Protein 5L6G (pdb70)

Foldseek 3Di:
DQLVVQLVVLVFAWDDPPDPLLCLQQAAQANLAGEAELTETEHPALSSQLSSLQSCVVVVAFEFEDALRHQNQSCLSQSYYYHYRHYQLNQADWDADQPQRKIKGFQNHFQLQNQCCSCVPQQKAAAADAAQSHTLNVQLQAWGHYQLQQQHNTSVVFWAKFWFQFSNSDIFIEGCPGPPLLNQLRRRAVRQFGGTGMTIGHIDRFQFKKKKWKWWQPLQALVSQLQLLLLVQVCQQAPLQASQKWWKWKDALPTIMIIIIGRDAQVVVCVSCVVVCVSRVIDMPPIGMDGRSVSSVVRNPDPDRSDSDSSDDNHFHKAKWKKFFARADSQLSNLLSCLVNVPRSPDPFTKMKMKTQAAHDSGPHLVPDCSNHQQHQRHRGLGGIMMMIMTTHPDHDDPVNVCSVVVSVCSGPVRDDLSGMATGSSNPGPVDFQVNLLCRSRPPSLVSSLCVSCVGPVVSSSDHRNHRHHDDD

InterPro domains:
  IPR006094 FAD linked oxidase, N-terminal [PF01565] (61-198)
  IPR012951 Berberine/berberine-like [PF08031] (448-492)
  IPR016166 FAD-binding domain, PCMH-type [PS51387] (57-230)
  IPR016169 FAD-binding, type PCMH, subdomain 2 [G3DSA:3.30.465.10] (56-492)
  IPR036318 FAD-binding, type PCMH-like superfamily [SSF56176] (45-228)
  IPR050416 FAD-linked Oxidoreductases in Biosynthetic Pathways [PTHR42973] (16-493)

Nearest PDB structures (foldseek):
  5l6f-assembly1_A  TM=1.002E+00  e=0.000E+00  Thermothelomyces thermophilus ATCC 42464
  3rja-assembly1_A  TM=9.733E-01  e=8.556E-63  Microdochium nivale
  1zr6-assembly1_A  TM=9.625E-01  e=5.849E-59  Sarocladium strictum
  6eo4-assembly2_B  TM=9.001E-01  e=3.974E-42  Physcomitrium patens
  6eo5-assembly2_B  TM=8.881E-01  e=4.747E-42  Physcomitrium patens

Seconda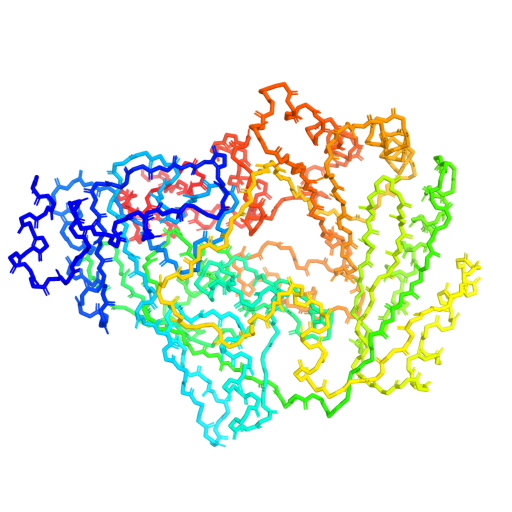ry structure (DSSP, 8-state):
-HHHHHHHHTT--EE-TTSTHHHHHH--SBTT-----SEEE--SSHHHHHHHHHHHHHHT--EEEESS---TT-GGGTSSSSPEEEE-TT---EEE-TTT-PEEE-TT-BHHHHHHHHHHHHSEE----S-TT-BHHHHHHS----TTHHHH--GGGGEEEEEEE-TTS-EEEEETTBSHHHHHHHHHHGGGT-EEEEEEE--EEPPS-EEEEEEE----SHHHHHHHHHHHHHHHHTT-S-TTEEEEEEE-SS-EEEEEEESS-HHHHHHHHHHHHHHHT--EEEEEEE-HHHHHHHTT-SS-SS---TT----BEEEEEEEEE-SPPHHHHHHHHHHHHHTGGG-SSEEEEEEEE--STT-SGGGS-TTS-S-----TTTS-EEEEEEEEESSSPPTTTHHHHHHHHHHHHTTS-GGGEE--GGG--TTS-HHHHHHHHHGGGHHHHHHHHHHH-TT-TT--TTPPPPPP-

CATH classification: 3.30.465.10 (+1 more: 3.40.462.20)

Structure (mmCIF, N/CA/C/O backbone):
data_5L6G
#
_entry.id   5L6G
#
_cell.length_a   123.300
_cell.length_b   59.353
_cell.length_c   68.456
_cell.angle_alpha   90.00
_cell.angle_beta   90.99
_cell.angle_gamma   90.00
#
_symmetry.space_group_name_H-M   'C 1 2 1'
#
loop_
_entity.id
_entity.type
_entity.pdbx_description
1 polymer 'FAD linked oxidase-like protein'
2 branched 2-acetamido-2-deoxy-beta-D-glucopyranose-(1-4)-2-acetamido-2-deoxy-beta-D-glucopyranose
3 non-polymer 'FLAVIN-ADENINE DINUCLEOTIDE'
4 non-polymer 2-acetamido-2-deoxy-beta-D-glucopyranose
5 non-polymer beta-D-xylopyranose
6 non-polymer alpha-D-xylopyranose
7 water water
#
loop_
_atom_site.group_PDB
_atom_site.id
_atom_site.type_symbol
_atom_site.label_atom_id
_atom_site.label_alt_id
_atom_site.label_comp_id
_atom_site.label_asym_id
_atom_site.label_entity_id
_atom_site.label_seq_id
_atom_site.pdbx_PDB_ins_code
_atom_site.Cartn_x
_atom_site.Cartn_y
_atom_site.Cartn_z
_atom_site.occupancy
_atom_site.B_iso_or_equiv
_atom_site.auth_seq_id
_atom_site.auth_comp_id
_atom_site.auth_asym_id
_atom_site.auth_atom_id
_atom_site.pdbx_PDB_model_num
ATOM 1 N N . ALA A 1 25 ? 74.998 -0.272 47.753 1.00 19.28 25 ALA A N 1
ATOM 2 C CA . ALA A 1 25 ? 75.396 1.142 47.526 1.00 19.13 25 ALA A CA 1
ATOM 3 C C . ALA A 1 25 ? 75.546 1.875 48.860 1.00 19.09 25 ALA A C 1
ATOM 4 O O . ALA A 1 25 ? 75.302 1.288 49.921 1.00 19.05 25 ALA A O 1
ATOM 6 N N . ALA A 1 26 ? 75.969 3.142 48.805 1.00 18.88 26 ALA A N 1
ATOM 7 C CA . ALA A 1 26 ? 76.207 3.917 50.027 1.00 18.84 26 ALA A CA 1
ATOM 8 C C . ALA A 1 26 ? 74.945 4.028 50.909 1.00 17.82 26 ALA A C 1
ATOM 9 O O . ALA A 1 26 ? 75.022 3.945 52.128 1.00 17.73 26 ALA A O 1
ATOM 11 N N . ILE A 1 27 ? 73.781 4.173 50.303 1.00 17.20 27 ILE A N 1
ATOM 12 C CA . ILE A 1 27 ? 72.541 4.305 51.097 1.00 16.60 27 ILE A CA 1
ATOM 13 C C . ILE A 1 27 ? 72.287 3.010 51.881 1.00 16.90 27 ILE A C 1
ATOM 14 O O . ILE A 1 27 ? 71.826 3.040 53.012 1.00 16.68 27 ILE A O 1
ATOM 19 N N . ASP A 1 28 ? 72.633 1.876 51.283 1.00 17.53 28 ASP A N 1
ATOM 20 C CA . ASP A 1 28 ? 72.383 0.575 51.914 1.00 17.84 28 ASP A CA 1
ATOM 21 C C . ASP A 1 28 ? 73.294 0.380 53.103 1.00 18.74 28 ASP A C 1
ATOM 22 O O . ASP A 1 28 ? 72.868 -0.039 54.171 1.00 18.05 28 ASP A O 1
ATOM 27 N N . GLU A 1 29 ? 74.559 0.710 52.902 1.00 19.91 29 GLU A N 1
ATOM 28 C CA . GLU A 1 29 ? 75.539 0.643 53.960 1.00 21.11 29 GLU A CA 1
ATOM 29 C C . GLU A 1 29 ? 75.207 1.608 55.090 1.00 19.98 29 GLU A C 1
ATOM 30 O O . GLU A 1 29 ? 75.394 1.274 56.250 1.00 19.48 29 GLU A O 1
ATOM 36 N N . CYS A 1 30 ? 74.733 2.803 54.754 1.00 18.80 30 CYS A N 1
ATOM 37 C CA . CYS A 1 30 ? 74.370 3.778 55.794 1.00 18.60 30 CYS A CA 1
ATOM 38 C C . CYS A 1 30 ? 73.249 3.214 56.677 1.00 17.89 30 CYS A C 1
ATOM 39 O O . CYS A 1 30 ? 73.310 3.249 57.906 1.00 17.66 30 CYS A O 1
ATOM 42 N N . LEU A 1 31 ? 72.227 2.686 56.031 1.00 17.09 31 LEU A N 1
ATOM 43 C CA . LEU A 1 31 ? 71.075 2.153 56.758 1.00 16.94 31 LEU A CA 1
ATOM 44 C C . LEU A 1 31 ? 71.463 0.962 57.634 1.00 17.67 31 LEU A C 1
ATOM 45 O O . LEU A 1 31 ? 70.983 0.827 58.768 1.00 17.76 31 LEU A O 1
ATOM 50 N N . LYS A 1 32 ? 72.362 0.126 57.121 1.00 18.34 32 LYS A N 1
ATOM 51 C CA . LYS A 1 32 ? 72.812 -1.040 57.855 1.00 19.58 32 LYS A CA 1
ATOM 52 C C . LYS A 1 32 ? 73.559 -0.590 59.107 1.00 19.49 32 LYS A C 1
ATOM 53 O O . LYS A 1 32 ? 73.235 -1.040 60.206 1.00 19.31 32 LYS A O 1
ATOM 59 N N . ASN A 1 33 ? 74.531 0.312 58.947 1.00 19.46 33 ASN A N 1
ATOM 60 C CA A ASN A 1 33 ? 75.301 0.791 60.108 0.50 19.81 33 ASN A CA 1
ATOM 61 C CA B ASN A 1 33 ? 75.317 0.800 60.081 0.50 19.93 33 ASN A CA 1
ATOM 62 C C . ASN A 1 33 ? 74.388 1.497 61.091 1.00 19.55 33 ASN A C 1
ATOM 63 O O . ASN A 1 33 ? 74.590 1.411 62.295 1.00 19.79 33 ASN A O 1
ATOM 72 N N . ALA A 1 34 ? 73.365 2.178 60.574 1.00 18.79 34 ALA A N 1
ATOM 73 C CA . ALA A 1 34 ? 72.402 2.889 61.431 1.00 18.68 34 ALA A CA 1
ATOM 74 C C . ALA A 1 34 ? 71.340 1.982 62.065 1.00 18.75 34 ALA A C 1
ATOM 75 O O . ALA A 1 34 ? 70.497 2.465 62.812 1.00 18.47 34 ALA A O 1
ATOM 77 N N . LYS A 1 35 ? 71.406 0.677 61.790 1.00 19.51 35 LYS A N 1
ATOM 78 C CA . LYS A 1 35 ? 70.483 -0.309 62.372 1.00 19.97 35 LYS A CA 1
ATOM 79 C C . LYS A 1 35 ? 69.034 -0.050 61.950 1.00 18.91 35 LYS A C 1
ATOM 80 O O . LYS A 1 35 ? 68.101 -0.301 62.703 1.00 19.07 35 LYS A O 1
ATOM 86 N N . VAL A 1 36 ? 68.850 0.459 60.738 1.00 17.61 36 VAL A N 1
ATOM 87 C CA . VAL A 1 36 ? 67.523 0.667 60.190 1.00 16.86 36 VAL A CA 1
ATOM 88 C C . VAL A 1 36 ? 67.107 -0.607 59.438 1.00 16.55 36 VAL A C 1
ATOM 89 O O . VAL A 1 36 ? 67.820 -1.053 58.542 1.00 16.39 36 VAL A O 1
ATOM 93 N N . PRO A 1 37 ? 65.954 -1.191 59.795 1.00 16.46 37 PRO A N 1
ATOM 94 C CA . PRO A 1 37 ? 65.492 -2.348 59.031 1.00 16.51 37 PRO A CA 1
ATOM 95 C C . PRO A 1 37 ? 65.230 -1.949 57.581 1.00 16.27 37 PRO A C 1
ATOM 96 O O . PRO A 1 37 ? 64.804 -0.817 57.325 1.00 15.59 37 PRO A O 1
ATOM 100 N N . VAL A 1 38 ? 65.489 -2.861 56.650 1.00 16.66 38 VAL A N 1
ATOM 101 C CA . VAL A 1 38 ? 65.274 -2.583 55.241 1.00 16.90 38 VAL A CA 1
ATOM 102 C C . VAL A 1 38 ? 64.648 -3.780 54.543 1.00 17.98 38 VAL A C 1
ATOM 103 O O . VAL A 1 38 ? 64.681 -4.906 55.052 1.00 18.10 38 VAL A O 1
ATOM 107 N N . THR A 1 39 ? 64.100 -3.524 53.359 1.00 18.78 39 THR A N 1
ATOM 108 C CA . THR A 1 39 ? 63.740 -4.593 52.443 1.00 20.62 39 THR A CA 1
ATOM 109 C C . THR A 1 39 ? 64.867 -4.706 51.415 1.00 22.32 39 THR A C 1
ATOM 110 O O . THR A 1 39 ? 65.110 -3.779 50.644 1.00 22.29 39 THR A O 1
ATOM 114 N N . ALA A 1 40 ? 65.558 -5.837 51.428 1.00 24.62 40 ALA A N 1
ATOM 115 C CA . ALA A 1 40 ? 66.684 -6.068 50.535 1.00 26.82 40 ALA A CA 1
ATOM 116 C C . ALA A 1 40 ? 66.215 -6.158 49.084 1.00 28.57 40 ALA A C 1
ATOM 117 O O . ALA A 1 40 ? 65.112 -6.632 48.814 1.00 27.27 40 ALA A O 1
ATOM 119 N N . ARG A 1 41 ? 67.061 -5.707 48.158 1.00 31.53 41 ARG A N 1
ATOM 120 C CA . ARG A 1 41 ? 66.757 -5.761 46.719 1.00 34.62 41 ARG A CA 1
ATOM 121 C C . ARG A 1 41 ? 66.459 -7.187 46.239 1.00 35.71 41 ARG A C 1
ATOM 122 O O . ARG A 1 41 ? 65.558 -7.398 45.435 1.00 35.68 41 ARG A O 1
ATOM 130 N N . ASN A 1 42 ? 67.208 -8.153 46.760 1.00 36.96 42 ASN A N 1
ATOM 131 C CA . ASN A 1 42 ? 67.096 -9.548 46.342 1.00 39.69 42 ASN A CA 1
ATOM 132 C C . ASN A 1 42 ? 66.034 -10.345 47.117 1.00 40.17 42 ASN A C 1
ATOM 133 O O . ASN A 1 42 ? 65.866 -11.539 46.874 1.00 41.94 42 ASN A O 1
ATOM 138 N N . SER A 1 43 ? 65.316 -9.698 48.034 1.00 40.16 43 SER A N 1
ATOM 139 C CA . SER A 1 43 ? 64.265 -10.369 48.811 1.00 40.30 43 SER A CA 1
ATOM 140 C C . SER A 1 43 ? 62.948 -10.438 48.048 1.00 41.05 43 SER A C 1
ATOM 141 O O . SER A 1 43 ? 62.739 -9.704 47.081 1.00 40.33 43 SER A O 1
ATOM 144 N N . THR A 1 44 ? 62.061 -11.322 48.507 1.00 42.06 44 THR A N 1
ATOM 145 C CA . THR A 1 44 ? 60.695 -11.433 47.980 1.00 41.27 44 THR A CA 1
ATOM 146 C C . THR A 1 44 ? 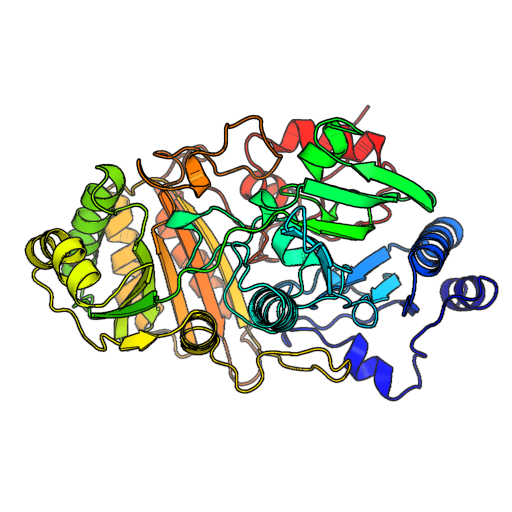59.892 -10.162 48.222 1.00 38.77 44 THR A C 1
ATOM 147 O O . THR A 1 44 ? 59.043 -9.796 47.403 1.00 38.44 44 THR A O 1
ATOM 151 N N . GLU A 1 45 ? 60.165 -9.487 49.338 1.00 35.14 45 GLU A N 1
ATOM 152 C CA . GLU A 1 45 ? 59.322 -8.377 49.792 1.00 32.97 45 GLU A CA 1
ATOM 153 C C . GLU A 1 45 ? 59.616 -7.087 49.051 1.00 29.12 45 GLU A C 1
ATOM 154 O O . GLU A 1 45 ? 58.876 -6.128 49.212 1.00 27.81 45 GLU A O 1
ATOM 160 N N . TRP A 1 46 ? 60.703 -7.053 48.277 1.00 27.43 46 TRP A N 1
ATOM 161 C CA . TRP A 1 46 ? 61.038 -5.882 47.480 1.00 25.83 46 TRP A CA 1
ATOM 162 C C . TRP A 1 46 ? 59.902 -5.567 46.531 1.00 25.93 46 TRP A C 1
ATOM 163 O O . TRP A 1 46 ? 59.409 -4.441 46.494 1.00 23.64 46 TRP A O 1
ATOM 174 N N . LYS A 1 47 ? 59.498 -6.580 45.771 1.00 27.27 47 LYS A N 1
ATOM 175 C CA . LYS A 1 47 ? 58.435 -6.443 44.785 1.00 29.54 47 LYS A CA 1
ATOM 176 C C . LYS A 1 47 ? 57.202 -5.839 45.446 1.00 27.79 47 LYS A C 1
ATOM 177 O O . LYS A 1 47 ? 56.643 -4.865 44.957 1.00 28.65 47 LYS A O 1
ATOM 183 N N . THR A 1 48 ? 56.809 -6.390 46.585 1.00 26.70 48 THR A N 1
ATOM 184 C CA . THR A 1 48 ? 55.645 -5.913 47.308 1.00 26.06 48 THR A CA 1
ATOM 185 C C . THR A 1 48 ? 55.840 -4.484 47.774 1.00 24.23 48 THR A C 1
ATOM 186 O O . THR A 1 48 ? 55.015 -3.614 47.495 1.00 23.24 48 THR A O 1
ATOM 190 N N . ASP A 1 49 ? 56.946 -4.231 48.475 1.00 22.32 49 ASP A N 1
ATOM 191 C CA . ASP A 1 49 ? 57.182 -2.898 49.038 1.00 21.46 49 ASP A CA 1
ATOM 192 C C . ASP A 1 49 ? 57.371 -1.815 47.976 1.00 20.27 49 ASP A C 1
ATOM 193 O O . ASP A 1 49 ? 56.955 -0.674 48.169 1.00 19.91 49 ASP A O 1
ATOM 198 N N . ALA A 1 50 ? 57.988 -2.175 46.856 1.00 20.40 50 ALA A N 1
ATOM 199 C CA . ALA A 1 50 ? 58.218 -1.230 45.768 1.00 19.55 50 ALA A CA 1
ATOM 200 C C . ALA A 1 50 ? 57.018 -1.016 44.817 1.00 19.40 50 ALA A C 1
ATOM 201 O O . ALA A 1 50 ? 57.044 -0.104 43.992 1.00 19.51 50 ALA A O 1
ATOM 203 N N A SER A 1 51 ? 55.985 -1.849 44.906 0.50 19.59 51 SER A N 1
ATOM 204 N N B SER A 1 51 ? 55.989 -1.844 44.941 0.50 19.26 51 SER A N 1
ATOM 205 C CA A SER A 1 51 ? 54.946 -1.872 43.866 0.50 19.39 51 SER A CA 1
ATOM 206 C CA B SER A 1 51 ? 54.892 -1.807 43.992 0.50 18.80 51 SER A CA 1
ATOM 207 C C A SER A 1 51 ? 53.934 -0.739 44.031 0.50 18.13 51 SER A C 1
ATOM 208 C C B SER A 1 51 ? 54.183 -0.465 44.079 0.50 17.68 51 SER A C 1
ATOM 209 O O A SER A 1 51 ? 53.384 -0.564 45.116 0.50 18.23 51 SER A O 1
ATOM 210 O O B SER A 1 51 ? 54.157 0.164 45.139 0.50 17.31 51 SER A O 1
ATOM 215 N N . PRO A 1 52 ? 53.663 0.011 42.940 1.00 16.85 52 PRO A N 1
ATOM 216 C CA . PRO A 1 52 ? 52.800 1.177 42.962 1.00 15.47 52 PRO A CA 1
ATOM 217 C C . PRO A 1 52 ? 51.352 0.749 43.124 1.00 14.72 52 PRO A C 1
ATOM 218 O O . PRO A 1 52 ? 51.035 -0.414 42.930 1.00 15.20 52 PRO A O 1
ATOM 222 N N . PHE A 1 53 ? 50.477 1.675 43.484 1.00 13.83 53 PHE A N 1
ATOM 223 C CA . PHE A 1 53 ? 49.061 1.432 43.319 1.00 13.39 53 PHE A CA 1
ATOM 224 C C . PHE A 1 53 ? 48.738 1.542 41.826 1.00 12.81 53 PHE A C 1
ATOM 225 O O . PHE A 1 53 ? 47.976 0.743 41.273 1.00 12.96 53 PHE A O 1
ATOM 233 N N . ASN A 1 54 ? 49.316 2.544 41.187 1.00 12.07 54 ASN A N 1
ATOM 234 C CA . ASN A 1 54 ? 49.122 2.737 39.766 1.00 12.22 54 ASN A CA 1
ATOM 235 C C . ASN A 1 54 ? 50.188 1.977 39.002 1.00 12.83 54 ASN A C 1
ATOM 236 O O . AS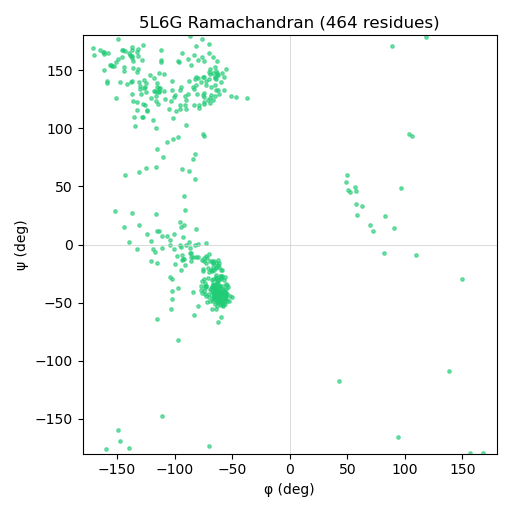N A 1 54 ? 51.325 2.428 38.917 1.00 12.60 54 ASN A O 1
ATOM 241 N N . ASP A 1 55 ? 49.808 0.836 38.439 1.00 13.33 55 ASP A N 1
ATOM 242 C CA . ASP A 1 55 ? 50.734 0.007 37.666 1.00 14.36 55 ASP A CA 1
ATOM 243 C C . ASP A 1 55 ? 51.289 0.673 36.424 1.00 14.10 55 ASP A C 1
ATOM 244 O O . ASP A 1 55 ? 52.222 0.160 35.820 1.00 14.21 55 ASP A O 1
ATOM 249 N N . ARG A 1 56 ? 50.699 1.793 36.026 1.00 13.86 56 ARG A N 1
ATOM 250 C CA . ARG A 1 56 ? 51.252 2.575 34.922 1.00 14.10 56 ARG A CA 1
ATOM 251 C C . ARG A 1 56 ? 52.582 3.221 35.312 1.00 13.91 56 ARG A C 1
ATOM 252 O O . ARG A 1 56 ? 53.365 3.563 34.435 1.00 14.03 56 ARG A O 1
ATOM 260 N N . LEU A 1 57 ? 52.817 3.385 36.618 1.00 13.59 57 LEU A N 1
ATOM 261 C CA . LEU A 1 57 ? 53.902 4.190 37.136 1.00 13.58 57 LEU A CA 1
ATOM 262 C C . LEU A 1 57 ? 54.753 3.492 38.210 1.00 13.84 57 LEU A C 1
ATOM 263 O O . LEU A 1 57 ? 54.848 3.960 39.360 1.00 13.26 57 LEU A O 1
ATOM 268 N N . PRO A 1 58 ? 55.405 2.379 37.833 1.00 14.42 58 PRO A N 1
ATOM 269 C CA . PRO A 1 58 ? 56.344 1.778 38.722 1.00 14.77 58 PRO A CA 1
ATOM 270 C C . PRO A 1 58 ? 57.605 2.623 38.750 1.00 15.08 58 PRO A C 1
ATOM 271 O O . PRO A 1 58 ? 57.975 3.222 37.724 1.00 15.57 58 PRO A O 1
ATOM 275 N N . TYR A 1 59 ? 58.225 2.697 39.922 1.00 14.58 59 TYR A N 1
ATOM 276 C CA . TYR A 1 59 ? 59.551 3.262 40.058 1.00 14.78 59 TYR A CA 1
ATOM 277 C C . TYR A 1 59 ? 60.395 2.327 40.877 1.00 15.02 59 TYR A C 1
ATOM 278 O O . TYR A 1 59 ? 59.886 1.578 41.702 1.00 15.41 59 TYR A O 1
ATOM 287 N N . THR A 1 60 ? 61.685 2.351 40.609 1.00 15.42 60 THR A N 1
ATOM 288 C CA . THR A 1 60 ? 62.638 1.551 41.347 1.00 15.79 60 THR A CA 1
ATOM 289 C C . THR A 1 60 ? 63.371 2.399 42.388 1.00 15.13 60 THR A C 1
ATOM 290 O O . THR A 1 60 ? 64.196 3.234 42.017 1.00 15.14 60 THR A O 1
ATOM 294 N N . PRO A 1 61 ? 63.074 2.188 43.682 1.00 14.31 61 PRO A N 1
ATOM 295 C CA . PRO A 1 61 ? 63.749 2.928 44.735 1.00 14.11 61 PRO A CA 1
ATOM 296 C C . PRO A 1 61 ? 65.226 2.627 44.804 1.00 14.32 61 PRO A C 1
ATOM 297 O O . PRO A 1 61 ? 65.667 1.537 44.431 1.00 14.71 61 PRO A O 1
ATOM 301 N N . ALA A 1 62 ? 65.987 3.590 45.298 1.00 14.24 62 ALA A N 1
ATOM 302 C CA . ALA A 1 62 ? 67.372 3.328 45.687 1.00 14.27 62 ALA A CA 1
ATOM 303 C C . ALA A 1 62 ? 67.428 2.240 46.762 1.00 14.28 62 ALA A C 1
ATOM 304 O O . ALA A 1 62 ? 68.300 1.370 46.758 1.00 14.57 62 ALA A O 1
ATOM 306 N N . ALA A 1 63 ? 66.484 2.314 47.692 1.00 13.73 63 ALA A N 1
ATOM 307 C CA . ALA A 1 63 ? 66.423 1.389 48.808 1.00 13.89 63 ALA A CA 1
ATOM 308 C C . ALA A 1 63 ? 65.106 1.613 49.515 1.00 13.35 63 ALA A C 1
ATOM 309 O O . ALA A 1 63 ? 64.437 2.622 49.305 1.00 12.80 63 ALA A O 1
ATOM 311 N N . ILE A 1 64 ? 64.717 0.647 50.327 1.00 13.82 64 ILE A N 1
ATOM 312 C CA . ILE A 1 64 ? 63.450 0.734 51.057 1.00 13.65 64 ILE A CA 1
ATOM 313 C C . ILE A 1 64 ? 63.716 0.488 52.526 1.00 14.25 64 ILE A C 1
ATOM 314 O O . ILE A 1 64 ? 64.073 -0.627 52.918 1.00 14.54 64 ILE A O 1
ATOM 319 N N . ALA A 1 65 ? 63.596 1.545 53.319 1.00 14.65 65 ALA A N 1
ATOM 320 C CA . ALA A 1 65 ? 63.700 1.434 54.762 1.00 15.41 65 ALA A CA 1
ATOM 321 C C . ALA A 1 65 ? 62.345 0.956 55.263 1.00 16.10 65 ALA A C 1
ATOM 322 O O . ALA A 1 65 ? 61.311 1.341 54.740 1.00 15.76 65 ALA A O 1
ATOM 324 N N . LYS A 1 66 ? 62.376 0.124 56.289 1.00 17.41 66 LYS A N 1
ATOM 325 C CA . LYS A 1 66 ? 61.193 -0.520 56.806 1.00 18.71 66 LYS A CA 1
ATOM 326 C C . LYS A 1 66 ? 61.081 -0.201 58.315 1.00 18.04 66 LYS A C 1
ATOM 327 O O . LYS A 1 66 ? 61.218 -1.079 59.155 1.00 18.16 66 LYS A O 1
ATOM 333 N N . PRO A 1 67 ? 60.855 1.073 58.657 1.00 16.96 67 PRO A N 1
ATOM 334 C CA . PRO A 1 67 ? 60.917 1.451 60.067 1.00 17.36 67 PRO A CA 1
ATOM 335 C C . PRO A 1 67 ? 59.826 0.801 60.920 1.00 17.23 67 PRO A C 1
ATOM 336 O O . PRO A 1 67 ? 58.710 0.614 60.449 1.00 16.68 67 PRO A O 1
ATOM 340 N N . ALA A 1 68 ? 60.190 0.443 62.147 1.00 17.71 68 ALA A N 1
ATOM 341 C CA . ALA A 1 68 ? 59.236 0.076 63.210 1.00 18.20 68 ALA A CA 1
ATOM 342 C C . ALA A 1 68 ? 59.073 1.162 64.272 1.00 18.26 68 ALA A C 1
ATOM 343 O O . ALA A 1 68 ? 58.223 1.040 65.148 1.00 18.70 68 ALA A O 1
ATOM 345 N N A THR A 1 69 ? 59.890 2.206 64.213 0.50 17.95 69 THR A N 1
ATOM 346 N N B THR A 1 69 ? 59.899 2.205 64.189 0.50 18.00 69 THR A N 1
ATOM 347 C CA A THR A 1 69 ? 59.773 3.292 65.163 0.50 18.01 69 THR A CA 1
ATOM 348 C CA B THR A 1 69 ? 59.999 3.223 65.223 0.50 18.16 69 THR A CA 1
ATOM 349 C C A THR A 1 69 ? 60.290 4.586 64.583 0.50 17.79 69 THR A C 1
ATOM 350 C C B THR A 1 69 ? 60.345 4.583 64.602 0.50 17.85 69 THR A C 1
ATOM 351 O O A THR A 1 69 ? 61.026 4.603 63.599 0.50 17.51 69 THR A O 1
ATOM 352 O O B THR A 1 69 ? 61.016 4.641 63.575 0.50 17.53 69 THR A O 1
ATOM 359 N N . VAL A 1 70 ? 59.906 5.674 65.229 1.00 17.98 70 VAL A N 1
ATOM 360 C CA . VAL A 1 70 ? 60.341 7.006 64.828 1.00 18.27 70 VAL A CA 1
ATOM 361 C C . VAL A 1 70 ? 61.871 7.080 64.738 1.00 18.35 70 VAL A C 1
ATOM 362 O O . VAL A 1 70 ? 62.373 7.729 63.841 1.00 17.57 70 VAL A O 1
ATOM 366 N N . GLU A 1 71 ? 62.583 6.382 65.635 1.00 18.44 71 GLU A N 1
ATOM 367 C CA . GLU A 1 71 ? 64.041 6.332 65.581 1.00 18.98 71 GLU A CA 1
ATOM 368 C C . GLU A 1 71 ? 64.552 5.824 64.233 1.00 17.88 71 GLU A C 1
ATOM 369 O O . GLU A 1 71 ? 65.534 6.342 63.706 1.00 17.28 71 GLU A O 1
ATOM 375 N N . HIS A 1 72 ? 63.924 4.767 63.725 1.00 16.97 72 HIS A N 1
ATOM 376 C CA . HIS A 1 72 ? 64.275 4.237 62.424 1.00 16.62 72 HIS A CA 1
ATOM 377 C C . HIS A 1 72 ? 64.001 5.268 61.340 1.00 15.74 72 HIS A C 1
ATOM 378 O O . HIS A 1 72 ? 64.796 5.414 60.412 1.00 14.95 72 HIS A O 1
ATOM 385 N N . ILE A 1 73 ? 62.887 5.996 61.475 1.00 15.31 73 ILE A N 1
ATOM 386 C CA . ILE A 1 73 ? 62.562 7.052 60.507 1.00 15.05 73 ILE A CA 1
ATOM 387 C C . ILE A 1 73 ? 63.638 8.133 60.525 1.00 15.28 73 ILE A C 1
ATOM 388 O O . ILE A 1 73 ? 64.116 8.569 59.468 1.00 15.12 73 ILE A O 1
ATOM 393 N N . GLN A 1 74 ? 64.044 8.550 61.719 1.00 15.70 74 GLN A N 1
ATOM 394 C CA . GLN A 1 74 ? 65.067 9.591 61.831 1.00 16.21 74 GLN A CA 1
ATOM 395 C C . GLN A 1 74 ? 66.348 9.145 61.194 1.00 15.92 74 GLN A C 1
ATOM 396 O O . GLN A 1 74 ? 66.980 9.915 60.467 1.00 15.74 74 GLN A O 1
ATOM 402 N N . ALA A 1 75 ? 66.732 7.908 61.505 1.00 15.82 75 ALA A N 1
ATOM 403 C CA . ALA A 1 75 ? 67.981 7.361 61.026 1.00 16.09 75 ALA A CA 1
ATOM 404 C C . ALA A 1 75 ? 67.982 7.234 59.504 1.00 15.70 75 ALA A C 1
ATOM 405 O O . ALA A 1 75 ? 69.008 7.504 58.862 1.00 15.98 75 ALA A O 1
ATOM 407 N N . ALA A 1 76 ? 66.857 6.789 58.945 1.00 15.25 76 ALA A N 1
ATOM 408 C CA . ALA A 1 76 ? 66.707 6.671 57.494 1.00 15.07 76 ALA A CA 1
ATOM 409 C C . ALA A 1 76 ? 66.838 8.033 56.837 1.00 14.89 76 ALA A C 1
ATOM 410 O O . ALA A 1 76 ? 67.579 8.195 55.861 1.00 14.66 76 ALA A O 1
ATOM 412 N N . VAL A 1 77 ? 66.140 9.018 57.382 1.00 14.83 77 VAL A N 1
ATOM 413 C CA . VAL A 1 77 ? 66.211 10.371 56.842 1.00 14.95 77 VAL A CA 1
ATOM 414 C C . VAL A 1 77 ? 67.651 10.894 56.846 1.00 15.74 77 VAL A C 1
ATOM 415 O O . VAL A 1 77 ? 68.139 11.430 55.836 1.00 15.49 77 VAL A O 1
ATOM 419 N N . LEU A 1 78 ? 68.341 10.715 57.971 1.00 16.27 78 LEU A N 1
ATOM 420 C CA . LEU A 1 78 ? 69.703 11.188 58.083 1.00 17.21 78 LEU A CA 1
ATOM 421 C C . LEU A 1 78 ? 70.618 10.520 57.069 1.00 17.18 78 LEU A C 1
ATOM 422 O O . LEU A 1 78 ? 71.532 11.167 56.526 1.00 17.45 78 LEU A O 1
ATOM 427 N N . CYS A 1 79 ? 70.360 9.238 56.815 1.00 16.64 79 CYS A N 1
ATOM 428 C CA . CYS A 1 79 ? 71.163 8.476 55.866 1.00 16.87 79 CYS A CA 1
ATOM 429 C C . CYS A 1 79 ? 71.035 9.049 54.457 1.00 16.33 79 CYS A C 1
ATOM 430 O O . CYS A 1 79 ? 72.036 9.248 53.769 1.00 16.46 79 CYS A O 1
ATOM 433 N N . ALA A 1 80 ? 69.800 9.322 54.055 1.00 15.55 80 ALA A N 1
ATOM 434 C CA . ALA A 1 80 ? 69.529 9.973 52.783 1.00 15.22 80 ALA A CA 1
ATOM 435 C C . ALA A 1 80 ? 70.256 11.291 52.690 1.00 15.36 80 ALA A C 1
ATOM 436 O O . ALA A 1 80 ? 70.856 11.588 51.669 1.00 15.43 80 ALA A O 1
ATOM 438 N N . ALA A 1 81 ? 70.173 12.089 53.742 1.00 15.51 81 ALA A N 1
ATOM 439 C CA . ALA A 1 81 ? 70.853 13.380 53.765 1.00 16.28 81 ALA A CA 1
ATOM 440 C C . ALA A 1 81 ? 72.372 13.221 53.647 1.00 17.27 81 ALA A C 1
ATOM 441 O O . ALA A 1 81 ? 73.007 13.931 52.875 1.00 17.55 81 ALA A O 1
ATOM 443 N N . GLU A 1 82 ? 72.937 12.325 54.452 1.00 17.99 82 GLU A N 1
ATOM 444 C CA . GLU A 1 82 ? 74.372 12.084 54.475 1.00 19.73 82 GLU A CA 1
ATOM 445 C C . GLU A 1 82 ? 74.890 11.527 53.139 1.00 19.37 82 GLU A C 1
ATOM 446 O O . GLU A 1 82 ? 75.925 11.957 52.636 1.00 19.53 82 GLU A O 1
ATOM 452 N N . VAL A 1 83 ? 74.166 10.561 52.588 1.00 18.84 83 VAL A N 1
ATOM 453 C CA . VAL A 1 83 ? 74.564 9.867 51.366 1.00 18.86 83 VAL A CA 1
ATOM 454 C C . VAL A 1 83 ? 74.294 10.728 50.130 1.00 18.71 83 VAL A C 1
ATOM 455 O O . VAL A 1 83 ? 75.068 10.694 49.164 1.00 19.14 83 VAL A O 1
ATOM 459 N N . GLY A 1 84 ? 73.202 11.494 50.160 1.00 17.88 84 GLY A N 1
ATOM 460 C CA . GLY A 1 84 ? 72.904 12.432 49.091 1.00 17.69 84 GLY A CA 1
ATOM 461 C C . GLY A 1 84 ? 71.943 11.826 48.104 1.00 17.11 84 GLY A C 1
ATOM 462 O O . GLY A 1 84 ? 72.169 11.861 46.897 1.00 17.84 84 GLY A O 1
ATOM 463 N N . VAL A 1 85 ? 70.864 11.249 48.627 1.00 15.78 85 VAL A N 1
ATOM 464 C CA . VAL A 1 85 ? 69.767 10.780 47.818 1.00 14.86 85 VAL A CA 1
ATOM 465 C C . VAL A 1 85 ? 68.506 11.400 48.416 1.00 14.16 85 VAL A C 1
ATOM 466 O O . VAL A 1 85 ? 68.498 11.858 49.558 1.00 14.09 85 VAL A O 1
ATOM 470 N N . LYS A 1 86 ? 67.461 11.462 47.615 1.00 13.60 86 LYS A N 1
ATOM 471 C CA . LYS A 1 86 ? 66.191 11.987 48.062 1.00 12.88 86 LYS A CA 1
ATOM 472 C C . LYS A 1 86 ? 65.488 10.894 48.847 1.00 12.55 86 LYS A C 1
ATOM 473 O O . LYS A 1 86 ? 65.829 9.715 48.699 1.00 12.70 86 LYS A O 1
ATOM 479 N N . ALA A 1 87 ? 64.538 11.282 49.703 1.00 12.02 87 ALA A N 1
ATOM 480 C CA . ALA A 1 87 ? 63.805 10.325 50.513 1.00 11.76 87 ALA A CA 1
ATOM 481 C C . ALA A 1 87 ? 62.352 10.695 50.531 1.00 11.58 87 ALA A C 1
ATOM 482 O O . ALA A 1 87 ? 62.026 11.881 50.612 1.00 11.73 87 ALA A O 1
ATOM 484 N N . ASN A 1 88 ? 61.466 9.702 50.444 1.00 11.38 88 ASN A N 1
ATOM 485 C CA . ASN A 1 88 ? 60.036 9.959 50.584 1.00 11.23 88 ASN A CA 1
ATOM 486 C C . ASN A 1 88 ? 59.386 8.906 51.439 1.00 11.19 88 ASN A C 1
ATOM 487 O O . ASN A 1 88 ? 59.699 7.744 51.289 1.00 11.34 88 ASN A O 1
ATOM 492 N N . PRO A 1 89 ? 58.442 9.303 52.299 1.00 11.30 89 PRO A N 1
ATOM 493 C CA . PRO A 1 89 ? 57.642 8.335 53.011 1.00 11.63 89 PRO A CA 1
ATOM 494 C C . PRO A 1 89 ? 56.587 7.718 52.115 1.00 11.75 89 PRO A C 1
ATOM 495 O O . PRO A 1 89 ? 56.046 8.390 51.239 1.00 11.82 89 PRO A O 1
ATOM 499 N N . LYS A 1 90 ? 56.324 6.435 52.333 1.00 12.61 90 LYS A N 1
ATOM 500 C CA . LYS A 1 90 ? 55.236 5.713 51.676 1.00 13.14 90 LYS A CA 1
ATOM 501 C C . LYS A 1 90 ? 54.376 5.126 52.774 1.00 12.85 90 LYS A C 1
ATOM 502 O O . LYS A 1 90 ? 54.847 4.294 53.587 1.00 13.48 90 LYS A O 1
ATOM 508 N N . SER A 1 91 ? 53.142 5.592 52.846 1.00 12.24 91 SER A N 1
ATOM 509 C CA . SER A 1 91 ? 52.212 5.130 53.871 1.00 12.12 91 SER A CA 1
ATOM 510 C C . SER A 1 91 ? 51.327 4.026 53.276 1.00 12.05 91 SER A C 1
ATOM 511 O O . SER A 1 91 ? 51.634 2.854 53.425 1.00 12.30 91 SER A O 1
ATOM 514 N N . GLY A 1 92 ? 50.268 4.387 52.559 1.00 11.60 92 GLY A N 1
ATOM 515 C CA . GLY A 1 92 ? 49.404 3.400 51.916 1.00 11.59 92 GLY A CA 1
ATOM 516 C C . GLY A 1 92 ? 49.795 3.080 50.478 1.00 11.59 92 GLY A C 1
ATOM 517 O O . GLY A 1 92 ? 49.313 2.108 49.890 1.00 11.53 92 GLY A O 1
ATOM 518 N N . GLY A 1 93 ? 50.680 3.903 49.918 1.00 11.27 93 GLY A N 1
ATOM 519 C CA . GLY A 1 93 ? 51.139 3.750 48.544 1.00 11.45 93 GLY A CA 1
ATOM 520 C C . GLY A 1 93 ? 50.123 4.053 47.478 1.00 11.58 93 GLY A C 1
ATOM 521 O O . GLY A 1 93 ? 50.327 3.656 46.332 1.00 11.58 93 GLY A O 1
ATOM 522 N N . HIS A 1 94 ? 49.031 4.755 47.834 1.00 11.38 94 HIS A N 1
ATOM 523 C CA . HIS A 1 94 ? 47.974 5.086 46.864 1.00 11.55 94 HIS A CA 1
ATOM 524 C C . HIS A 1 94 ? 48.186 6.292 45.965 1.00 10.99 94 HIS A C 1
ATOM 525 O O . HIS A 1 94 ? 47.338 6.575 45.143 1.00 10.36 94 HIS A O 1
ATOM 532 N N . SER A 1 95 ? 49.308 6.999 46.085 1.00 10.93 95 SER A N 1
ATOM 533 C CA . SER A 1 95 ? 49.532 8.131 45.187 1.00 10.75 95 SER A CA 1
ATOM 534 C C . SER A 1 95 ? 49.230 7.730 43.738 1.00 10.83 95 SER A C 1
ATOM 535 O O . SER A 1 95 ? 49.819 6.800 43.212 1.00 11.01 95 SER A O 1
ATOM 538 N N . TYR A 1 96 ? 48.382 8.497 43.071 1.00 10.79 96 TYR A N 1
ATOM 539 C CA . TYR A 1 96 ? 48.071 8.215 41.666 1.00 10.96 96 TYR A CA 1
ATOM 540 C C . TYR A 1 96 ? 49.294 8.438 40.744 1.00 11.00 96 TYR A C 1
ATOM 541 O O . TYR A 1 96 ? 49.305 8.012 39.578 1.00 10.92 96 TYR A O 1
ATOM 550 N N . ALA A 1 97 ? 50.298 9.140 41.260 1.00 10.95 97 ALA A N 1
ATOM 551 C CA . ALA A 1 97 ? 51.518 9.443 40.513 1.00 11.26 97 ALA A CA 1
ATOM 552 C C . ALA A 1 97 ? 52.710 8.673 41.086 1.00 11.59 97 ALA A C 1
ATOM 553 O O . ALA A 1 97 ? 53.862 8.889 40.698 1.00 11.53 97 ALA A O 1
ATOM 555 N N . SER A 1 98 ? 52.421 7.777 42.029 1.00 11.41 98 SER A N 1
ATOM 556 C CA . SER A 1 98 ? 53.453 6.995 42.718 1.00 11.36 98 SER A CA 1
ATOM 557 C C . SER A 1 98 ? 54.477 7.875 43.413 1.00 11.64 98 SER A C 1
ATOM 558 O O . SER A 1 98 ? 55.661 7.506 43.504 1.00 11.87 98 SER A O 1
ATOM 561 N N . PHE A 1 99 ? 54.025 9.009 43.939 1.00 11.36 99 PHE A N 1
ATOM 562 C CA . PHE A 1 99 ? 54.920 9.910 44.662 1.00 12.01 99 PHE A CA 1
ATOM 563 C C . PHE A 1 99 ? 55.496 9.357 45.969 1.00 12.40 99 PHE A C 1
ATOM 564 O O . PHE A 1 99 ? 56.538 9.835 46.416 1.00 12.44 99 PHE A O 1
ATOM 572 N N . GLY A 1 100 ? 54.845 8.352 46.570 1.00 12.54 100 GLY A N 1
ATOM 573 C CA . GLY A 1 100 ? 55.386 7.659 47.743 1.00 12.71 100 GLY A CA 1
ATOM 574 C C . GLY A 1 100 ? 56.617 6.849 47.402 1.00 13.08 100 GLY A C 1
ATOM 575 O O . GLY A 1 100 ? 57.424 6.569 48.268 1.00 12.97 100 GLY A O 1
ATOM 576 N N . LEU A 1 101 ? 56.769 6.485 46.129 1.00 13.11 101 LEU A N 1
ATOM 577 C CA . LEU A 1 101 ? 58.013 5.888 45.642 1.00 13.66 101 LEU A CA 1
ATOM 578 C C . LEU A 1 101 ? 59.048 6.924 45.216 1.00 13.76 101 LEU A C 1
ATOM 579 O O . LEU A 1 101 ? 60.177 6.563 44.924 1.00 14.49 101 LEU A O 1
ATOM 584 N N . GLY A 1 102 ? 58.643 8.187 45.190 1.00 13.38 102 GLY A N 1
ATOM 585 C CA . GLY A 1 102 ? 59.493 9.312 44.845 1.00 13.42 102 GLY A CA 1
ATOM 586 C C . GLY A 1 102 ? 59.136 9.921 43.508 1.00 13.12 102 GLY A C 1
ATOM 587 O O . GLY A 1 102 ? 59.695 10.951 43.138 1.00 12.92 102 GLY A O 1
ATOM 588 N N . GLY A 1 103 ? 58.254 9.264 42.753 1.00 12.79 103 GLY A N 1
ATOM 589 C CA . GLY A 1 103 ? 57.792 9.796 41.467 1.00 12.91 103 GLY A CA 1
ATOM 590 C C . GLY A 1 103 ? 58.846 9.732 40.361 1.00 13.53 103 GLY A C 1
ATOM 591 O O . GLY A 1 103 ? 58.674 10.320 39.300 1.00 13.65 103 GLY A O 1
ATOM 592 N N . GLU A 1 104 ? 59.923 9.005 40.623 1.00 14.00 104 GLU A N 1
ATOM 593 C CA . GLU A 1 104 ? 61.022 8.781 39.682 1.00 14.77 104 GLU A CA 1
ATOM 594 C C . GLU A 1 104 ? 61.853 7.724 40.381 1.00 14.81 104 GLU A C 1
ATOM 595 O O . GLU A 1 104 ? 61.624 7.457 41.580 1.00 14.16 104 GLU A O 1
ATOM 601 N N . ASP A 1 105 ? 62.821 7.152 39.665 1.00 14.80 105 ASP A N 1
ATOM 602 C CA . ASP A 1 105 ? 63.681 6.111 40.222 1.00 15.23 105 ASP A CA 1
ATOM 603 C C . ASP A 1 105 ? 64.678 6.740 41.174 1.00 14.74 105 ASP A C 1
ATOM 604 O O . ASP A 1 105 ? 64.964 7.926 41.076 1.00 14.93 105 ASP A O 1
ATOM 609 N N . GLY A 1 106 ? 65.210 5.942 42.085 1.00 14.30 106 GLY A N 1
ATOM 610 C CA . GLY A 1 106 ? 66.425 6.305 42.797 1.00 14.50 106 GLY A CA 1
ATOM 611 C C . GLY A 1 106 ? 66.293 7.064 44.105 1.00 13.83 106 GLY A C 1
ATOM 612 O O . GLY A 1 106 ? 67.287 7.591 44.582 1.00 14.14 106 GLY A O 1
ATOM 613 N N . HIS A 1 107 ? 65.093 7.119 44.689 1.00 13.08 107 HIS A N 1
ATOM 614 C CA . HIS A 1 107 ? 64.932 7.716 46.029 1.00 12.70 107 HIS A CA 1
ATOM 615 C C . HIS A 1 107 ? 64.952 6.624 47.068 1.00 12.52 107 HIS A C 1
ATOM 616 O O . HIS A 1 107 ? 64.649 5.464 46.780 1.00 12.52 107 HIS A O 1
ATOM 623 N N . LEU A 1 108 ? 65.296 7.011 48.290 1.00 12.17 108 LEU A N 1
ATOM 624 C CA . LEU A 1 108 ? 65.063 6.167 49.446 1.00 12.14 108 LEU A CA 1
ATOM 625 C C . LEU A 1 108 ? 63.584 6.224 49.745 1.00 11.63 108 LEU A C 1
ATOM 626 O O . LEU A 1 108 ? 63.039 7.308 49.901 1.00 11.50 108 LEU A O 1
ATOM 631 N N . VAL A 1 109 ? 62.952 5.074 49.835 1.00 11.59 109 VAL A N 1
ATOM 632 C CA . VAL A 1 109 ? 61.566 5.003 50.215 1.00 11.48 109 VAL A CA 1
ATOM 633 C C . VAL A 1 109 ? 61.508 4.557 51.658 1.00 11.72 109 VAL A C 1
ATOM 634 O O . VAL A 1 109 ? 62.056 3.510 52.016 1.00 11.80 109 VAL A O 1
ATOM 638 N N . VAL A 1 110 ? 60.862 5.370 52.477 1.00 11.75 110 VAL A N 1
ATOM 639 C CA . VAL A 1 110 ? 60.677 5.054 53.886 1.00 12.43 110 VAL A CA 1
ATOM 640 C C . VAL A 1 110 ? 59.295 4.450 53.977 1.00 12.86 110 VAL A C 1
ATOM 641 O O . VAL A 1 110 ? 58.290 5.155 54.045 1.00 12.36 110 VAL A O 1
ATOM 645 N N . GLU A 1 111 ? 59.267 3.129 53.885 1.00 13.94 111 GLU A N 1
ATOM 646 C CA . GLU A 1 111 ? 58.031 2.379 53.865 1.00 14.70 111 GLU A CA 1
ATOM 647 C C . GLU A 1 111 ? 57.491 2.246 55.290 1.00 14.83 111 GLU A C 1
ATOM 648 O O . GLU A 1 111 ? 58.135 1.632 56.134 1.00 15.00 111 GLU A O 1
ATOM 654 N N . LEU A 1 112 ? 56.288 2.763 55.515 1.00 14.64 112 LEU A N 1
ATOM 655 C CA . LEU A 1 112 ? 55.723 2.966 56.840 1.00 15.39 112 LEU A CA 1
ATOM 656 C C . LEU A 1 112 ? 54.669 1.938 57.220 1.00 16.32 112 LEU A C 1
ATOM 657 O O . LEU A 1 112 ? 54.101 2.021 58.302 1.00 16.33 112 LEU A O 1
ATOM 662 N N . ASP A 1 113 ? 54.450 0.947 56.356 1.00 17.82 113 ASP A N 1
ATOM 663 C CA . ASP A 1 113 ? 53.339 0.011 56.516 1.00 19.70 113 ASP A CA 1
ATOM 664 C C . ASP A 1 113 ? 53.484 -0.987 57.649 1.00 19.95 113 ASP A C 1
ATOM 665 O O . ASP A 1 113 ? 52.512 -1.634 58.006 1.00 19.35 113 ASP A O 1
ATOM 670 N N . ARG A 1 114 ? 54.669 -1.097 58.239 1.00 19.89 114 ARG A N 1
ATOM 671 C CA . ARG A 1 114 ? 54.820 -1.887 59.455 1.00 20.49 114 ARG A CA 1
ATOM 672 C C . ARG A 1 114 ? 54.391 -1.076 60.708 1.00 19.20 114 ARG A C 1
ATOM 673 O O . ARG A 1 114 ? 54.216 -1.637 61.766 1.00 19.83 114 ARG A O 1
ATOM 681 N N . MET A 1 115 ? 54.180 0.228 60.559 1.00 17.55 115 MET A N 1
ATOM 682 C CA . MET A 1 115 ? 53.740 1.097 61.643 1.00 17.39 115 MET A CA 1
ATOM 683 C C . MET A 1 115 ? 52.268 1.488 61.444 1.00 16.68 115 MET A C 1
ATOM 684 O O . MET A 1 115 ? 51.968 2.480 60.820 1.00 16.09 115 MET A O 1
ATOM 689 N N . TYR A 1 116 ? 51.361 0.673 61.966 1.00 16.91 116 TYR A N 1
ATOM 690 C CA . TYR A 1 116 ? 49.938 0.875 61.715 1.00 17.04 116 TYR A CA 1
ATOM 691 C C . TYR A 1 116 ? 49.094 0.844 62.979 1.00 17.90 116 TYR A C 1
ATOM 692 O O . TYR A 1 116 ? 47.879 0.693 62.901 1.00 17.80 116 TYR A O 1
ATOM 701 N N . ASN A 1 117 ? 49.716 0.985 64.142 1.00 18.52 117 ASN A N 1
ATOM 702 C CA . ASN A 1 117 ? 48.954 0.921 65.375 1.00 19.75 117 ASN A CA 1
ATOM 703 C C . ASN A 1 117 ? 48.057 2.119 65.587 1.00 18.68 117 ASN A C 1
ATOM 704 O O . ASN A 1 117 ? 48.414 3.248 65.266 1.00 17.59 117 ASN A O 1
ATOM 709 N N . VAL A 1 118 ? 46.888 1.834 66.145 1.00 18.50 118 VAL A N 1
ATOM 710 C CA . VAL A 1 118 ? 45.881 2.833 66.442 1.00 18.08 118 VAL A CA 1
ATOM 711 C C . VAL A 1 118 ? 45.520 2.645 67.916 1.00 18.65 118 VAL A C 1
ATOM 712 O O . VAL A 1 118 ? 45.124 1.554 68.324 1.00 18.76 118 VAL A O 1
ATOM 716 N N . THR A 1 119 ? 45.707 3.698 68.702 1.00 18.91 119 THR A N 1
ATOM 717 C CA . THR A 1 119 ? 45.380 3.712 70.130 1.00 20.39 119 THR A CA 1
ATOM 718 C C . THR A 1 119 ? 44.309 4.759 70.309 1.00 20.28 119 THR A C 1
ATOM 719 O O . THR A 1 119 ? 44.446 5.864 69.809 1.00 19.51 119 THR A O 1
ATOM 723 N N . LEU A 1 120 ? 43.246 4.412 71.024 1.00 21.17 120 LEU A N 1
ATOM 724 C CA . LEU A 1 120 ? 42.193 5.361 71.311 1.00 21.44 120 LEU A CA 1
ATOM 725 C C . LEU A 1 120 ? 42.134 5.583 72.805 1.00 23.11 120 LEU A C 1
ATOM 726 O O . LEU A 1 120 ? 42.004 4.639 73.570 1.00 23.48 120 LEU A O 1
ATOM 731 N N . ASP A 1 121 ? 42.268 6.839 73.216 1.00 24.18 121 ASP A N 1
ATOM 732 C CA . ASP A 1 121 ? 42.122 7.210 74.614 1.00 26.15 121 ASP A CA 1
ATOM 733 C C . ASP A 1 121 ? 40.634 7.175 74.985 1.00 27.74 121 ASP A C 1
ATOM 734 O O . ASP A 1 121 ? 39.822 7.866 74.356 1.00 26.65 121 ASP A O 1
ATOM 739 N N . PRO A 1 122 ? 40.260 6.371 76.001 1.00 30.18 122 PRO A N 1
ATOM 740 C CA . PRO A 1 122 ? 38.834 6.338 76.366 1.00 32.35 122 PRO A CA 1
ATOM 741 C C . PRO A 1 122 ? 38.303 7.639 76.966 1.00 34.28 122 PRO A C 1
ATOM 742 O O . PRO A 1 122 ? 37.104 7.866 76.931 1.00 35.65 122 PRO A O 1
ATOM 746 N N . GLU A 1 123 ? 39.179 8.478 77.512 1.00 37.05 123 GLU A N 1
ATOM 747 C CA . GLU A 1 123 ? 38.746 9.720 78.151 1.00 39.50 123 GLU A CA 1
ATOM 748 C C . GLU A 1 123 ? 38.552 10.816 77.114 1.00 36.87 123 GLU A C 1
ATOM 749 O O . GLU A 1 123 ? 37.449 11.347 76.936 1.00 37.23 123 GLU A O 1
ATOM 755 N N . THR A 1 124 ? 39.633 11.130 76.417 1.00 34.06 124 THR A N 1
ATOM 756 C CA . THR A 1 124 ? 39.667 12.265 75.522 1.00 31.78 124 THR A CA 1
ATOM 757 C C . THR A 1 124 ? 39.148 11.915 74.138 1.00 28.68 124 THR A C 1
ATOM 758 O O . THR A 1 124 ? 38.886 12.801 73.341 1.00 28.48 124 THR A O 1
ATOM 762 N N . HIS A 1 125 ? 39.019 10.621 73.861 1.00 26.90 125 HIS A N 1
ATOM 763 C CA . HIS A 1 125 ? 38.659 10.118 72.531 1.00 25.22 125 HIS A CA 1
ATOM 764 C C . HIS A 1 125 ? 39.646 10.570 71.453 1.00 23.10 125 HIS A C 1
ATOM 765 O O . HIS A 1 125 ? 39.284 10.653 70.288 1.00 21.80 125 HIS A O 1
ATOM 772 N N . ILE A 1 126 ? 40.885 10.853 71.849 1.00 22.07 126 ILE A N 1
ATOM 773 C CA . ILE A 1 126 ? 41.938 11.186 70.897 1.00 21.22 126 ILE A CA 1
ATOM 774 C C . ILE A 1 126 ? 42.593 9.885 70.455 1.00 19.89 126 ILE A C 1
ATOM 775 O O . ILE A 1 126 ? 42.978 9.065 71.297 1.00 20.19 126 ILE A O 1
ATOM 780 N N . ALA A 1 127 ? 42.723 9.695 69.148 1.00 18.30 127 ALA A N 1
ATOM 781 C CA . ALA A 1 127 ? 43.353 8.503 68.618 1.00 17.59 127 ALA A CA 1
ATOM 782 C C . ALA A 1 127 ? 44.785 8.801 68.247 1.00 16.83 127 ALA A C 1
ATOM 783 O O . ALA A 1 127 ? 45.048 9.752 67.508 1.00 16.14 127 ALA A O 1
ATOM 785 N N . THR A 1 128 ? 45.700 7.976 68.734 1.00 16.59 128 THR A N 1
ATOM 786 C CA . THR A 1 128 ? 47.084 8.048 68.298 1.00 16.44 128 THR A CA 1
ATOM 787 C C . THR A 1 128 ? 47.294 7.038 67.170 1.00 15.87 128 THR A C 1
ATOM 788 O O . THR A 1 128 ? 47.121 5.827 67.349 1.00 15.93 128 THR A O 1
ATOM 792 N N . VAL A 1 129 ? 47.687 7.546 66.013 1.00 15.12 129 VAL A N 1
ATOM 793 C CA . VAL A 1 129 ? 47.662 6.752 64.806 1.00 14.97 129 VAL A CA 1
ATOM 794 C C . VAL A 1 129 ? 49.036 6.758 64.168 1.00 14.82 129 VAL A C 1
ATOM 795 O O . VAL A 1 129 ? 49.551 7.804 63.804 1.00 14.51 129 VAL A O 1
ATOM 799 N N . GLN A 1 130 ? 49.608 5.582 64.032 1.00 15.43 130 GLN A N 1
ATOM 800 C CA . GLN A 1 130 ? 50.869 5.440 63.346 1.00 15.64 130 GLN A CA 1
ATOM 801 C C . GLN A 1 130 ? 50.689 5.704 61.860 1.00 15.32 130 GLN A C 1
ATOM 802 O O . GLN A 1 130 ? 49.622 5.473 61.285 1.00 15.25 130 GLN A O 1
ATOM 808 N N . PRO A 1 131 ? 51.752 6.185 61.219 1.00 15.06 131 PRO A N 1
ATOM 809 C CA . PRO A 1 131 ? 51.585 6.815 59.931 1.00 14.62 131 PRO A CA 1
ATOM 810 C C . PRO A 1 131 ? 51.369 5.864 58.767 1.00 14.13 131 PRO A C 1
ATOM 811 O O . PRO A 1 131 ? 51.043 6.320 57.689 1.00 14.58 131 PRO A O 1
ATOM 815 N N . GLY A 1 132 ? 51.611 4.575 58.965 1.00 14.12 132 GLY A N 1
ATOM 816 C CA . GLY A 1 132 ? 51.275 3.562 57.964 1.00 13.91 132 GLY A CA 1
ATOM 817 C C . GLY A 1 132 ? 49.920 2.929 58.141 1.00 13.68 132 GLY A C 1
ATOM 818 O O . GLY A 1 132 ? 49.614 1.965 57.432 1.00 13.88 132 GLY A O 1
ATOM 819 N N . ALA A 1 133 ? 49.113 3.418 59.086 1.00 13.46 133 ALA A N 1
ATOM 820 C CA . ALA A 1 133 ? 47.761 2.887 59.275 1.00 13.58 133 ALA A CA 1
ATOM 821 C C . ALA A 1 133 ? 46.890 3.264 58.066 1.00 13.22 133 ALA A C 1
ATOM 822 O O . ALA A 1 133 ? 46.900 4.408 57.599 1.00 12.88 133 ALA A O 1
ATOM 824 N N . ARG A 1 134 ? 46.131 2.289 57.583 1.00 13.42 134 ARG A N 1
ATOM 825 C CA . ARG A 1 134 ? 45.235 2.496 56.478 1.00 12.99 134 ARG A CA 1
ATOM 826 C C . ARG A 1 134 ? 43.850 2.760 57.018 1.00 13.10 134 ARG A C 1
ATOM 827 O O . ARG A 1 134 ? 43.543 2.408 58.177 1.00 13.01 134 ARG A O 1
ATOM 835 N N . LEU A 1 135 ? 43.029 3.404 56.183 1.00 12.57 135 LEU A N 1
ATOM 836 C CA . LEU A 1 135 ? 41.770 3.963 56.637 1.00 12.71 135 LEU A CA 1
ATOM 837 C C . LEU A 1 135 ? 40.838 2.903 57.194 1.00 13.32 135 LEU A C 1
ATOM 838 O O . LEU A 1 135 ? 40.158 3.165 58.164 1.00 13.44 135 LEU A O 1
ATOM 843 N N . GLY A 1 136 ? 40.789 1.723 56.562 1.00 13.50 136 GLY A N 1
ATOM 844 C CA . GLY A 1 136 ? 39.912 0.655 57.011 1.00 14.23 136 GLY A CA 1
ATOM 845 C C . GLY A 1 136 ? 40.259 0.152 58.400 1.00 14.57 136 GLY A C 1
ATOM 846 O O . GLY A 1 136 ? 39.387 -0.126 59.219 1.00 15.47 136 GLY A O 1
ATOM 847 N N . HIS A 1 137 ? 41.546 0.053 58.669 1.00 14.29 137 HIS A N 1
ATOM 848 C CA . HIS A 1 137 ? 42.036 -0.335 59.986 1.00 14.68 137 HIS A CA 1
ATOM 849 C C . HIS A 1 137 ? 41.704 0.719 61.033 1.00 14.63 137 HIS A C 1
ATOM 850 O O . HIS A 1 137 ? 41.258 0.378 62.132 1.00 15.18 137 HIS A O 1
ATOM 857 N N . ILE A 1 138 ? 41.933 1.985 60.684 1.00 14.00 138 ILE A N 1
ATOM 858 C CA . ILE A 1 138 ? 41.669 3.082 61.608 1.00 14.16 138 ILE A CA 1
ATOM 859 C C . ILE A 1 138 ? 40.179 3.083 61.962 1.00 14.53 138 ILE A C 1
ATOM 860 O O . ILE A 1 138 ? 39.810 3.080 63.143 1.00 14.89 138 ILE A O 1
ATOM 865 N N . ALA A 1 139 ? 39.345 3.057 60.927 1.00 14.35 139 ALA A N 1
ATOM 866 C CA . ALA A 1 139 ? 37.909 3.086 61.113 1.00 15.02 139 ALA A CA 1
ATOM 867 C C . ALA A 1 139 ? 37.445 1.913 61.985 1.00 15.87 139 ALA A C 1
ATOM 868 O O . ALA A 1 139 ? 36.601 2.072 62.868 1.00 16.35 139 ALA A O 1
ATOM 870 N N . THR A 1 140 ? 38.009 0.737 61.745 1.00 16.07 140 THR A N 1
ATOM 871 C CA . THR A 1 140 ? 37.631 -0.456 62.509 1.00 17.06 140 THR A CA 1
ATOM 872 C C . THR A 1 140 ? 37.976 -0.318 63.985 1.00 17.67 140 THR A C 1
ATOM 873 O O . THR A 1 140 ? 37.136 -0.555 64.881 1.00 18.34 140 THR A O 1
ATOM 877 N N . VAL A 1 141 ? 39.211 0.075 64.240 1.00 17.50 141 VAL A N 1
ATOM 878 C CA . VAL A 1 141 ? 39.671 0.209 65.614 1.00 18.20 141 VAL A CA 1
ATOM 879 C C . VAL A 1 141 ? 38.847 1.253 66.357 1.00 18.60 141 VAL A C 1
ATOM 880 O O . VAL A 1 141 ? 38.391 0.991 67.474 1.00 19.24 141 VAL A O 1
ATOM 884 N N . LEU A 1 142 ? 38.644 2.422 65.746 1.00 18.31 142 LEU A N 1
ATOM 885 C CA . LEU A 1 142 ? 37.982 3.506 66.446 1.00 18.96 142 LEU A CA 1
ATOM 886 C C . LEU A 1 142 ? 36.561 3.115 66.788 1.00 20.08 142 LEU A C 1
ATOM 887 O O . LEU A 1 142 ? 36.086 3.399 67.881 1.00 20.46 142 LEU A O 1
ATOM 892 N N . TYR A 1 143 ? 35.896 2.466 65.837 1.00 20.95 143 TYR A N 1
ATOM 893 C CA . TYR A 1 143 ? 34.527 2.055 66.039 1.00 22.74 143 TYR A CA 1
ATOM 894 C C . TYR A 1 143 ? 34.434 0.887 67.038 1.00 24.18 143 TYR A C 1
ATOM 895 O O . TYR A 1 143 ? 33.639 0.936 67.966 1.00 24.86 143 TYR A O 1
ATOM 904 N N . GLU A 1 144 ? 35.233 -0.154 66.837 1.00 24.84 144 GLU A N 1
ATOM 905 C CA . GLU A 1 144 ? 35.184 -1.312 67.712 1.00 26.79 144 GLU A CA 1
ATOM 906 C C . GLU A 1 144 ? 35.518 -0.957 69.158 1.00 27.25 144 GLU A C 1
ATOM 907 O O . GLU A 1 144 ? 34.918 -1.502 70.082 1.00 28.07 144 GLU A O 1
ATOM 913 N N . GLU A 1 145 ? 36.442 -0.027 69.365 1.00 26.35 145 GLU A N 1
ATOM 914 C CA . GLU A 1 145 ? 36.884 0.270 70.721 1.00 26.96 145 GLU A CA 1
ATOM 915 C C . GLU A 1 145 ? 35.988 1.247 71.461 1.00 26.58 145 GLU A C 1
ATOM 916 O O . GLU A 1 145 ? 35.760 1.087 72.656 1.00 26.77 145 GLU A O 1
ATOM 922 N N . GLY A 1 146 ? 35.521 2.279 70.773 1.00 24.83 146 GLY A N 1
ATOM 923 C CA . GLY A 1 146 ? 34.725 3.299 71.440 1.00 24.93 146 GLY A CA 1
ATOM 924 C C . GLY A 1 146 ? 33.607 3.888 70.619 1.00 24.21 146 GLY A C 1
ATOM 925 O O . GLY A 1 146 ? 33.077 4.930 70.980 1.00 24.18 146 GLY A O 1
ATOM 926 N N . LYS A 1 147 ? 33.246 3.231 69.520 1.00 23.78 147 LYS A N 1
ATOM 927 C CA . LYS A 1 147 ? 32.223 3.752 68.615 1.00 23.54 147 LYS A CA 1
ATOM 928 C C . LYS A 1 147 ? 32.543 5.194 68.212 1.00 22.36 147 LYS A C 1
ATOM 929 O O . LYS A 1 147 ? 31.682 6.082 68.203 1.00 21.80 147 LYS A O 1
ATOM 935 N N . ARG A 1 148 ? 33.811 5.410 67.869 1.00 21.18 148 ARG A N 1
ATOM 936 C CA . ARG A 1 148 ? 34.276 6.707 67.421 1.00 20.31 148 ARG A CA 1
ATOM 937 C C . ARG A 1 148 ? 34.632 6.626 65.963 1.00 19.25 148 ARG A C 1
ATOM 938 O O . ARG A 1 148 ? 34.745 5.532 65.399 1.00 19.12 148 ARG A O 1
ATOM 946 N N . ALA A 1 149 ? 34.814 7.796 65.360 1.00 18.40 149 ALA A N 1
ATOM 947 C CA . ALA A 1 149 ? 35.261 7.900 63.990 1.00 17.23 149 ALA A CA 1
ATOM 948 C C . ALA A 1 149 ? 35.889 9.252 63.770 1.00 16.69 149 ALA A C 1
ATOM 949 O O . ALA A 1 149 ? 35.733 10.162 64.583 1.00 16.59 149 ALA A O 1
ATOM 951 N N . PHE A 1 150 ? 36.614 9.375 62.662 1.00 15.98 150 PHE A N 1
ATOM 952 C CA . PHE A 1 150 ? 36.854 10.686 62.095 1.00 15.75 150 PHE A CA 1
ATOM 953 C C . PHE A 1 150 ? 36.470 10.701 60.614 1.00 15.12 150 PHE A C 1
ATOM 954 O O . PHE A 1 150 ? 36.082 9.656 60.049 1.00 15.58 150 PHE A O 1
ATOM 962 N N . SER A 1 151 ? 36.478 11.883 60.011 1.00 14.39 151 SER A N 1
ATOM 963 C CA . SER A 1 151 ? 36.060 12.005 58.624 1.00 13.92 151 SER A CA 1
ATOM 964 C C . SER A 1 151 ? 37.206 11.659 57.671 1.00 13.57 151 SER A C 1
ATOM 965 O O . SER A 1 151 ? 38.240 12.292 57.697 1.00 12.98 151 SER A O 1
ATOM 968 N N . HIS A 1 152 ? 37.016 10.645 56.827 1.00 13.84 152 HIS A N 1
ATOM 969 C CA . HIS A 1 152 ? 38.035 10.278 55.862 1.00 13.68 152 HIS A CA 1
ATOM 970 C C . HIS A 1 152 ? 37.429 9.688 54.596 1.00 13.82 152 HIS A C 1
ATOM 971 O O . HIS A 1 152 ? 36.222 9.498 54.496 1.00 14.10 152 HIS A O 1
ATOM 978 N N . GLY A 1 153 ? 38.298 9.386 53.637 1.00 13.61 153 GLY A N 1
ATOM 979 C CA . GLY A 1 153 ? 37.904 8.895 52.358 1.00 14.07 153 GLY A CA 1
ATOM 980 C C . GLY A 1 153 ? 37.356 7.488 52.415 1.00 15.03 153 GLY A C 1
ATOM 981 O O . GLY A 1 153 ? 37.379 6.829 53.442 1.00 15.53 153 GLY A O 1
ATOM 982 N N . THR A 1 154 ? 36.841 7.052 51.277 1.00 15.91 154 THR A N 1
ATOM 983 C CA . THR A 1 154 ? 36.378 5.706 51.092 1.00 17.15 154 THR A CA 1
ATOM 984 C C . THR A 1 154 ? 37.638 4.991 50.642 1.00 17.97 154 THR A C 1
ATOM 985 O O . THR A 1 154 ? 38.560 5.619 50.127 1.00 19.36 154 THR A O 1
ATOM 989 N N . CYS A 1 155 ? 37.698 3.688 50.768 1.00 19.01 155 CYS A N 1
ATOM 990 C CA . CYS A 1 155 ? 38.885 2.992 50.280 1.00 19.01 155 CYS A CA 1
ATOM 991 C C . CYS A 1 155 ? 39.688 2.568 51.500 1.00 17.65 155 CYS A C 1
ATOM 992 O O . CYS A 1 155 ? 40.522 3.328 51.989 1.00 17.26 155 CYS A O 1
ATOM 995 N N . PRO A 1 156 ? 39.461 1.337 51.966 1.00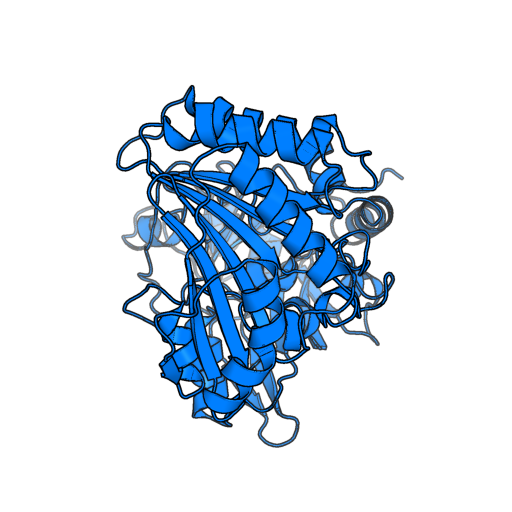 17.08 156 PRO A N 1
ATOM 996 C CA . PRO A 1 156 ? 40.098 0.814 53.183 1.00 16.70 156 PRO A CA 1
ATOM 997 C C . PRO A 1 156 ? 41.615 0.764 53.112 1.00 15.46 156 PRO A C 1
ATOM 998 O O . PRO A 1 156 ? 42.275 0.843 54.149 1.00 14.84 156 PRO A O 1
ATOM 1002 N N . GLY A 1 157 ? 42.167 0.646 51.906 1.00 14.80 157 GLY A N 1
ATOM 1003 C CA . GLY A 1 157 ? 43.615 0.446 51.749 1.00 14.23 157 GLY A CA 1
ATOM 1004 C C . GLY A 1 157 ? 44.443 1.713 51.730 1.00 13.49 157 GLY A C 1
ATOM 1005 O O . GLY A 1 157 ? 45.672 1.652 51.787 1.00 13.53 157 GLY A O 1
ATOM 1006 N N . VAL A 1 158 ? 43.779 2.862 51.641 1.00 12.48 158 VAL A N 1
ATOM 1007 C CA . VAL A 1 158 ? 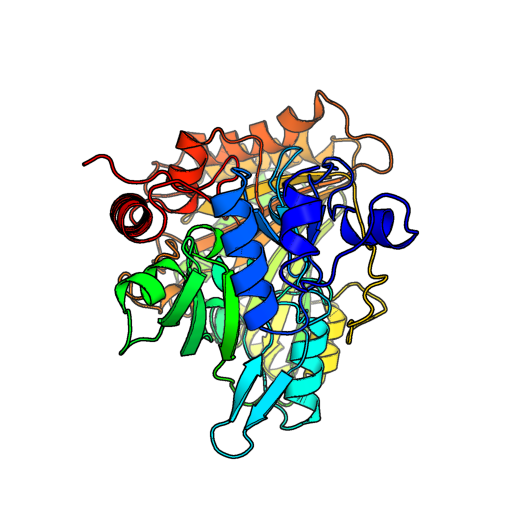44.449 4.134 51.600 1.00 11.81 158 VAL A CA 1
ATOM 1008 C C . VAL A 1 158 ? 45.183 4.419 52.911 1.00 11.71 158 VAL A C 1
ATOM 1009 O O . VAL A 1 158 ? 44.670 4.161 53.996 1.00 11.65 158 VAL A O 1
ATOM 1013 N N . GLY A 1 159 ? 46.404 4.932 52.791 1.00 11.23 159 GLY A N 1
ATOM 1014 C CA . GLY A 1 159 ? 47.212 5.200 53.972 1.00 11.55 159 GLY A CA 1
ATOM 1015 C C . GLY A 1 159 ? 46.821 6.527 54.576 1.00 11.40 159 GLY A C 1
ATOM 1016 O O . GLY A 1 159 ? 46.555 7.470 53.863 1.00 11.24 159 GLY A O 1
ATOM 1017 N N . VAL A 1 160 ? 46.813 6.603 55.902 1.00 11.99 160 VAL A N 1
ATOM 1018 C CA . VAL A 1 160 ? 46.482 7.861 56.586 1.00 11.92 160 VAL A CA 1
ATOM 1019 C C . VAL A 1 160 ? 47.514 8.953 56.282 1.00 11.42 160 VAL A C 1
ATOM 1020 O O . VAL A 1 160 ? 47.200 10.143 56.285 1.00 11.00 160 VAL A O 1
ATOM 1024 N N . GLY A 1 161 ? 48.729 8.534 55.962 1.00 11.41 161 GLY A N 1
ATOM 1025 C CA . GLY A 1 161 ? 49.809 9.473 55.714 1.00 11.57 161 GLY A CA 1
ATOM 1026 C C . GLY A 1 161 ? 49.535 10.428 54.579 1.00 11.28 161 GLY A C 1
ATOM 1027 O O . GLY A 1 161 ? 49.446 11.657 54.775 1.00 11.52 161 GLY A O 1
ATOM 1028 N N . GLY A 1 162 ? 49.376 9.894 53.382 1.00 11.10 162 GLY A N 1
ATOM 1029 C CA . GLY A 1 162 ? 49.165 10.761 52.222 1.00 11.03 162 GLY A CA 1
ATOM 1030 C C . GLY A 1 162 ? 47.778 11.360 52.257 1.00 11.04 162 GLY A C 1
ATOM 1031 O O . GLY A 1 162 ? 47.543 12.504 51.869 1.00 11.18 162 GLY A O 1
ATOM 1032 N N . HIS A 1 163 ? 46.839 10.576 52.735 1.00 11.14 163 HIS A N 1
ATOM 1033 C CA . HIS A 1 163 ? 45.464 10.996 52.708 1.00 10.99 163 HIS A CA 1
ATOM 1034 C C . HIS A 1 163 ? 45.224 12.222 53.576 1.00 10.83 163 HIS A C 1
ATOM 1035 O O . HIS A 1 163 ? 44.704 13.229 53.078 1.00 10.85 163 HIS A O 1
ATOM 1042 N N . SER A 1 164 ? 45.583 12.148 54.857 1.00 11.03 164 SER A N 1
ATOM 1043 C CA . SER A 1 164 ? 45.218 13.201 55.825 1.00 11.01 164 SER A CA 1
ATOM 1044 C C . SER A 1 164 ? 46.060 14.454 55.650 1.00 10.94 164 SER A C 1
ATOM 1045 O O . SER A 1 164 ? 45.649 15.532 56.039 1.00 11.40 164 SER A O 1
ATOM 1048 N N . LEU A 1 165 ? 47.229 14.314 55.053 1.00 10.63 165 LEU A N 1
ATOM 1049 C CA . LEU A 1 165 ? 48.129 15.450 54.924 1.00 10.74 165 LEU A CA 1
ATOM 1050 C C . LEU A 1 165 ? 47.819 16.327 53.722 1.00 10.59 165 LEU A C 1
ATOM 1051 O O . LEU A 1 165 ? 48.349 17.428 53.619 1.00 10.93 165 LEU A O 1
ATOM 1056 N N . HIS A 1 166 ? 46.958 15.864 52.837 1.00 9.97 166 HIS A N 1
ATOM 1057 C CA . HIS A 1 166 ? 46.579 16.676 51.697 1.00 10.08 166 HIS A CA 1
ATOM 1058 C C . HIS A 1 166 ? 45.103 16.912 51.553 1.00 9.99 166 HIS A C 1
ATOM 1059 O O . HIS A 1 166 ? 44.676 17.433 50.519 1.00 9.69 166 HIS A O 1
ATOM 1066 N N . GLY A 1 167 ? 44.322 16.528 52.561 1.00 10.20 167 GLY A N 1
ATOM 1067 C CA . GLY A 1 167 ? 42.880 16.790 52.533 1.00 10.26 167 GLY A CA 1
ATOM 1068 C C . GLY A 1 167 ? 42.156 15.556 53.053 1.00 10.55 167 GLY A C 1
ATOM 1069 O O . GLY A 1 167 ? 42.242 15.251 54.251 1.00 10.74 167 GLY A O 1
ATOM 1070 N N . GLY A 1 168 ? 41.486 14.843 52.144 1.00 10.31 168 GLY A N 1
ATOM 1071 C CA . GLY A 1 168 ? 40.843 13.585 52.454 1.00 10.55 168 GLY A CA 1
ATOM 1072 C C . GLY A 1 168 ? 39.344 13.743 52.595 1.00 10.82 168 GLY A C 1
ATOM 1073 O O . GLY A 1 168 ? 38.849 14.087 53.657 1.00 11.18 168 GLY A O 1
ATOM 1074 N N . PHE A 1 169 ? 38.637 13.480 51.501 1.00 10.98 169 PHE A N 1
ATOM 1075 C CA . PHE A 1 169 ? 37.220 13.725 51.361 1.00 11.36 169 PHE A CA 1
ATOM 1076 C C . PHE A 1 169 ? 36.487 12.384 51.234 1.00 11.54 169 PHE A C 1
ATOM 1077 O O . PHE A 1 169 ? 36.870 11.524 50.417 1.00 11.05 169 PHE A O 1
ATOM 1085 N N . GLY A 1 170 ? 35.411 12.230 52.006 1.00 11.62 170 GLY A N 1
ATOM 1086 C CA . GLY A 1 170 ? 34.592 11.060 51.918 1.00 11.68 170 GLY A CA 1
ATOM 1087 C C . GLY A 1 170 ? 33.136 11.318 52.249 1.00 12.19 170 GLY A C 1
ATOM 1088 O O . GLY A 1 170 ? 32.638 12.455 52.171 1.00 11.83 170 GLY A O 1
ATOM 1089 N N . PHE A 1 171 ? 32.457 10.239 52.594 1.00 12.51 171 PHE A N 1
ATOM 1090 C CA . PHE A 1 171 ? 31.018 10.263 52.815 1.00 13.15 171 PHE A CA 1
ATOM 1091 C C . PHE A 1 171 ? 30.585 10.773 54.187 1.00 13.43 171 PHE A C 1
ATOM 1092 O O . PHE A 1 171 ? 29.412 10.630 54.585 1.00 13.95 171 PHE A O 1
ATOM 1100 N N . SER A 1 172 ? 31.528 11.378 54.905 1.00 13.24 172 SER A N 1
ATOM 1101 C CA . SER A 1 172 ? 31.241 12.150 56.104 1.00 13.49 172 SER A CA 1
ATOM 1102 C C . SER A 1 172 ? 31.689 13.597 55.984 1.00 12.95 172 SER A C 1
ATOM 1103 O O . SER A 1 172 ? 31.541 14.360 56.930 1.00 13.09 172 SER A O 1
ATOM 1106 N N . SER A 1 173 ? 32.203 13.988 54.822 1.00 12.25 173 SER A N 1
ATOM 1107 C CA . SER A 1 173 ? 32.916 15.246 54.719 1.00 11.77 173 SER A CA 1
ATOM 1108 C C . SER A 1 173 ? 31.981 16.446 54.739 1.00 12.07 173 SER A C 1
ATOM 1109 O O . SER A 1 173 ? 32.296 17.466 55.344 1.00 12.30 173 SER A O 1
ATOM 1112 N N . HIS A 1 174 ? 30.846 16.350 54.073 1.00 12.11 174 HIS A N 1
ATOM 1113 C CA . HIS A 1 174 ? 29.863 17.412 54.220 1.00 12.33 174 HIS A CA 1
ATOM 1114 C C . HIS A 1 174 ? 29.486 17.603 55.705 1.00 12.88 174 HIS A C 1
ATOM 1115 O O . HIS A 1 174 ? 29.371 18.746 56.190 1.00 12.82 174 HIS A O 1
ATOM 1122 N N . SER A 1 175 ? 29.286 16.488 56.417 1.00 13.11 175 SER A N 1
ATOM 1123 C CA . SER A 1 175 ? 28.928 16.549 57.825 1.00 13.81 175 SER A CA 1
ATOM 1124 C C . SER A 1 175 ? 30.065 16.971 58.759 1.00 13.96 175 SER A C 1
ATOM 1125 O O . SER A 1 175 ? 29.806 17.642 59.770 1.00 14.16 175 SER A O 1
ATOM 1128 N N . HIS A 1 176 ? 31.305 16.563 58.452 1.00 13.62 176 HIS A N 1
ATOM 1129 C CA . HIS A 1 176 ? 32.403 16.619 59.426 1.00 13.95 176 HIS A CA 1
ATOM 1130 C C . HIS A 1 176 ? 33.772 17.066 58.890 1.00 13.44 176 HIS A C 1
ATOM 1131 O O . HIS A 1 176 ? 34.747 17.133 59.640 1.00 13.40 176 HIS A O 1
ATOM 1138 N N . GLY A 1 177 ? 33.859 17.401 57.615 1.00 12.93 177 GLY A N 1
ATOM 1139 C CA . GLY A 1 177 ? 35.085 17.978 57.102 1.00 12.82 177 GLY A CA 1
ATOM 1140 C C . GLY A 1 177 ? 36.013 16.961 56.495 1.00 12.51 177 GLY A C 1
ATOM 1141 O O . GLY A 1 177 ? 35.623 15.838 56.166 1.00 12.84 177 GLY A O 1
ATOM 1142 N N . LEU A 1 178 ? 37.243 17.378 56.291 1.00 12.46 178 LEU A N 1
ATOM 1143 C CA . LEU A 1 178 ? 38.220 16.538 55.622 1.00 12.06 178 LEU A CA 1
ATOM 1144 C C . LEU A 1 178 ? 38.994 15.773 56.682 1.00 12.32 178 LEU A C 1
ATOM 1145 O O . LEU A 1 178 ? 38.963 16.143 57.847 1.00 12.79 178 LEU A O 1
ATOM 1150 N N . ALA A 1 179 ? 39.706 14.727 56.275 1.00 12.05 179 ALA A N 1
ATOM 1151 C CA . ALA A 1 179 ? 40.569 13.990 57.209 1.00 12.18 179 ALA A CA 1
ATOM 1152 C C . ALA A 1 179 ? 41.564 14.923 57.893 1.00 12.33 179 ALA A C 1
ATOM 1153 O O . ALA A 1 179 ? 41.796 14.815 59.098 1.00 12.63 179 ALA A O 1
ATOM 1155 N N . VAL A 1 180 ? 42.136 15.842 57.115 1.00 12.08 180 VAL A N 1
ATOM 1156 C CA . VAL A 1 180 ? 43.088 16.828 57.611 1.00 12.38 180 VAL A CA 1
ATOM 1157 C C . VAL A 1 180 ? 42.523 17.674 58.765 1.00 13.03 180 VAL A C 1
ATOM 1158 O O . VAL A 1 180 ? 43.249 18.124 59.643 1.00 13.02 180 VAL A O 1
ATOM 1162 N N . ASP A 1 181 ? 41.217 17.835 58.788 1.00 13.11 181 ASP A N 1
ATOM 1163 C CA . ASP A 1 181 ? 40.553 18.614 59.835 1.00 14.11 181 ASP A CA 1
ATOM 1164 C C . ASP A 1 181 ? 40.464 17.931 61.179 1.00 14.33 181 ASP A C 1
ATOM 1165 O O . ASP A 1 181 ? 40.110 18.559 62.186 1.00 15.14 181 ASP A O 1
ATOM 1170 N N . TRP A 1 182 ? 40.763 16.639 61.215 1.00 13.82 182 TRP A N 1
ATOM 1171 C CA . TRP A 1 182 ? 40.691 15.895 62.470 1.00 14.01 182 TRP A CA 1
ATOM 1172 C C . TRP A 1 182 ? 42.067 15.707 63.096 1.00 14.07 182 TRP A C 1
ATOM 1173 O O . TRP A 1 182 ? 42.182 15.208 64.218 1.00 14.32 182 TRP A O 1
ATOM 1184 N N . ILE A 1 183 ? 43.108 16.160 62.404 1.00 13.82 183 ILE A N 1
ATOM 1185 C CA . ILE A 1 183 ? 44.437 16.123 62.980 1.00 14.22 183 ILE A CA 1
ATOM 1186 C C . ILE A 1 183 ? 44.513 17.167 64.094 1.00 14.82 183 ILE A C 1
ATOM 1187 O O . ILE A 1 183 ? 44.219 18.350 63.876 1.00 14.47 183 ILE A O 1
ATOM 1192 N N . THR A 1 184 ? 44.887 16.732 65.292 1.00 15.42 184 THR A N 1
ATOM 1193 C CA . THR A 1 184 ? 45.109 17.672 66.393 1.00 16.48 184 THR A CA 1
ATOM 1194 C C . THR A 1 184 ? 46.602 17.895 66.664 1.00 16.14 184 THR A C 1
ATOM 1195 O O . THR A 1 184 ? 46.986 18.950 67.162 1.00 16.67 184 THR A O 1
ATOM 1199 N N . SER A 1 185 ? 47.431 16.907 66.360 1.00 15.65 185 SER A N 1
ATOM 1200 C CA . SER A 1 185 ? 48.875 17.085 66.432 1.00 15.75 185 SER A CA 1
ATOM 1201 C C . SER A 1 185 ? 49.588 16.006 65.624 1.00 14.98 185 SER A C 1
ATOM 1202 O O . SER A 1 185 ? 49.007 14.981 65.274 1.00 14.67 185 SER A O 1
ATOM 1205 N N . ALA A 1 186 ? 50.857 16.250 65.337 1.00 14.66 186 ALA A N 1
ATOM 1206 C CA . ALA A 1 186 ? 51.669 15.304 64.593 1.00 14.15 186 ALA A CA 1
ATOM 1207 C C . ALA A 1 186 ? 53.099 15.404 65.087 1.00 14.36 186 ALA A C 1
ATOM 1208 O O . ALA A 1 186 ? 53.582 16.506 65.342 1.00 14.55 186 ALA A O 1
ATOM 1210 N N . ASP A 1 187 ? 53.762 14.261 65.213 1.00 13.96 187 ASP A N 1
ATOM 1211 C CA . ASP A 1 187 ? 55.194 14.235 65.439 1.00 13.98 187 ASP A CA 1
ATOM 1212 C C . ASP A 1 187 ? 55.864 14.076 64.091 1.00 13.34 187 ASP A C 1
ATOM 1213 O O . ASP A 1 187 ? 55.456 13.232 63.290 1.00 13.21 187 ASP A O 1
ATOM 1218 N N . VAL A 1 188 ? 56.876 14.888 63.827 1.00 13.01 188 VAL A N 1
ATOM 1219 C CA . VAL A 1 188 ? 57.465 14.968 62.518 1.00 12.50 188 VAL A CA 1
ATOM 1220 C C . VAL A 1 188 ? 58.969 14.835 62.588 1.00 12.88 188 VAL A C 1
ATOM 1221 O O . VAL A 1 188 ? 59.607 15.433 63.458 1.00 13.06 188 VAL A O 1
ATOM 1225 N N . VAL A 1 189 ? 59.511 14.043 61.676 1.00 12.76 189 VAL A N 1
ATOM 1226 C CA . VAL A 1 189 ? 60.955 13.940 61.466 1.00 13.42 189 VAL A CA 1
ATOM 1227 C C . VAL A 1 189 ? 61.313 14.892 60.339 1.00 13.48 189 VAL A C 1
ATOM 1228 O O . VAL A 1 189 ? 60.859 14.717 59.205 1.00 13.38 189 VAL A O 1
ATOM 1232 N N . LEU A 1 190 ? 62.114 15.895 60.647 1.00 14.29 190 LEU A N 1
ATOM 1233 C CA . LEU A 1 190 ? 62.539 16.875 59.650 1.00 14.80 190 LEU A CA 1
ATOM 1234 C C . LEU A 1 190 ? 63.711 16.370 58.812 1.00 15.32 190 LEU A C 1
ATOM 1235 O O . LEU A 1 190 ? 64.317 15.356 59.127 1.00 15.03 190 LEU A O 1
ATOM 1240 N N . ALA A 1 191 ? 64.029 17.121 57.754 1.00 15.72 191 ALA A N 1
ATOM 1241 C CA . ALA A 1 191 ? 65.035 16.732 56.791 1.00 16.47 191 ALA A CA 1
ATOM 1242 C C . ALA A 1 191 ? 66.395 16.474 57.415 1.00 17.54 191 ALA A C 1
ATOM 1243 O O . ALA A 1 191 ? 67.142 15.649 56.907 1.00 17.73 191 ALA A O 1
ATOM 1245 N N . ASN A 1 192 ? 66.712 17.173 58.503 1.00 18.41 192 ASN A N 1
ATOM 1246 C CA . ASN A 1 192 ? 67.978 16.961 59.213 1.00 19.79 192 ASN A CA 1
ATOM 1247 C C . ASN A 1 192 ? 67.883 16.003 60.405 1.00 19.58 192 ASN A C 1
ATOM 1248 O O . ASN A 1 192 ? 68.757 15.993 61.271 1.00 19.98 192 ASN A O 1
ATOM 1253 N N . GLY A 1 193 ? 66.838 15.187 60.447 1.00 18.56 193 GLY A N 1
ATOM 1254 C CA . GLY A 1 193 ? 66.680 14.224 61.524 1.00 18.79 193 GLY A CA 1
ATOM 1255 C C . GLY A 1 193 ? 66.082 14.751 62.818 1.00 18.60 193 GLY A C 1
ATOM 1256 O O . GLY A 1 193 ? 65.781 13.956 63.707 1.00 19.16 193 GLY A O 1
ATOM 1257 N N . SER A 1 194 ? 65.891 16.064 62.940 1.00 18.10 194 SER A N 1
ATOM 1258 C CA . SER A 1 194 ? 65.236 16.629 64.131 1.00 18.12 194 SER A CA 1
ATOM 1259 C C . SER A 1 194 ? 63.799 16.158 64.267 1.00 17.59 194 SER A C 1
ATOM 1260 O O . SER A 1 194 ? 63.099 15.936 63.262 1.00 16.38 194 SER A O 1
ATOM 1263 N N . LEU A 1 195 ? 63.356 16.025 65.519 1.00 17.70 195 LEU A N 1
ATOM 1264 C CA . LEU A 1 195 ? 61.972 15.720 65.832 1.00 17.66 195 LEU A CA 1
ATOM 1265 C C . LEU A 1 195 ? 61.257 16.957 66.287 1.00 17.73 195 LEU A C 1
ATOM 1266 O O . LEU A 1 195 ? 61.802 17.767 67.044 1.00 18.18 195 LEU A O 1
ATOM 1271 N N . VAL A 1 196 ? 60.015 17.097 65.859 1.00 16.83 196 VAL A N 1
ATOM 1272 C CA . VAL A 1 196 ? 59.208 18.208 66.324 1.00 16.94 196 VAL A CA 1
ATOM 1273 C C . VAL A 1 196 ? 57.813 17.683 66.443 1.00 16.20 196 VAL A C 1
ATOM 1274 O O . VAL A 1 196 ? 57.464 16.733 65.763 1.00 15.57 196 VAL A O 1
ATOM 1278 N N . THR A 1 197 ? 57.043 18.282 67.333 1.00 16.26 197 THR A N 1
ATOM 1279 C CA . THR A 1 197 ? 55.626 18.036 67.406 1.00 16.11 197 THR A CA 1
ATOM 1280 C C . THR A 1 197 ? 54.979 19.314 66.913 1.00 16.41 197 THR A C 1
ATOM 1281 O O . THR A 1 197 ? 55.344 20.421 67.348 1.00 17.26 197 THR A O 1
ATOM 1285 N N . ALA A 1 198 ? 54.018 19.153 66.017 1.00 15.99 198 ALA A N 1
ATOM 1286 C CA . ALA A 1 198 ? 53.285 20.269 65.438 1.00 16.19 198 ALA A CA 1
ATOM 1287 C C . ALA A 1 198 ? 51.835 20.210 65.898 1.00 16.36 198 ALA A C 1
ATOM 1288 O O . ALA A 1 198 ? 51.218 19.152 65.916 1.00 16.17 198 ALA A O 1
ATOM 1290 N N . SER A 1 199 ? 51.315 21.354 66.300 1.00 17.41 199 SER A N 1
ATOM 1291 C CA . SER A 1 199 ? 49.939 21.485 66.744 1.00 18.44 199 SER A CA 1
ATOM 1292 C C . SER A 1 199 ? 49.559 22.959 66.629 1.00 20.07 199 SER A C 1
ATOM 1293 O O . SER A 1 199 ? 50.353 23.780 66.168 1.00 20.10 199 SER A O 1
ATOM 1296 N N . GLU A 1 200 ? 48.361 23.316 67.060 1.00 22.04 200 GLU A N 1
ATOM 1297 C CA . GLU A 1 200 ? 47.986 24.726 67.011 1.00 24.14 200 GLU A CA 1
ATOM 1298 C C . GLU A 1 200 ? 48.852 25.598 67.909 1.00 23.80 200 GLU A C 1
ATOM 1299 O O . GLU A 1 200 ? 49.057 26.762 67.589 1.00 24.58 200 GLU A O 1
ATOM 1305 N N . THR A 1 201 ? 49.385 25.020 68.991 1.00 23.12 201 THR A N 1
ATOM 1306 C CA . THR A 1 201 ? 50.196 25.745 69.969 1.00 23.12 201 THR A CA 1
ATOM 1307 C C . THR A 1 201 ? 51.685 25.430 69.893 1.00 21.94 201 THR A C 1
ATOM 1308 O O . THR A 1 201 ? 52.450 25.869 70.735 1.00 22.87 201 THR A O 1
ATOM 1312 N N . GLU A 1 202 ? 52.112 24.681 68.891 1.00 20.47 202 GLU A N 1
ATOM 1313 C CA . GLU A 1 202 ? 53.507 24.316 68.786 1.00 20.04 202 GLU A CA 1
ATOM 1314 C C . GLU A 1 202 ? 53.888 24.129 67.337 1.00 18.98 202 GLU A C 1
ATOM 1315 O O . GLU A 1 202 ? 53.277 23.333 66.649 1.00 17.69 202 GLU A O 1
ATOM 1321 N N . ASN A 1 203 ? 54.930 24.840 66.915 1.00 19.28 203 ASN A N 1
ATOM 1322 C CA . ASN A 1 203 ? 55.357 24.884 65.517 1.00 18.70 203 ASN A CA 1
ATOM 1323 C C . ASN A 1 203 ? 54.163 25.162 64.621 1.00 18.33 203 ASN A C 1
ATOM 1324 O O . ASN A 1 203 ? 53.885 24.384 63.716 1.00 17.92 203 ASN A O 1
ATOM 1329 N N . PRO A 1 204 ? 53.423 26.256 64.910 1.00 18.86 204 PRO A N 1
ATOM 1330 C CA . PRO A 1 204 ? 52.172 26.498 64.206 1.00 18.85 204 PRO A CA 1
ATOM 1331 C C . PRO A 1 204 ? 52.334 26.681 62.698 1.00 18.51 204 PRO A C 1
ATOM 1332 O O . PRO A 1 204 ? 51.414 26.325 61.955 1.00 17.58 204 PRO A O 1
ATOM 1336 N N . ASP A 1 205 ? 53.474 27.220 62.243 1.00 19.06 205 ASP A N 1
ATOM 1337 C CA . ASP A 1 205 ? 53.725 27.287 60.792 1.00 19.22 205 ASP A CA 1
ATOM 1338 C C . ASP A 1 205 ? 53.772 25.896 60.158 1.00 17.64 205 ASP A C 1
ATOM 1339 O O . ASP A 1 205 ? 53.219 25.678 59.084 1.00 16.63 205 ASP A O 1
ATOM 1344 N N . LEU A 1 206 ? 54.460 24.971 60.818 1.00 16.79 206 LEU A N 1
ATOM 1345 C CA . LEU A 1 206 ? 54.572 23.602 60.336 1.00 15.78 206 LEU A CA 1
ATOM 1346 C C . LEU A 1 206 ? 53.210 22.925 60.395 1.00 15.06 206 LEU A C 1
ATOM 1347 O O . LEU A 1 206 ? 52.831 22.212 59.474 1.00 15.24 206 LEU A O 1
ATOM 1352 N N . PHE A 1 207 ? 52.471 23.159 61.471 1.00 14.86 207 PHE A N 1
ATOM 1353 C CA . PHE A 1 207 ? 51.140 22.585 61.598 1.00 14.28 207 PHE A CA 1
ATOM 1354 C C . PHE A 1 207 ? 50.264 23.065 60.447 1.00 13.92 207 PHE A C 1
ATOM 1355 O O . PHE A 1 207 ? 49.564 22.282 59.812 1.00 13.68 207 PHE A O 1
ATOM 1363 N N . TRP A 1 208 ? 50.345 24.357 60.157 1.00 14.01 208 TRP A N 1
ATOM 1364 C CA . TRP A 1 208 ? 49.662 24.934 58.996 1.00 13.68 208 TRP A CA 1
ATOM 1365 C C . TRP A 1 208 ? 50.123 24.250 57.704 1.00 13.21 208 TRP A C 1
ATOM 1366 O O . TRP A 1 208 ? 49.295 23.766 56.937 1.00 12.99 208 TRP A O 1
ATOM 1377 N N . ALA A 1 209 ? 51.434 24.165 57.476 1.00 13.47 209 ALA A N 1
ATOM 1378 C CA . ALA A 1 209 ? 51.943 23.573 56.231 1.00 13.44 209 ALA A CA 1
ATOM 1379 C C . ALA A 1 209 ? 51.575 22.085 56.084 1.00 13.12 209 ALA A C 1
ATOM 1380 O O . ALA A 1 209 ? 51.190 21.636 54.999 1.00 12.69 209 ALA A O 1
ATOM 1382 N N . LEU A 1 210 ? 51.638 21.331 57.179 1.00 13.52 210 LEU A N 1
ATOM 1383 C CA . LEU A 1 210 ? 51.273 19.918 57.156 1.00 13.57 210 LEU A CA 1
ATOM 1384 C C . LEU A 1 210 ? 49.855 19.669 56.697 1.00 13.53 210 LEU A C 1
ATOM 1385 O O . LEU A 1 210 ? 49.577 18.647 56.052 1.00 13.19 210 LEU A O 1
ATOM 1390 N N . ARG A 1 211 ? 48.963 20.580 57.077 1.00 13.99 211 ARG A N 1
ATOM 1391 C CA . ARG A 1 211 ? 47.559 20.354 56.940 1.00 14.46 211 ARG A CA 1
ATOM 1392 C C . ARG A 1 211 ? 47.060 20.791 55.578 1.00 13.72 211 ARG A C 1
ATOM 1393 O O . ARG A 1 211 ? 46.217 21.690 55.475 1.00 13.16 211 ARG A O 1
ATOM 1401 N N . GLY A 1 212 ? 47.586 20.101 54.559 1.00 13.10 212 GLY A N 1
ATOM 1402 C CA . GLY A 1 212 ? 47.280 20.352 53.153 1.00 12.85 212 GLY A CA 1
ATOM 1403 C C . GLY A 1 212 ? 48.428 20.034 52.204 1.00 12.57 212 GLY A C 1
ATOM 1404 O O . GLY A 1 212 ? 48.193 19.683 51.045 1.00 12.38 212 GLY A O 1
ATOM 1405 N N . ALA A 1 213 ? 49.663 20.168 52.689 1.00 12.19 213 ALA A N 1
ATOM 1406 C CA . ALA A 1 213 ? 50.844 19.976 51.851 1.00 12.00 213 ALA A CA 1
ATOM 1407 C C . ALA A 1 213 ? 51.935 19.173 52.553 1.00 12.02 213 ALA A C 1
ATOM 1408 O O . ALA A 1 213 ? 53.114 19.302 52.226 1.00 12.00 213 ALA A O 1
ATOM 1410 N N . GLY A 1 214 ? 51.533 18.318 53.494 1.00 12.14 214 GLY A N 1
ATOM 1411 C CA . GLY A 1 214 ? 52.454 17.665 54.429 1.00 12.66 214 GLY A CA 1
ATOM 1412 C C . GLY A 1 214 ? 53.523 16.759 53.852 1.00 12.67 214 GLY A C 1
ATOM 1413 O O . GLY A 1 214 ? 54.517 16.473 54.510 1.00 14.54 214 GLY A O 1
ATOM 1414 N N . SER A 1 215 ? 53.377 16.352 52.600 1.00 12.02 215 SER A N 1
ATOM 1415 C CA . SER A 1 215 ? 54.404 15.562 51.925 1.00 11.53 215 SER A CA 1
ATOM 1416 C C . SER A 1 215 ? 55.697 16.331 51.708 1.00 11.64 215 SER A C 1
ATOM 1417 O O . SER A 1 215 ? 56.717 15.740 51.386 1.00 11.68 215 SER A O 1
ATOM 1420 N N . ASN A 1 216 ? 55.655 17.646 51.877 1.00 11.67 216 ASN A N 1
ATOM 1421 C CA . ASN A 1 216 ? 56.786 18.491 51.531 1.00 11.83 216 ASN A CA 1
ATOM 1422 C C . ASN A 1 216 ? 57.683 18.876 52.697 1.00 12.22 216 ASN A C 1
ATOM 1423 O O . ASN A 1 216 ? 58.744 19.450 52.469 1.00 12.39 216 ASN A O 1
ATOM 1428 N N . PHE A 1 217 ? 57.259 18.599 53.927 1.00 12.19 217 PHE A N 1
ATOM 1429 C CA . PHE A 1 217 ? 57.917 19.194 55.090 1.00 12.81 217 PHE A CA 1
ATOM 1430 C C . PHE A 1 217 ? 58.607 18.277 56.079 1.00 13.23 217 PHE A C 1
ATOM 1431 O O . PHE A 1 217 ? 59.286 18.765 56.969 1.00 13.89 217 PHE A O 1
ATOM 1439 N N . GLY A 1 218 ? 58.476 16.965 55.906 1.00 13.27 218 GLY A N 1
ATOM 1440 C CA . GLY A 1 218 ? 59.072 16.014 56.831 1.00 13.63 218 GLY A CA 1
ATOM 1441 C C . GLY A 1 218 ? 58.301 14.722 56.738 1.00 13.52 218 GLY A C 1
ATOM 1442 O O . GLY A 1 218 ? 57.398 14.602 55.926 1.00 14.26 218 GLY A O 1
ATOM 1443 N N . ILE A 1 219 ? 58.687 13.735 57.523 1.00 13.17 219 ILE A N 1
ATOM 1444 C CA . ILE A 1 219 ? 57.924 12.506 57.597 1.00 12.75 219 ILE A CA 1
ATOM 1445 C C . ILE A 1 219 ? 57.183 12.547 58.910 1.00 12.72 219 ILE A C 1
ATOM 1446 O O . ILE A 1 219 ? 57.795 12.611 59.969 1.00 13.13 219 ILE A O 1
ATOM 1451 N N . VAL A 1 220 ? 55.866 12.564 58.836 1.00 12.68 220 VAL A N 1
ATOM 1452 C CA . VAL A 1 220 ? 55.039 12.464 60.036 1.00 12.88 220 VAL A CA 1
ATOM 1453 C C . VAL A 1 220 ? 55.192 11.046 60.577 1.00 13.03 220 VAL A C 1
ATOM 1454 O O . VAL A 1 220 ? 54.953 10.069 59.864 1.00 12.73 220 VAL A O 1
ATOM 1458 N N . ALA A 1 221 ? 55.647 10.952 61.820 1.00 13.29 221 ALA A N 1
ATOM 1459 C CA . ALA A 1 221 ? 55.915 9.675 62.467 1.00 13.81 221 ALA A CA 1
ATOM 1460 C C . ALA A 1 221 ? 54.802 9.239 63.393 1.00 14.15 221 ALA A C 1
ATOM 1461 O O . ALA A 1 221 ? 54.745 8.075 63.770 1.00 14.63 221 ALA A O 1
ATOM 1463 N N . SER A 1 222 ? 53.925 10.161 63.768 1.00 14.22 222 SER A N 1
ATOM 1464 C CA . SER A 1 222 ? 52.765 9.827 64.559 1.00 14.65 222 SER A CA 1
ATOM 1465 C C . SER A 1 222 ? 51.763 10.932 64.363 1.00 14.45 222 SER A C 1
ATOM 1466 O O . SER A 1 222 ? 52.153 12.105 64.281 1.00 14.42 222 SER A O 1
ATOM 1469 N N . PHE A 1 223 ? 50.490 10.544 64.228 1.00 14.29 223 PHE A N 1
ATOM 1470 C CA . PHE A 1 223 ? 49.360 11.466 64.202 1.00 14.43 223 PHE A CA 1
ATOM 1471 C C . PHE A 1 223 ? 48.557 11.324 65.480 1.00 15.36 223 PHE A C 1
ATOM 1472 O O . PHE A 1 223 ? 48.430 10.228 66.004 1.00 15.28 223 PHE A O 1
ATOM 1480 N N . ARG A 1 224 ? 47.981 12.426 65.957 1.00 16.31 224 ARG A N 1
ATOM 1481 C CA . ARG A 1 224 ? 46.853 12.348 66.891 1.00 17.78 224 ARG A CA 1
ATOM 1482 C C . ARG A 1 224 ? 45.657 12.926 66.201 1.00 16.80 224 ARG A C 1
ATOM 1483 O O . ARG A 1 224 ? 45.724 14.021 65.626 1.00 16.72 224 ARG A O 1
ATOM 1491 N N . PHE A 1 225 ? 44.561 12.189 66.263 1.00 16.34 225 PHE A N 1
ATOM 1492 C CA . PHE A 1 225 ? 43.330 12.603 65.649 1.00 15.92 225 PHE A CA 1
ATOM 1493 C C . PHE A 1 225 ? 42.283 12.764 66.729 1.00 16.61 225 PHE A C 1
ATOM 1494 O O . PHE A 1 225 ? 42.107 11.882 67.566 1.00 16.87 225 PHE A O 1
ATOM 1502 N N . LYS A 1 226 ? 41.581 13.888 66.698 1.00 17.07 226 LYS A N 1
ATOM 1503 C CA . LYS A 1 226 ? 40.294 13.986 67.367 1.00 18.17 226 LYS A CA 1
ATOM 1504 C C . LYS A 1 226 ? 39.295 13.061 66.658 1.00 17.48 226 LYS A C 1
ATOM 1505 O O . LYS A 1 226 ? 39.492 12.653 65.499 1.00 15.78 226 LYS A O 1
ATOM 1511 N N . THR A 1 227 ? 38.208 12.751 67.361 1.00 17.71 227 THR A N 1
ATOM 1512 C CA . THR A 1 227 ? 37.174 11.912 66.799 1.00 17.50 227 THR A CA 1
ATOM 1513 C C . THR A 1 227 ? 35.804 12.466 67.157 1.00 18.10 227 THR A C 1
ATOM 1514 O O . THR A 1 227 ? 35.670 13.233 68.106 1.00 18.81 227 THR A O 1
ATOM 1518 N N . PHE A 1 228 ? 34.798 12.029 66.419 1.00 18.01 228 PHE A N 1
ATOM 1519 C CA . PHE A 1 228 ? 33.403 12.258 66.796 1.00 18.66 228 PHE A CA 1
ATOM 1520 C C . PHE A 1 228 ? 32.776 10.918 67.159 1.00 19.32 228 PHE A C 1
ATOM 1521 O O . PHE A 1 228 ? 33.299 9.870 66.796 1.00 18.78 228 PHE A O 1
ATOM 1529 N N . ALA A 1 229 ? 31.683 10.952 67.924 1.00 20.45 229 ALA A N 1
ATOM 1530 C CA . ALA A 1 229 ? 30.925 9.734 68.205 1.00 21.42 229 ALA A CA 1
ATOM 1531 C C . ALA A 1 229 ? 30.298 9.263 66.892 1.00 21.30 229 ALA A C 1
ATOM 1532 O O . ALA A 1 229 ? 29.597 10.020 66.234 1.00 21.09 229 ALA A O 1
ATOM 1534 N N . ALA A 1 230 ? 30.558 8.024 66.501 1.00 21.35 230 ALA A N 1
ATOM 1535 C CA . ALA A 1 230 ? 30.001 7.498 65.262 1.00 21.22 230 ALA A CA 1
ATOM 1536 C C . ALA A 1 230 ? 28.470 7.476 65.356 1.00 22.39 230 ALA A C 1
ATOM 1537 O O . ALA A 1 230 ? 27.930 7.039 66.364 1.00 22.55 230 ALA A O 1
ATOM 1539 N N . PRO A 1 231 ? 27.766 7.956 64.319 1.00 22.83 231 PRO A N 1
ATOM 1540 C CA . PRO A 1 231 ? 26.312 7.864 64.394 1.00 24.38 231 PRO A CA 1
ATOM 1541 C C . PRO A 1 231 ? 25.869 6.405 64.405 1.00 25.63 231 PRO A C 1
ATOM 1542 O O . PRO A 1 231 ? 26.488 5.579 63.735 1.00 25.53 231 PRO A O 1
ATOM 1546 N N . PRO A 1 232 ? 24.807 6.090 65.154 1.00 27.43 232 PRO A N 1
ATOM 1547 C CA . PRO A 1 232 ? 24.384 4.705 65.226 1.00 28.70 232 PRO A CA 1
ATOM 1548 C C . PRO A 1 232 ? 23.910 4.165 63.877 1.00 29.03 232 PRO A C 1
ATOM 1549 O O . PRO A 1 232 ? 24.042 2.968 63.636 1.00 29.97 232 PRO A O 1
ATOM 1553 N N . ASN A 1 233 ? 23.384 5.032 63.011 1.00 28.85 233 ASN A N 1
ATOM 1554 C CA . ASN A 1 233 ? 22.838 4.614 61.722 1.00 29.12 233 ASN A CA 1
ATOM 1555 C C . ASN A 1 233 ? 23.164 5.594 60.609 1.00 25.77 233 ASN A C 1
ATOM 1556 O O . ASN A 1 233 ? 23.128 6.797 60.811 1.00 25.25 233 ASN A O 1
ATOM 1561 N N . VAL A 1 234 ? 23.519 5.051 59.450 1.00 23.25 234 VAL A N 1
ATOM 1562 C CA . VAL A 1 234 ? 23.729 5.838 58.240 1.00 21.17 234 VAL A CA 1
ATOM 1563 C C . VAL A 1 234 ? 22.979 5.151 57.094 1.00 20.45 234 VAL A C 1
ATOM 1564 O O . VAL A 1 234 ? 22.814 3.926 57.087 1.00 20.93 234 VAL A O 1
ATOM 1568 N N . THR A 1 235 ? 22.504 5.938 56.144 1.00 19.15 235 THR A N 1
ATOM 1569 C CA . THR A 1 235 ? 21.647 5.423 55.102 1.00 18.68 235 THR A CA 1
ATOM 1570 C C . THR A 1 235 ? 22.264 5.754 53.755 1.00 17.59 235 THR A C 1
ATOM 1571 O O . THR A 1 235 ? 22.418 6.917 53.408 1.00 16.79 235 THR A O 1
ATOM 1575 N N . SER A 1 236 ? 22.665 4.729 53.017 1.00 17.19 236 SER A N 1
ATOM 1576 C CA . SER A 1 236 ? 23.171 4.956 51.667 1.00 16.45 236 SER A CA 1
ATOM 1577 C C . SER A 1 236 ? 21.991 5.000 50.722 1.00 16.64 236 SER A C 1
ATOM 1578 O O . SER A 1 236 ? 20.931 4.449 51.005 1.00 17.40 236 SER A O 1
ATOM 1581 N N . TYR A 1 237 ? 22.163 5.685 49.604 1.00 16.27 237 TYR A N 1
ATOM 1582 C CA . TYR A 1 237 ? 21.089 5.803 48.620 1.00 16.53 237 TYR A CA 1
ATOM 1583 C C . TYR A 1 237 ? 21.662 6.244 47.296 1.00 16.19 237 TYR A C 1
ATOM 1584 O O . TYR A 1 237 ? 22.789 6.734 47.226 1.00 15.36 237 TYR A O 1
ATOM 1593 N N . GLU A 1 238 ? 20.852 6.094 46.256 1.00 16.81 238 GLU A N 1
ATOM 1594 C CA . GLU A 1 238 ? 21.232 6.494 44.926 1.00 16.72 238 GLU A CA 1
ATOM 1595 C C . GLU A 1 238 ? 20.083 7.221 44.252 1.00 16.96 238 GLU A C 1
ATOM 1596 O O . GLU A 1 238 ? 18.905 6.999 44.576 1.00 17.17 238 GLU A O 1
ATOM 1602 N N . ILE A 1 239 ? 20.433 8.108 43.329 1.00 16.26 239 ILE A N 1
ATOM 1603 C CA . ILE A 1 239 ? 19.443 8.759 42.479 1.00 16.54 239 ILE A CA 1
ATOM 1604 C C . ILE A 1 239 ? 20.002 8.713 41.088 1.00 16.41 239 ILE A C 1
ATOM 1605 O O . ILE A 1 239 ? 20.973 9.409 40.787 1.00 15.24 239 ILE A O 1
ATOM 1610 N N . ASN A 1 240 ? 19.387 7.885 40.242 1.00 17.30 240 ASN A N 1
ATOM 1611 C CA . ASN A 1 240 ? 19.828 7.779 38.867 1.00 17.62 240 ASN A CA 1
ATOM 1612 C C . ASN A 1 240 ? 19.435 9.027 38.094 1.00 17.57 240 ASN A C 1
ATOM 1613 O O . ASN A 1 240 ? 18.338 9.547 38.268 1.00 17.78 240 ASN A O 1
ATOM 1618 N N . LEU A 1 241 ? 20.361 9.508 37.268 1.00 16.66 241 LEU A N 1
ATOM 1619 C CA . LEU A 1 241 ? 20.175 10.752 36.545 1.00 16.48 241 LEU A CA 1
ATOM 1620 C C . LEU A 1 241 ? 20.130 10.459 35.060 1.00 16.48 241 LEU A C 1
ATOM 1621 O O . LEU A 1 241 ? 20.978 9.718 34.567 1.00 16.30 241 LEU A O 1
ATOM 1626 N N . PRO A 1 242 ? 19.176 11.070 34.337 1.00 16.40 242 PRO A N 1
ATOM 1627 C CA . PRO A 1 242 ? 19.021 10.811 32.910 1.00 16.94 242 PRO A CA 1
ATOM 1628 C C . PRO A 1 242 ? 19.978 11.626 32.063 1.00 16.60 242 PRO A C 1
ATOM 1629 O O . PRO A 1 242 ? 19.553 12.336 31.148 1.00 16.47 242 PRO A O 1
ATOM 1633 N N . TRP A 1 243 ? 21.267 11.494 32.336 1.00 16.11 243 TRP A N 1
ATOM 1634 C CA . TRP A 1 243 ? 22.249 12.372 31.724 1.00 16.37 243 TRP A CA 1
ATOM 1635 C C . TRP A 1 243 ? 22.812 11.745 30.444 1.00 17.02 243 TRP A C 1
ATOM 1636 O O . TRP A 1 243 ? 23.987 11.428 30.337 1.00 17.03 243 TRP A O 1
ATOM 1647 N N . THR A 1 244 ? 21.927 11.595 29.473 1.00 18.42 244 THR A N 1
ATOM 1648 C CA . THR A 1 244 ? 22.207 10.856 28.244 1.00 19.54 244 THR A CA 1
ATOM 1649 C C . THR A 1 244 ? 22.285 11.774 27.036 1.00 19.83 244 THR A C 1
ATOM 1650 O O . THR A 1 244 ? 22.529 11.311 25.937 1.00 19.85 244 THR A O 1
ATOM 1654 N N . ASN A 1 245 ? 22.032 13.064 27.224 1.00 19.82 245 ASN A N 1
ATOM 1655 C CA . ASN A 1 245 ? 22.391 14.040 26.209 1.00 20.43 245 ASN A CA 1
ATOM 1656 C C . ASN A 1 245 ? 22.838 15.335 26.870 1.00 19.37 245 ASN A C 1
ATOM 1657 O O . ASN A 1 245 ? 22.672 15.517 28.083 1.00 18.68 245 ASN A O 1
ATOM 1662 N N . SER A 1 246 ? 23.436 16.214 26.077 1.00 18.80 246 SER A N 1
ATOM 1663 C CA . SER A 1 246 ? 24.061 17.410 26.625 1.00 18.39 246 SER A CA 1
ATOM 1664 C C . SER A 1 246 ? 23.042 18.302 27.338 1.00 18.37 246 SER A C 1
ATOM 1665 O O . SER A 1 246 ? 23.352 18.851 28.389 1.00 18.03 246 SER A O 1
ATOM 1668 N N . SER A 1 247 ? 21.848 18.461 26.782 1.00 18.78 247 SER A N 1
ATOM 1669 C CA . SER A 1 247 ? 20.879 19.365 27.397 1.00 18.97 247 SER A CA 1
ATOM 1670 C C . SER A 1 247 ? 20.451 18.852 28.782 1.00 18.19 247 SER A C 1
ATOM 1671 O O . SER A 1 247 ? 20.293 19.647 29.710 1.00 17.97 247 SER A O 1
ATOM 1674 N N . ASN A 1 248 ? 20.294 17.535 28.931 1.00 17.55 248 ASN A N 1
ATOM 1675 C CA . ASN A 1 248 ? 19.938 16.961 30.220 1.00 17.06 248 ASN A CA 1
ATOM 1676 C C . ASN A 1 248 ? 21.018 17.171 31.246 1.00 15.89 248 ASN A C 1
ATOM 1677 O O . ASN A 1 248 ? 20.712 17.411 32.408 1.00 15.53 248 ASN A O 1
ATOM 1682 N N . VAL A 1 249 ? 22.281 17.083 30.826 1.00 15.07 249 VAL A N 1
ATOM 1683 C CA . VAL A 1 249 ? 23.383 17.281 31.762 1.00 14.30 249 VAL A CA 1
ATOM 1684 C C . VAL A 1 249 ? 23.382 18.726 32.224 1.00 14.26 249 VAL A C 1
ATOM 1685 O O . VAL A 1 249 ? 23.538 19.025 33.414 1.00 14.24 249 VAL A O 1
ATOM 1689 N N . VAL A 1 250 ? 23.247 19.634 31.270 1.00 14.56 250 VAL A N 1
ATOM 1690 C CA . VAL A 1 250 ? 23.348 21.049 31.582 1.00 14.82 250 VAL A CA 1
ATOM 1691 C C . VAL A 1 250 ? 22.240 21.438 32.547 1.00 15.41 250 VAL A C 1
ATOM 1692 O O . VAL A 1 250 ? 22.476 22.082 33.547 1.00 15.39 250 VAL A O 1
ATOM 1696 N N . LYS A 1 251 ? 21.023 21.064 32.222 1.00 16.49 251 LYS A N 1
ATOM 1697 C CA . LYS A 1 251 ? 19.872 21.462 33.030 1.00 17.65 251 LYS A CA 1
ATOM 1698 C C . LYS A 1 251 ? 19.916 20.797 34.403 1.00 16.74 251 LYS A C 1
ATOM 1699 O O . LYS A 1 251 ? 19.559 21.416 35.427 1.00 16.59 251 LYS A O 1
ATOM 1705 N N . GLY A 1 252 ? 20.377 19.549 34.422 1.00 15.65 252 GLY A N 1
ATOM 1706 C CA . GLY A 1 252 ? 20.455 18.773 35.663 1.00 15.04 252 GLY A CA 1
ATOM 1707 C C . GLY A 1 252 ? 21.503 19.309 36.602 1.00 14.28 252 GLY A C 1
ATOM 1708 O O . GLY A 1 252 ? 21.263 19.541 37.783 1.00 13.70 252 GLY A O 1
ATOM 1709 N N . TRP A 1 253 ? 22.689 19.530 36.058 1.00 13.79 253 TRP A N 1
ATOM 1710 C CA . TRP A 1 253 ? 23.786 20.049 36.827 1.00 13.41 253 TRP A CA 1
ATOM 1711 C C . TRP A 1 253 ? 23.506 21.478 37.228 1.00 13.35 253 TRP A C 1
ATOM 1712 O O . TRP A 1 253 ? 23.828 21.870 38.344 1.00 13.17 253 TRP A O 1
ATOM 1723 N N . GLY A 1 254 ? 22.903 22.257 36.329 1.00 13.37 254 GLY A N 1
ATOM 1724 C CA . GLY A 1 254 ? 22.597 23.656 36.620 1.00 13.51 254 GLY A CA 1
ATOM 1725 C C . GLY A 1 254 ? 21.684 23.732 37.834 1.00 13.74 254 GLY A C 1
ATOM 1726 O O . GLY A 1 254 ? 21.889 24.567 38.731 1.00 13.77 254 GLY A O 1
ATOM 1727 N N . ALA A 1 255 ? 20.676 22.856 37.867 1.00 13.67 255 ALA A N 1
ATOM 1728 C CA . ALA A 1 255 ? 19.774 22.795 39.003 1.00 14.02 255 ALA A CA 1
ATOM 1729 C C . ALA A 1 255 ? 20.512 22.362 40.261 1.00 13.76 255 ALA A C 1
ATOM 1730 O O . ALA A 1 255 ? 20.289 22.924 41.326 1.00 13.62 255 ALA A O 1
ATOM 1732 N N . LEU A 1 256 ? 21.350 21.335 40.123 1.00 13.24 256 LEU A N 1
ATOM 1733 C CA . LEU A 1 256 ? 22.030 20.760 41.263 1.00 13.30 256 LEU A CA 1
ATOM 1734 C C . LEU A 1 256 ? 22.962 21.773 41.932 1.00 13.40 256 LEU A C 1
ATOM 1735 O O . LEU A 1 256 ? 22.996 21.882 43.163 1.00 13.33 256 LEU A O 1
ATOM 1740 N N . GLN A 1 257 ? 23.746 22.500 41.134 1.00 13.37 257 GLN A N 1
ATOM 1741 C CA . GLN A 1 257 ? 24.649 23.486 41.718 1.00 13.22 257 GLN A CA 1
ATOM 1742 C C . GLN A 1 257 ? 23.912 24.633 42.382 1.00 13.67 257 GLN A C 1
ATOM 1743 O O . GLN A 1 257 ? 24.347 25.118 43.428 1.00 13.67 257 GLN A O 1
ATOM 1749 N N . GLU A 1 258 ? 22.814 25.077 41.779 1.00 14.12 258 GLU A N 1
ATOM 1750 C CA . GLU A 1 258 ? 22.013 26.135 42.368 1.00 14.94 258 GLU A CA 1
ATOM 1751 C C . GLU A 1 258 ? 21.428 25.659 43.715 1.00 14.76 258 GLU A C 1
ATOM 1752 O O . GLU A 1 258 ? 21.489 26.381 44.715 1.00 14.99 258 GLU A O 1
ATOM 1758 N N . TRP A 1 259 ? 20.937 24.423 43.749 1.00 14.28 259 TRP A N 1
ATOM 1759 C CA . TRP A 1 259 ? 20.427 23.823 44.987 1.00 14.33 259 TRP A CA 1
ATOM 1760 C C . TRP A 1 259 ? 21.525 23.783 46.061 1.00 14.04 259 TRP A C 1
ATOM 1761 O O . TRP A 1 259 ? 21.308 24.206 47.183 1.00 14.31 259 TRP A O 1
ATOM 1772 N N . LEU A 1 260 ? 22.705 23.296 45.706 1.00 13.57 260 LEU A N 1
ATOM 1773 C CA . LEU A 1 260 ? 23.785 23.164 46.686 1.00 13.41 260 LEU A CA 1
ATOM 1774 C C . LEU A 1 260 ? 24.232 24.537 47.180 1.00 13.82 260 LEU A C 1
ATOM 1775 O O . LEU A 1 260 ? 24.365 24.783 48.374 1.00 14.18 260 LEU A O 1
ATOM 1780 N N . LEU A 1 261 ? 24.429 25.438 46.239 1.00 14.18 261 LEU A N 1
ATOM 1781 C CA . LEU A 1 261 ? 24.957 26.746 46.517 1.00 14.69 261 LEU A CA 1
ATOM 1782 C C . LEU A 1 261 ? 23.994 27.535 47.394 1.00 15.53 261 LEU A C 1
ATOM 1783 O O . LEU A 1 261 ? 24.414 28.356 48.213 1.00 15.64 261 LEU A O 1
ATOM 1788 N N . ASN A 1 262 ? 22.706 27.250 47.270 1.00 15.91 262 ASN A N 1
ATOM 1789 C CA . ASN A 1 262 ? 21.709 27.878 48.112 1.00 17.03 262 ASN A CA 1
ATOM 1790 C C . ASN A 1 262 ? 21.346 27.147 49.404 1.00 17.06 262 ASN A C 1
ATOM 1791 O O . ASN A 1 262 ? 20.353 27.472 50.020 1.00 17.53 262 ASN A O 1
ATOM 1796 N N . GLY A 1 263 ? 22.170 26.197 49.836 1.00 16.66 263 GLY A N 1
ATOM 1797 C CA . GLY A 1 263 ? 21.992 25.583 51.147 1.00 16.71 263 GLY A CA 1
ATOM 1798 C C . GLY A 1 263 ? 20.965 24.466 51.151 1.00 16.88 263 GLY A C 1
ATOM 1799 O O . GLY A 1 263 ? 20.405 24.137 52.208 1.00 17.70 263 GLY A O 1
ATOM 1800 N N . GLY A 1 264 ? 20.737 23.856 49.990 1.00 16.04 264 GLY A N 1
ATOM 1801 C CA . GLY A 1 264 ? 19.760 22.792 49.867 1.00 16.10 264 GLY A CA 1
ATOM 1802 C C . GLY A 1 264 ? 20.178 21.495 50.547 1.00 15.75 264 GLY A C 1
ATOM 1803 O O . GLY A 1 264 ? 19.335 20.700 50.956 1.00 15.99 264 GLY A O 1
ATOM 1804 N N . MET A 1 265 ? 21.481 21.264 50.632 1.00 15.20 265 MET A N 1
ATOM 1805 C CA . MET A 1 265 ? 22.008 20.012 51.184 1.00 14.88 265 MET A CA 1
ATOM 1806 C C . MET A 1 265 ? 22.224 20.115 52.686 1.00 15.10 265 MET A C 1
ATOM 1807 O O . MET A 1 265 ? 23.051 20.886 53.142 1.00 14.82 265 MET A O 1
ATOM 1812 N N . PRO A 1 266 ? 21.495 19.316 53.462 1.00 15.46 266 PRO A N 1
ATOM 1813 C CA . PRO A 1 266 ? 21.630 19.499 54.897 1.00 16.20 266 PRO A CA 1
ATOM 1814 C C . PRO A 1 266 ? 22.936 18.901 55.412 1.00 16.03 266 PRO A C 1
ATOM 1815 O O . PRO A 1 266 ? 23.576 18.083 54.723 1.00 15.21 266 PRO A O 1
ATOM 1819 N N . GLU A 1 267 ? 23.338 19.326 56.601 1.00 16.63 267 GLU A N 1
ATOM 1820 C CA . GLU A 1 267 ? 24.611 18.906 57.165 1.00 16.78 267 GLU A CA 1
ATOM 1821 C C . GLU A 1 267 ? 24.766 17.390 57.209 1.00 16.40 267 GLU A C 1
ATOM 1822 O O . GLU A 1 267 ? 25.856 16.891 56.959 1.00 15.90 267 GLU A O 1
ATOM 1828 N N . GLU A 1 268 ? 23.681 16.669 57.479 1.00 16.63 268 GLU A N 1
ATOM 1829 C CA . GLU A 1 268 ? 23.713 15.205 57.626 1.00 16.71 268 GLU A CA 1
ATOM 1830 C C . GLU A 1 268 ? 23.910 14.464 56.297 1.00 15.98 268 GLU A C 1
ATOM 1831 O O . GLU A 1 268 ? 24.234 13.271 56.301 1.00 16.17 268 GLU A O 1
ATOM 1837 N N . MET A 1 269 ? 23.695 15.156 55.179 1.00 15.22 269 MET A N 1
ATOM 1838 C CA . MET A 1 269 ? 23.757 14.556 53.857 1.00 14.79 269 MET A CA 1
ATOM 1839 C C . MET A 1 269 ? 25.136 14.719 53.223 1.00 14.08 269 MET A C 1
ATOM 1840 O O . MET A 1 269 ? 25.700 15.792 53.256 1.00 13.92 269 MET A O 1
ATOM 1845 N N . ASN A 1 270 ? 25.632 13.643 52.628 1.00 13.70 270 ASN A N 1
ATOM 1846 C CA . ASN A 1 270 ? 26.953 13.596 52.024 1.00 13.13 270 ASN A CA 1
ATOM 1847 C C . ASN A 1 270 ? 26.750 12.900 50.715 1.00 13.10 270 ASN A C 1
ATOM 1848 O O . ASN A 1 270 ? 26.190 11.797 50.692 1.00 13.46 270 ASN A O 1
ATOM 1853 N N . MET A 1 271 ? 27.141 13.543 49.623 1.00 12.66 271 MET A N 1
ATOM 1854 C CA . MET A 1 271 ? 26.664 13.108 48.303 1.00 12.54 271 MET A CA 1
ATOM 1855 C C . MET A 1 271 ? 27.630 13.489 47.192 1.00 12.06 271 MET A C 1
ATOM 1856 O O . MET A 1 271 ? 28.384 14.429 47.331 1.00 11.72 271 MET A O 1
ATOM 1861 N N . ARG A 1 272 ? 27.588 12.715 46.112 1.00 11.73 272 ARG A N 1
ATOM 1862 C CA . ARG A 1 272 ? 28.355 12.966 44.914 1.00 11.65 272 ARG A CA 1
ATOM 1863 C C . ARG A 1 272 ? 27.595 12.448 43.690 1.00 11.60 272 ARG A C 1
ATOM 1864 O O . ARG A 1 272 ? 26.707 11.609 43.804 1.00 12.23 272 ARG A O 1
ATOM 1872 N N . VAL A 1 273 ? 27.949 12.968 42.533 1.00 11.40 273 VAL A N 1
ATOM 1873 C CA . VAL A 1 273 ? 27.586 12.356 41.269 1.00 11.51 273 VAL A CA 1
ATOM 1874 C C . VAL A 1 273 ? 28.708 11.412 40.891 1.00 11.59 273 VAL A C 1
ATOM 1875 O O . VAL A 1 273 ? 29.853 11.813 40.891 1.00 11.09 273 VAL A O 1
ATOM 1879 N N . LEU A 1 274 ? 28.363 10.165 40.589 1.00 12.46 274 LEU A N 1
ATOM 1880 C CA . LEU A 1 274 ? 29.262 9.243 39.907 1.00 12.67 274 LEU A CA 1
ATOM 1881 C C . LEU A 1 274 ? 28.729 9.066 38.506 1.00 12.49 274 LEU A C 1
ATOM 1882 O O . LEU A 1 274 ? 27.575 8.732 38.332 1.00 12.74 274 LEU A O 1
ATOM 1887 N N . GLY A 1 275 ? 29.577 9.315 37.516 1.00 11.90 275 GLY A N 1
ATOM 1888 C CA . GLY A 1 275 ? 29.217 9.146 36.126 1.00 11.96 275 GLY A CA 1
ATOM 1889 C C . GLY A 1 275 ? 30.205 8.223 35.467 1.00 11.74 275 GLY A C 1
ATOM 1890 O O . GLY A 1 275 ? 31.398 8.276 35.755 1.00 11.53 275 GLY A O 1
ATOM 1891 N N . ASN A 1 276 ? 29.697 7.337 34.619 1.00 11.83 276 ASN A N 1
ATOM 1892 C CA . ASN A 1 276 ? 30.538 6.608 33.669 1.00 11.71 276 ASN A CA 1
ATOM 1893 C C . ASN A 1 276 ? 29.776 6.541 32.360 1.00 12.00 276 ASN A C 1
ATOM 1894 O O . ASN A 1 276 ? 28.701 7.127 32.254 1.00 11.94 276 ASN A O 1
ATOM 1899 N N . ALA A 1 277 ? 30.305 5.838 31.363 1.00 12.28 277 ALA A N 1
ATOM 1900 C CA . ALA A 1 277 ? 29.675 5.823 30.047 1.00 12.73 277 ALA A CA 1
ATOM 1901 C C . ALA A 1 277 ? 28.284 5.201 30.042 1.00 13.35 277 ALA A C 1
ATOM 1902 O O . ALA A 1 277 ? 27.527 5.404 29.061 1.00 13.69 277 ALA A O 1
ATOM 1904 N N . PHE A 1 278 ? 27.984 4.408 31.073 1.00 13.31 278 PHE A N 1
ATOM 1905 C CA . PHE A 1 278 ? 26.819 3.516 31.082 1.00 14.16 278 PHE A CA 1
ATOM 1906 C C . PHE A 1 278 ? 25.773 3.869 32.131 1.00 14.36 278 PHE A C 1
ATOM 1907 O O . PHE A 1 278 ? 24.627 3.423 32.031 1.00 15.00 278 PHE A O 1
ATOM 1915 N N . GLN A 1 279 ? 26.132 4.688 33.107 1.00 13.87 279 GLN A N 1
ATOM 1916 C CA . GLN A 1 279 ? 25.149 5.174 34.073 1.00 14.33 279 GLN A CA 1
ATOM 1917 C C . GLN A 1 279 ? 25.684 6.418 34.770 1.00 13.83 279 GLN A C 1
ATOM 1918 O O . GLN A 1 279 ? 26.895 6.574 34.909 1.00 13.17 279 GLN A O 1
ATOM 1924 N N . THR A 1 280 ? 24.774 7.301 35.171 1.00 14.07 280 THR A N 1
ATOM 1925 C CA . THR A 1 280 ? 25.093 8.458 35.995 1.00 14.33 280 THR A CA 1
ATOM 1926 C C . THR A 1 280 ? 24.118 8.483 37.160 1.00 14.40 280 THR A C 1
ATOM 1927 O O . THR A 1 280 ? 22.918 8.273 36.976 1.00 14.54 280 THR A O 1
ATOM 1931 N N . GLN A 1 281 ? 24.622 8.703 38.361 1.00 13.98 281 GLN A N 1
ATOM 1932 C CA . GLN A 1 281 ? 23.716 8.743 39.504 1.00 14.36 281 GLN A CA 1
ATOM 1933 C C . GLN A 1 281 ? 24.343 9.547 40.614 1.00 13.76 281 GLN A C 1
ATOM 1934 O O . GLN A 1 281 ? 25.572 9.670 40.680 1.00 13.10 281 GLN A O 1
ATOM 1940 N N . LEU A 1 282 ? 23.481 10.109 41.460 1.00 13.53 282 LEU A N 1
ATOM 1941 C CA . LEU A 1 282 ? 23.925 10.607 42.727 1.00 13.33 282 LEU A CA 1
ATOM 1942 C C . LEU A 1 282 ? 24.048 9.407 43.629 1.00 13.59 282 LEU A C 1
ATOM 1943 O O . LEU A 1 282 ? 23.230 8.490 43.541 1.00 14.00 282 LEU A O 1
ATOM 1948 N N . GLN A 1 283 ? 25.066 9.437 44.481 1.00 13.19 283 GLN A N 1
ATOM 1949 C CA . GLN A 1 283 ? 25.299 8.447 45.515 1.00 13.76 283 GLN A CA 1
ATOM 1950 C C . GLN A 1 283 ? 25.493 9.239 46.787 1.00 13.34 283 GLN A C 1
ATOM 1951 O O . GLN A 1 283 ? 26.308 10.161 46.820 1.00 12.93 283 GLN A O 1
ATOM 1957 N N . GLY A 1 284 ? 24.759 8.855 47.825 1.00 13.53 284 GLY A N 1
ATOM 1958 C CA . GLY A 1 284 ? 24.819 9.544 49.095 1.00 13.42 284 GLY A CA 1
ATOM 1959 C C . GLY A 1 284 ? 24.988 8.626 50.277 1.00 13.66 284 GLY A C 1
ATOM 1960 O O . GLY A 1 284 ? 24.793 7.407 50.181 1.00 13.72 284 GLY A O 1
ATOM 1961 N N . LEU A 1 285 ? 25.408 9.228 51.385 1.00 13.70 285 LEU A N 1
ATOM 1962 C CA . LEU A 1 285 ? 25.342 8.615 52.694 1.00 14.34 285 LEU A CA 1
ATOM 1963 C C . LEU A 1 285 ? 24.742 9.668 53.622 1.00 14.72 285 LEU A C 1
ATOM 1964 O O . LEU A 1 285 ? 25.317 10.741 53.833 1.00 14.30 285 LEU A O 1
ATOM 1969 N N . TYR A 1 286 ? 23.567 9.366 54.150 1.00 15.42 286 TYR A N 1
ATOM 1970 C CA . TYR A 1 286 ? 22.879 10.275 55.026 1.00 16.07 286 TYR A CA 1
ATOM 1971 C C . TYR A 1 286 ? 23.115 9.820 56.452 1.00 16.64 286 TYR A C 1
ATOM 1972 O O . TYR A 1 286 ? 22.881 8.654 56.783 1.00 17.13 286 TYR A O 1
ATOM 1981 N N . HIS A 1 287 ? 23.594 10.727 57.297 1.00 16.85 287 HIS A N 1
ATOM 1982 C CA . HIS A 1 287 ? 23.857 10.393 58.692 1.00 17.67 287 HIS A CA 1
ATOM 1983 C C . HIS A 1 287 ? 22.573 10.470 59.514 1.00 18.91 287 HIS A C 1
ATOM 1984 O O . HIS A 1 287 ? 22.322 11.436 60.232 1.00 18.98 287 HIS A O 1
ATOM 1991 N N . GLY A 1 288 ? 21.778 9.427 59.374 1.00 20.00 288 GLY A N 1
ATOM 1992 C CA . GLY A 1 288 ? 20.461 9.325 59.978 1.00 21.68 288 GLY A CA 1
ATOM 1993 C C . GLY A 1 288 ? 19.767 8.129 59.343 1.00 22.75 288 GLY A C 1
ATOM 1994 O O . GLY A 1 288 ? 20.344 7.444 58.500 1.00 21.55 288 GLY A O 1
ATOM 1995 N N . ASN A 1 289 ? 18.531 7.874 59.751 1.00 25.16 289 ASN A N 1
ATOM 1996 C CA . ASN A 1 289 ? 17.809 6.694 59.291 1.00 26.87 289 ASN A CA 1
ATOM 1997 C C . ASN A 1 289 ? 17.093 6.986 57.978 1.00 26.17 289 ASN A C 1
ATOM 1998 O O . ASN A 1 289 ? 17.170 8.105 57.464 1.00 25.76 289 ASN A O 1
ATOM 2003 N N . ALA A 1 290 ? 16.406 5.985 57.428 1.00 26.03 290 ALA A N 1
ATOM 2004 C CA . ALA A 1 290 ? 15.858 6.092 56.078 1.00 25.19 290 ALA A CA 1
ATOM 2005 C C . ALA A 1 290 ? 14.716 7.088 55.994 1.00 25.27 290 ALA A C 1
ATOM 2006 O O . ALA A 1 290 ? 14.596 7.804 55.006 1.00 24.36 290 ALA A O 1
ATOM 2008 N N . SER A 1 291 ? 13.866 7.135 57.022 1.00 25.99 291 SER A N 1
ATOM 2009 C CA . SER A 1 291 ? 12.739 8.078 57.023 1.00 26.14 291 SER A CA 1
ATOM 2010 C C . SER A 1 291 ? 13.243 9.521 57.067 1.00 25.33 291 SER A C 1
ATOM 2011 O O . SER A 1 291 ? 12.666 10.399 56.439 1.00 24.71 291 SER A O 1
ATOM 2014 N N . ALA A 1 292 ? 14.338 9.751 57.791 1.00 25.04 292 ALA A N 1
ATOM 2015 C CA . ALA A 1 292 ? 14.914 11.088 57.893 1.00 24.72 292 ALA A CA 1
ATOM 2016 C C . ALA A 1 292 ? 15.529 11.493 56.548 1.00 24.16 292 ALA A C 1
ATOM 2017 O O . ALA A 1 292 ? 15.356 12.629 56.089 1.00 23.69 292 ALA A O 1
ATOM 2019 N N . LEU A 1 293 ? 16.224 10.557 55.906 1.00 24.02 293 LEU A N 1
ATOM 2020 C CA . LEU A 1 293 ? 16.745 10.791 54.557 1.00 23.91 293 LEU A CA 1
ATOM 2021 C C . LEU A 1 293 ? 15.637 11.174 53.573 1.00 25.17 293 LEU A C 1
ATOM 2022 O O . LEU A 1 293 ? 15.754 12.166 52.847 1.00 24.13 293 LEU A O 1
ATOM 2027 N N . LYS A 1 294 ? 14.573 10.375 53.539 1.00 27.35 294 LYS A N 1
ATOM 2028 C CA . LYS A 1 294 ? 13.508 10.575 52.561 1.00 28.73 294 LYS A CA 1
ATOM 2029 C C . LYS A 1 294 ? 12.957 11.993 52.656 1.00 28.66 294 LYS A C 1
ATOM 2030 O O . LYS A 1 294 ? 12.751 12.663 51.648 1.00 28.55 294 LYS A O 1
ATOM 2036 N N . THR A 1 295 ? 12.730 12.443 53.883 1.00 29.26 295 THR A N 1
ATOM 2037 C CA . THR A 1 295 ? 12.244 13.794 54.147 1.00 29.47 295 THR A CA 1
ATOM 2038 C C . THR A 1 295 ? 13.273 14.839 53.698 1.00 28.05 295 THR A C 1
ATOM 2039 O O . THR A 1 295 ? 12.936 15.832 53.060 1.00 28.28 295 THR A O 1
ATOM 2043 N N . ALA A 1 296 ? 14.534 14.588 54.011 1.00 26.80 296 ALA A N 1
ATOM 2044 C CA . ALA A 1 296 ? 15.621 15.507 53.681 1.00 25.80 296 ALA A CA 1
ATOM 2045 C C . ALA A 1 296 ? 15.867 15.648 52.176 1.00 24.89 296 ALA A C 1
ATOM 2046 O O . ALA A 1 296 ? 16.229 16.720 51.699 1.00 24.63 296 ALA A O 1
ATOM 2048 N N . ILE A 1 297 ? 15.670 14.565 51.435 1.00 24.45 297 ILE A N 1
ATOM 2049 C CA . ILE A 1 297 ? 16.030 14.522 50.018 1.00 23.91 297 ILE A CA 1
ATOM 2050 C C . ILE A 1 297 ? 14.866 14.930 49.108 1.00 24.07 297 ILE A C 1
ATOM 2051 O O . ILE A 1 297 ? 15.059 15.172 47.925 1.00 22.84 297 ILE A O 1
ATOM 2056 N N . GLN A 1 298 ? 13.655 15.023 49.654 1.00 25.00 298 GLN A N 1
ATOM 2057 C CA . GLN A 1 298 ? 12.499 15.298 48.817 1.00 26.05 298 GLN A CA 1
ATOM 2058 C C . GLN A 1 298 ? 12.602 16.567 47.951 1.00 24.80 298 GLN A C 1
ATOM 2059 O O . GLN A 1 298 ? 12.282 16.517 46.771 1.00 23.63 298 GLN A O 1
ATOM 2065 N N . PRO A 1 299 ? 13.031 17.709 48.530 1.00 24.12 299 PRO A N 1
ATOM 2066 C CA . PRO A 1 299 ? 13.159 18.917 47.708 1.00 23.88 299 PRO A CA 1
ATOM 2067 C C . PRO A 1 299 ? 14.061 18.750 46.481 1.00 22.88 299 PRO A C 1
ATOM 2068 O O . PRO A 1 299 ? 13.719 19.246 45.394 1.00 22.94 299 PRO A O 1
ATOM 2072 N N . LEU A 1 300 ? 15.187 18.052 46.637 1.00 21.92 300 LEU A N 1
ATOM 2073 C CA . LEU A 1 300 ? 16.046 17.763 45.496 1.00 21.33 300 LEU A CA 1
ATOM 2074 C C . LEU A 1 300 ? 15.359 16.875 44.457 1.00 21.82 300 LEU A C 1
ATOM 2075 O O . LEU A 1 300 ? 15.485 17.113 43.252 1.00 21.95 300 LEU A O 1
ATOM 2080 N N . LEU A 1 301 ? 14.670 15.834 44.920 1.00 22.27 301 LEU A N 1
ATOM 2081 C CA . LEU A 1 301 ? 13.975 14.916 44.009 1.00 22.91 301 LEU A CA 1
ATOM 2082 C C . LEU A 1 301 ? 12.933 15.657 43.156 1.00 23.52 301 LEU A C 1
ATOM 2083 O O . LEU A 1 301 ? 12.831 15.425 41.951 1.00 23.05 301 LEU A O 1
ATOM 2088 N N . ALA A 1 302 ? 12.195 16.569 43.786 1.00 24.19 302 ALA A N 1
ATOM 2089 C CA . ALA A 1 302 ? 11.202 17.390 43.091 1.00 25.22 302 ALA A CA 1
ATOM 2090 C C . ALA A 1 302 ? 11.874 18.323 42.085 1.00 25.18 302 ALA A C 1
ATOM 2091 O O . ALA A 1 302 ? 11.388 18.503 40.976 1.00 25.10 302 ALA A O 1
ATOM 2093 N N . LEU A 1 303 ? 13.002 18.895 42.477 1.00 24.94 303 LEU A N 1
ATOM 2094 C CA . LEU A 1 303 ? 13.760 19.791 41.618 1.00 25.12 303 LEU A CA 1
ATOM 2095 C C . LEU A 1 303 ? 14.301 19.082 40.371 1.00 24.74 303 LEU A C 1
ATOM 2096 O O . LEU A 1 303 ? 14.186 19.602 39.266 1.00 25.10 303 LEU A O 1
ATOM 2101 N N . LEU A 1 304 ? 14.897 17.904 40.557 1.00 24.32 304 LEU A N 1
ATOM 2102 C CA . LEU A 1 304 ? 15.436 17.112 39.453 1.00 23.93 304 LEU A CA 1
ATOM 2103 C C . LEU A 1 304 ? 14.410 16.202 38.775 1.00 24.96 304 LEU A C 1
ATOM 2104 O O . LEU A 1 304 ? 14.715 15.564 37.770 1.00 24.99 304 LEU A O 1
ATOM 2109 N N . ASP A 1 305 ? 13.220 16.124 39.342 1.00 26.28 305 ASP A N 1
ATOM 2110 C CA . ASP A 1 305 ? 12.213 15.173 38.919 1.00 27.97 305 ASP A CA 1
ATOM 2111 C C . ASP A 1 305 ? 12.823 13.770 38.833 1.00 27.27 305 ASP A C 1
ATOM 2112 O O . ASP A 1 305 ? 12.839 13.150 37.773 1.00 26.77 305 ASP A O 1
ATOM 2117 N N . ALA A 1 306 ? 13.328 13.297 39.968 1.00 26.61 306 ALA A N 1
ATOM 2118 C CA . ALA A 1 306 ? 14.013 12.024 40.036 1.00 26.10 306 ALA A CA 1
ATOM 2119 C C . ALA A 1 306 ? 13.491 11.209 41.200 1.00 26.88 306 ALA A C 1
ATOM 2120 O O . ALA A 1 306 ? 12.742 11.702 42.052 1.00 27.27 306 ALA A O 1
ATOM 2122 N N . ASN A 1 307 ? 13.880 9.941 41.208 1.00 27.61 307 ASN A N 1
ATOM 2123 C CA . ASN A 1 307 ? 13.451 9.000 42.218 1.00 28.34 307 ASN A CA 1
ATOM 2124 C C . ASN A 1 307 ? 14.636 8.494 43.001 1.00 25.98 307 ASN A C 1
ATOM 2125 O O . ASN A 1 307 ? 15.706 8.282 42.440 1.00 24.39 307 ASN A O 1
ATOM 2130 N N . LEU A 1 308 ? 14.434 8.289 44.298 1.00 25.56 308 LEU A N 1
ATOM 2131 C CA . LEU A 1 308 ? 15.399 7.578 45.135 1.00 25.11 308 LEU A CA 1
ATOM 2132 C C . LEU A 1 308 ? 15.432 6.120 44.748 1.00 25.33 308 LEU A C 1
ATOM 2133 O O . LEU A 1 308 ? 14.403 5.552 44.397 1.00 25.51 308 LEU A O 1
ATOM 2138 N N . SER A 1 309 ? 16.598 5.496 44.856 1.00 24.39 309 SER A N 1
ATOM 2139 C CA . SER A 1 309 ? 16.676 4.040 44.735 1.00 24.92 309 SER A CA 1
ATOM 2140 C C . SER A 1 309 ? 17.721 3.489 45.695 1.00 24.33 309 SER A C 1
ATOM 2141 O O . SER A 1 309 ? 18.512 4.250 46.275 1.00 23.82 309 SER A O 1
ATOM 2144 N N . SER A 1 310 ? 17.692 2.170 45.885 1.00 24.66 310 SER A N 1
ATOM 2145 C CA . SER A 1 310 ? 18.690 1.469 46.687 1.00 24.51 310 SER A CA 1
ATOM 2146 C C . SER A 1 310 ? 18.877 2.123 48.052 1.00 24.05 310 SER A C 1
ATOM 2147 O O . SER A 1 310 ? 20.003 2.353 48.485 1.00 23.17 310 SER A O 1
ATOM 2150 N N . VAL A 1 311 ? 17.778 2.426 48.727 1.00 23.99 311 VAL A N 1
ATOM 2151 C CA . VAL A 1 311 ? 17.868 3.031 50.047 1.00 23.69 311 VAL A CA 1
ATOM 2152 C C . VAL A 1 311 ? 18.182 1.911 51.033 1.00 23.91 311 VAL A C 1
ATOM 2153 O O . VAL A 1 311 ? 17.397 0.984 51.187 1.00 24.52 311 VAL A O 1
ATOM 2157 N N . GLN A 1 312 ? 19.332 1.997 51.684 1.00 23.09 312 GLN A N 1
ATOM 2158 C CA . GLN A 1 312 ? 19.791 0.952 52.606 1.00 23.65 312 GLN A CA 1
ATOM 2159 C C . GLN A 1 312 ? 20.270 1.591 53.902 1.00 23.19 312 GLN A C 1
ATOM 2160 O O . GLN A 1 312 ? 21.175 2.414 53.883 1.00 21.48 312 GLN A O 1
ATOM 2166 N N . GLU A 1 313 ? 19.674 1.191 55.021 1.00 24.12 313 GLU A N 1
ATOM 2167 C CA . GLU A 1 313 ? 20.121 1.654 56.327 1.00 24.65 313 GLU A CA 1
ATOM 2168 C C . GLU A 1 313 ? 21.228 0.741 56.847 1.00 24.36 313 GLU A C 1
ATOM 2169 O O . GLU A 1 313 ? 21.132 -0.478 56.736 1.00 24.95 313 GLU A O 1
ATOM 2175 N N . HIS A 1 314 ? 22.232 1.329 57.477 1.00 23.36 314 HIS A N 1
ATOM 2176 C CA . HIS A 1 314 ? 23.411 0.602 57.919 1.00 23.41 314 HIS A CA 1
ATOM 2177 C C . HIS A 1 314 ? 23.792 1.023 59.326 1.00 23.57 314 HIS A C 1
ATOM 2178 O O . HIS A 1 314 ? 23.464 2.124 59.749 1.00 23.49 314 HIS A O 1
ATOM 2185 N N . ASP A 1 315 ? 24.527 0.183 60.042 1.00 24.07 315 ASP A N 1
ATOM 2186 C CA . ASP A 1 315 ? 25.316 0.704 61.168 1.00 24.52 315 ASP A CA 1
ATOM 2187 C C . ASP A 1 315 ? 26.536 1.406 60.576 1.00 23.12 315 ASP A C 1
ATOM 2188 O O . ASP A 1 315 ? 26.712 1.417 59.353 1.00 21.79 315 ASP A O 1
ATOM 2193 N N . TRP A 1 316 ? 27.348 2.010 61.438 1.00 22.89 316 TRP A N 1
ATOM 2194 C CA . TRP A 1 316 ? 28.464 2.824 61.000 1.00 22.05 316 TRP A CA 1
ATOM 2195 C C . TRP A 1 316 ? 29.454 2.076 60.089 1.00 21.88 316 TRP A C 1
ATOM 2196 O O . TRP A 1 316 ? 29.812 2.570 59.023 1.00 20.96 316 TRP A O 1
ATOM 2207 N N . MET A 1 317 ? 29.893 0.894 60.499 1.00 22.70 317 MET A N 1
ATOM 2208 C CA . MET A 1 317 ? 30.915 0.180 59.732 1.00 23.10 317 MET A CA 1
ATOM 2209 C C . MET A 1 317 ? 30.329 -0.391 58.452 1.00 22.47 317 MET A C 1
ATOM 2210 O O . MET A 1 317 ? 31.017 -0.490 57.435 1.00 21.25 317 MET A O 1
ATOM 2215 N N . GLU A 1 318 ? 29.066 -0.778 58.502 1.00 23.16 318 GLU A N 1
ATOM 2216 C CA . GLU A 1 318 ? 28.421 -1.289 57.313 1.00 23.62 318 GLU A CA 1
ATOM 2217 C C . GLU A 1 318 ? 28.301 -0.157 56.284 1.00 22.06 318 GLU A C 1
ATOM 2218 O O . GLU A 1 318 ? 28.424 -0.389 55.083 1.00 20.98 318 GLU A O 1
ATOM 2224 N N . GLY A 1 319 ? 28.074 1.069 56.757 1.00 21.59 319 GLY A N 1
ATOM 2225 C CA . GLY A 1 319 ? 28.069 2.237 55.860 1.00 20.48 319 GLY A CA 1
ATOM 2226 C C . GLY A 1 319 ? 29.424 2.377 55.182 1.00 20.09 319 GLY A C 1
ATOM 2227 O O . GLY A 1 319 ? 29.526 2.649 53.980 1.00 18.66 319 GLY A O 1
ATOM 2228 N N . PHE A 1 320 ? 30.482 2.199 55.965 1.00 19.77 320 PHE A N 1
ATOM 2229 C CA . PHE A 1 320 ? 31.809 2.315 55.405 1.00 19.53 320 PHE A CA 1
ATOM 2230 C C . PHE A 1 320 ? 32.054 1.208 54.390 1.00 19.77 320 PHE A C 1
ATOM 2231 O O . PHE A 1 320 ? 32.549 1.483 53.305 1.00 19.25 320 PHE A O 1
ATOM 2239 N N . ARG A 1 321 ? 31.685 -0.027 54.720 1.00 20.96 321 ARG A N 1
ATOM 2240 C CA . ARG A 1 321 ? 31.879 -1.141 53.788 1.00 21.48 321 ARG A CA 1
ATOM 2241 C C . ARG A 1 321 ? 31.106 -0.935 52.493 1.00 20.67 321 ARG A C 1
ATOM 2242 O O . ARG A 1 321 ? 31.577 -1.296 51.420 1.00 19.61 321 ARG A O 1
ATOM 2250 N N . HIS A 1 322 ? 29.914 -0.363 52.603 1.00 20.06 322 HIS A N 1
ATOM 2251 C CA . HIS A 1 322 ? 29.065 -0.147 51.432 1.00 19.80 322 HIS A CA 1
ATOM 2252 C C . HIS A 1 322 ? 29.791 0.584 50.293 1.00 19.07 322 HIS A C 1
ATOM 2253 O O . HIS A 1 322 ? 29.634 0.228 49.131 1.00 18.86 322 HIS A O 1
ATOM 2260 N N . TYR A 1 323 ? 30.533 1.635 50.628 1.00 18.74 323 TYR A N 1
ATOM 2261 C CA . TYR A 1 323 ? 31.256 2.426 49.618 1.00 18.84 323 TYR A CA 1
ATOM 2262 C C . TYR A 1 323 ? 32.743 2.083 49.516 1.00 20.08 323 TYR A C 1
ATOM 2263 O O . TYR A 1 323 ? 33.503 2.782 48.828 1.00 19.52 323 TYR A O 1
ATOM 2272 N N . ALA A 1 324 ? 33.150 1.019 50.200 1.00 22.51 324 ALA A N 1
ATOM 2273 C CA . ALA A 1 324 ? 34.546 0.614 50.261 1.00 24.97 324 ALA A CA 1
ATOM 2274 C C . ALA A 1 324 ? 34.967 -0.086 48.970 1.00 28.81 324 ALA A C 1
ATOM 2275 O O . ALA A 1 324 ? 36.094 0.103 48.509 1.00 31.32 324 ALA A O 1
ATOM 2277 N N . TYR A 1 325 ? 34.074 -0.901 48.413 1.00 33.79 325 TYR A N 1
ATOM 2278 C CA . TYR A 1 325 ? 34.327 -1.615 47.147 1.00 39.88 325 TYR A CA 1
ATOM 2279 C C . TYR A 1 325 ? 35.594 -2.468 47.257 1.00 42.33 325 TYR A C 1
ATOM 2280 O O . TYR A 1 325 ? 36.487 -2.430 46.404 1.00 44.77 325 TYR A O 1
ATOM 2289 N N . SER A 1 326 ? 35.641 -3.236 48.333 1.00 45.30 326 SER A N 1
ATOM 2290 C CA . SER A 1 326 ? 36.811 -4.004 48.708 1.00 45.62 326 SER A CA 1
ATOM 2291 C C . SER A 1 326 ? 36.292 -5.091 49.626 1.00 46.19 326 SER A C 1
ATOM 2292 O O . SER A 1 326 ? 35.386 -4.845 50.431 1.00 45.89 326 SER A O 1
ATOM 2295 N N . GLY A 1 327 ? 36.832 -6.298 49.483 1.00 45.85 327 GLY A N 1
ATOM 2296 C CA . GLY A 1 327 ? 36.480 -7.390 50.381 1.00 45.82 327 GLY A CA 1
ATOM 2297 C C . GLY A 1 327 ? 37.004 -7.078 51.768 1.00 44.30 327 GLY A C 1
ATOM 2298 O O . GLY A 1 327 ? 36.243 -7.039 52.742 1.00 45.71 327 GLY A O 1
ATOM 2299 N N . GLU A 1 328 ? 38.309 -6.822 51.843 1.00 41.40 328 GLU A N 1
ATOM 2300 C CA . GLU A 1 328 ? 38.980 -6.567 53.114 1.00 38.41 328 GLU A CA 1
ATOM 2301 C C . GLU A 1 328 ? 38.771 -5.121 53.572 1.00 33.03 328 GLU A C 1
ATOM 2302 O O . GLU A 1 328 ? 38.998 -4.172 52.811 1.00 31.82 328 GLU A O 1
ATOM 2308 N N . ILE A 1 329 ? 38.352 -4.965 54.825 1.00 28.47 329 ILE A N 1
ATOM 2309 C CA . ILE A 1 329 ? 38.206 -3.648 55.443 1.00 25.33 329 ILE A CA 1
ATOM 2310 C C . ILE A 1 329 ? 39.362 -3.345 56.394 1.00 23.45 329 ILE A C 1
ATOM 2311 O O . ILE A 1 329 ? 40.028 -2.331 56.251 1.00 21.53 329 ILE A O 1
ATOM 2316 N N . ASP A 1 330 ? 39.581 -4.225 57.367 1.00 22.55 330 ASP A N 1
ATOM 2317 C CA . ASP A 1 330 ? 40.611 -4.011 58.390 1.00 21.97 330 ASP A CA 1
ATOM 2318 C C . ASP A 1 330 ? 41.961 -4.490 57.855 1.00 21.76 330 ASP A C 1
ATOM 2319 O O . ASP A 1 330 ? 42.467 -5.532 58.250 1.00 22.23 330 ASP A O 1
ATOM 2324 N N . ILE A 1 331 ? 42.530 -3.716 56.945 1.00 21.38 331 ILE A N 1
ATOM 2325 C CA . ILE A 1 331 ? 43.754 -4.097 56.252 1.00 21.92 331 ILE A CA 1
ATOM 2326 C C . ILE A 1 331 ? 44.988 -3.603 56.991 1.00 22.34 331 ILE A C 1
ATOM 2327 O O . ILE A 1 331 ? 45.165 -2.404 57.173 1.00 21.62 331 ILE A O 1
ATOM 2332 N N . THR A 1 332 ? 45.838 -4.544 57.394 1.00 23.48 332 THR A N 1
ATOM 2333 C CA . THR A 1 332 ? 47.152 -4.242 57.955 1.00 24.16 332 THR A CA 1
ATOM 2334 C C . THR A 1 332 ? 48.287 -5.077 57.340 1.00 26.25 332 THR A C 1
ATOM 2335 O O . THR A 1 332 ? 49.443 -4.868 57.671 1.00 25.57 332 THR A O 1
ATOM 2339 N N . ASP A 1 333 ? 47.953 -6.007 56.448 1.00 29.06 333 ASP A N 1
ATOM 2340 C CA . ASP A 1 333 ? 48.924 -6.969 55.923 1.00 31.67 333 ASP A CA 1
ATOM 2341 C C . ASP A 1 333 ? 49.924 -6.238 55.034 1.00 31.91 333 ASP A C 1
ATOM 2342 O O . ASP A 1 333 ? 49.515 -5.565 54.080 1.00 32.30 333 ASP A O 1
ATOM 2347 N N . PRO A 1 334 ? 51.238 -6.391 55.318 1.00 33.58 334 PRO A N 1
ATOM 2348 C CA . PRO A 1 334 ? 52.263 -5.804 54.445 1.00 34.35 334 PRO A CA 1
ATOM 2349 C C . PRO A 1 334 ? 52.259 -6.373 53.003 1.00 35.08 334 PRO A C 1
ATOM 2350 O O . PRO A 1 334 ? 52.808 -5.753 52.096 1.00 35.48 334 PRO A O 1
ATOM 2354 N N . GLY A 1 335 ? 51.633 -7.529 52.798 1.00 36.10 335 GLY A N 1
ATOM 2355 C CA . GLY A 1 335 ? 51.449 -8.088 51.458 1.00 36.92 335 GLY A CA 1
ATOM 2356 C C . GLY A 1 335 ? 50.458 -7.332 50.574 1.00 37.00 335 GLY A C 1
ATOM 2357 O O . GLY A 1 335 ? 50.327 -7.639 49.387 1.00 36.95 335 GLY A O 1
ATOM 2358 N N . TYR A 1 336 ? 49.747 -6.360 51.149 1.00 35.40 336 TYR A N 1
ATOM 2359 C CA . TYR A 1 336 ? 48.845 -5.499 50.396 1.00 34.09 336 TYR A CA 1
ATOM 2360 C C . TYR A 1 336 ? 49.424 -5.176 49.022 1.00 33.56 336 TYR A C 1
ATOM 2361 O O . TYR A 1 336 ? 50.568 -4.718 48.910 1.00 30.72 336 TYR A O 1
ATOM 2370 N N . ASP A 1 337 ? 48.638 -5.443 47.983 1.00 33.90 337 ASP A N 1
ATOM 2371 C CA . ASP A 1 337 ? 49.115 -5.271 46.611 1.00 34.77 337 ASP A CA 1
ATOM 2372 C C . ASP A 1 337 ? 48.003 -4.949 45.606 1.00 33.36 337 ASP A C 1
ATOM 2373 O O . ASP A 1 337 ? 48.131 -5.283 44.422 1.00 33.66 337 ASP A O 1
ATOM 2378 N N . GLN A 1 338 ? 46.927 -4.297 46.060 1.00 30.58 338 GLN A N 1
ATOM 2379 C CA . GLN A 1 338 ? 45.870 -3.894 45.149 1.00 29.78 338 GLN A CA 1
ATOM 2380 C C . GLN A 1 338 ? 46.484 -2.886 44.185 1.00 25.44 338 GLN A C 1
ATOM 2381 O O . GLN A 1 338 ? 47.235 -1.989 44.610 1.00 25.19 338 GLN A O 1
ATOM 2387 N N . SER A 1 339 ? 46.235 -3.058 42.893 1.00 20.38 339 SER A N 1
ATOM 2388 C CA . SER A 1 339 ? 46.733 -2.082 41.931 1.00 17.94 339 SER A CA 1
ATOM 2389 C C . SER A 1 339 ? 45.834 -1.995 40.693 1.00 16.54 339 SER A C 1
ATOM 2390 O O . SER A 1 339 ? 45.094 -2.919 40.394 1.00 16.16 339 SER A O 1
ATOM 2393 N N . GLU A 1 340 ? 45.911 -0.858 40.008 1.00 14.76 340 GLU A N 1
ATOM 2394 C CA . GLU A 1 340 ? 45.186 -0.612 38.762 1.00 14.13 340 GLU A CA 1
ATOM 2395 C C . GLU A 1 340 ? 46.093 0.134 37.819 1.00 13.27 340 GLU A C 1
ATOM 2396 O O . GLU A 1 340 ? 47.141 0.674 38.236 1.00 12.59 340 GLU A O 1
ATOM 2402 N N . THR A 1 341 ? 45.710 0.152 36.549 1.00 12.84 341 THR A N 1
ATOM 2403 C CA . THR A 1 341 ? 46.455 0.891 35.530 1.00 12.71 341 THR A CA 1
ATOM 2404 C C . THR A 1 341 ? 45.550 1.999 35.049 1.00 12.15 341 THR A C 1
ATOM 2405 O O . THR A 1 341 ? 44.472 1.737 34.537 1.00 12.03 341 THR A O 1
ATOM 2409 N N . PHE A 1 342 ? 45.983 3.241 35.193 1.00 11.60 342 PHE A N 1
ATOM 2410 C CA . PHE A 1 342 ? 45.094 4.349 34.915 1.00 11.26 342 PHE A CA 1
ATOM 2411 C C . PHE A 1 342 ? 45.822 5.685 34.772 1.00 10.95 342 PHE A C 1
ATOM 2412 O O . PHE A 1 342 ? 47.017 5.826 35.125 1.00 10.47 342 PHE A O 1
ATOM 2420 N N . TYR A 1 343 ? 45.062 6.656 34.253 1.00 10.60 343 TYR A N 1
ATOM 2421 C CA . TYR A 1 343 ? 45.401 8.067 34.331 1.00 10.26 343 TYR A CA 1
ATOM 2422 C C . TYR A 1 343 ? 44.263 8.765 35.048 1.00 10.19 343 TYR A C 1
ATOM 2423 O O . TYR A 1 343 ? 43.133 8.355 34.915 1.00 10.36 343 TYR A O 1
ATOM 2432 N N . SER A 1 344 ? 44.577 9.795 35.824 1.00 10.19 344 SER A N 1
ATOM 2433 C CA . SER A 1 344 ? 43.547 10.512 36.559 1.00 10.03 344 SER A CA 1
ATOM 2434 C C . SER A 1 344 ? 43.841 11.991 36.638 1.00 10.16 344 SER A C 1
ATOM 2435 O O . SER A 1 344 ? 44.993 12.418 36.587 1.00 10.23 344 SER A O 1
ATOM 2438 N N . LYS A 1 345 ? 42.772 12.775 36.690 1.00 10.05 345 LYS A N 1
ATOM 2439 C CA . LYS A 1 345 ? 42.869 14.204 36.893 1.00 9.96 345 LYS A CA 1
ATOM 2440 C C . LYS A 1 345 ? 41.863 14.583 37.966 1.00 9.93 345 LYS A C 1
ATOM 2441 O O . LYS A 1 345 ? 40.977 13.782 38.362 1.00 10.02 345 LYS A O 1
ATOM 2447 N N . SER A 1 346 ? 42.033 15.795 38.473 1.00 9.98 346 SER A N 1
ATOM 2448 C CA . SER A 1 346 ? 41.103 16.349 39.416 1.00 10.02 346 SER A CA 1
ATOM 2449 C C . SER A 1 346 ? 40.814 17.792 39.091 1.00 10.10 346 SER A C 1
ATOM 2450 O O . SER A 1 346 ? 41.484 18.422 38.238 1.00 10.22 346 SER A O 1
ATOM 2453 N N . LEU A 1 347 ? 39.811 18.311 39.781 1.00 9.92 347 LEU A N 1
ATOM 2454 C CA . LEU A 1 347 ? 39.485 19.697 39.746 1.00 10.46 347 LEU A CA 1
ATOM 2455 C C . LEU A 1 347 ? 38.756 20.049 41.029 1.00 10.46 347 LEU A C 1
ATOM 2456 O O . LEU A 1 347 ? 38.132 19.197 41.679 1.00 10.12 347 LEU A O 1
ATOM 2461 N N . VAL A 1 348 ? 38.868 21.324 41.363 1.00 10.82 348 VAL A N 1
ATOM 2462 C CA . VAL A 1 348 ? 37.992 21.992 42.304 1.00 10.68 348 VAL A CA 1
ATOM 2463 C C . VAL A 1 348 ? 37.458 23.177 41.525 1.00 10.62 348 VAL A C 1
ATOM 2464 O O . VAL A 1 348 ? 38.221 23.877 40.855 1.00 10.66 348 VAL A O 1
ATOM 2468 N N . THR A 1 349 ? 36.150 23.377 41.547 1.00 10.31 349 THR A N 1
ATOM 2469 C CA . THR A 1 349 ? 35.571 24.497 40.849 1.00 10.50 349 THR A CA 1
ATOM 2470 C C . THR A 1 349 ? 34.503 25.170 41.715 1.00 10.87 349 THR A C 1
ATOM 2471 O O . THR A 1 349 ? 33.952 24.587 42.663 1.00 10.89 349 THR A O 1
ATOM 2475 N N . SER A 1 350 ? 34.223 26.406 41.348 1.00 11.30 350 SER A N 1
ATOM 2476 C CA . SER A 1 350 ? 33.016 27.104 41.769 1.00 11.66 350 SER A CA 1
ATOM 2477 C C . SER A 1 350 ? 31.814 26.481 41.070 1.00 11.50 350 SER A C 1
ATOM 2478 O O . SER A 1 350 ? 31.936 25.468 40.380 1.00 11.13 350 SER A O 1
ATOM 2481 N N . ALA A 1 351 ? 30.644 27.090 41.233 1.00 11.82 351 ALA A N 1
ATOM 2482 C CA . ALA A 1 351 ? 29.554 26.828 40.298 1.00 11.87 351 ALA A CA 1
ATOM 2483 C C . ALA A 1 351 ? 30.061 27.126 38.877 1.00 11.98 351 ALA A C 1
ATOM 2484 O O . ALA A 1 351 ? 30.956 27.934 38.677 1.00 12.11 351 ALA A O 1
ATOM 2486 N N . LEU A 1 352 ? 29.499 26.441 37.901 1.00 12.09 352 LEU A N 1
ATOM 2487 C CA . LEU A 1 352 ? 29.932 26.566 36.519 1.00 12.41 352 LEU A CA 1
ATOM 2488 C C . LEU A 1 352 ? 28.953 27.437 35.738 1.00 13.22 352 LEU A C 1
ATOM 2489 O O . LEU A 1 352 ? 27.748 27.251 35.839 1.00 13.47 352 LEU A O 1
ATOM 2494 N N . PRO A 1 353 ? 29.465 28.399 34.966 1.00 13.92 353 PRO A N 1
ATOM 2495 C CA . PRO A 1 353 ? 28.587 29.124 34.094 1.00 14.64 353 PRO A CA 1
ATOM 2496 C C . PRO A 1 353 ? 27.982 28.177 33.040 1.00 14.95 353 PRO A C 1
ATOM 2497 O O . PRO A 1 353 ? 28.603 27.171 32.694 1.00 14.89 353 PRO A O 1
ATOM 2501 N N . PRO A 1 354 ? 26.760 28.456 32.585 1.00 16.06 354 PRO A N 1
ATOM 2502 C CA . PRO A 1 354 ? 26.101 27.554 31.639 1.00 16.49 354 PRO A CA 1
ATOM 2503 C C . PRO A 1 354 ? 26.906 27.264 30.360 1.00 17.43 354 PRO A C 1
ATOM 2504 O O . PRO A 1 354 ? 26.835 26.162 29.859 1.00 17.37 354 PRO A O 1
ATOM 2508 N N . ASP A 1 355 ? 27.663 28.243 29.874 1.00 18.98 355 ASP A N 1
ATOM 2509 C CA . ASP A 1 355 ? 28.570 28.059 28.728 1.00 20.12 355 ASP A CA 1
ATOM 2510 C C . ASP A 1 355 ? 29.590 26.939 28.992 1.00 18.48 355 ASP A C 1
ATOM 2511 O O . ASP A 1 355 ? 29.857 26.117 28.109 1.00 18.03 355 ASP A O 1
ATOM 2516 N N . VAL A 1 356 ? 30.118 26.897 30.219 1.00 17.03 356 VAL A N 1
ATOM 2517 C CA . VAL A 1 356 ? 31.009 25.829 30.640 1.00 15.59 356 VAL A CA 1
ATOM 2518 C C . VAL A 1 356 ? 30.232 24.530 30.847 1.00 14.78 356 VAL A C 1
ATOM 2519 O O . VAL A 1 356 ? 30.689 23.470 30.437 1.00 14.24 356 VAL A O 1
ATOM 2523 N N . LEU A 1 357 ? 29.071 24.582 31.494 1.00 14.36 357 LEU A N 1
ATOM 2524 C CA . LEU A 1 357 ? 28.252 23.378 31.575 1.00 14.30 357 LEU A CA 1
ATOM 2525 C C . LEU A 1 357 ? 28.076 22.757 30.169 1.00 15.00 357 LEU A C 1
ATOM 2526 O O . LEU A 1 357 ? 28.220 21.544 29.989 1.00 14.68 357 LEU A O 1
ATOM 2531 N N . GLU A 1 358 ? 27.785 23.585 29.178 1.00 15.81 358 GLU A N 1
ATOM 2532 C CA . GLU A 1 358 ? 27.546 23.076 27.831 1.00 17.11 358 GLU A CA 1
ATOM 2533 C C . GLU A 1 358 ? 28.782 22.410 27.242 1.00 16.67 358 GLU A C 1
ATOM 2534 O O . GLU A 1 358 ? 28.690 21.329 26.658 1.00 15.90 358 GLU A O 1
ATOM 2540 N N . ARG A 1 359 ? 29.938 23.044 27.401 1.00 16.65 359 ARG A N 1
ATOM 2541 C CA . ARG A 1 359 ? 31.162 22.463 26.860 1.00 17.01 359 ARG A CA 1
ATOM 2542 C C . ARG A 1 359 ? 31.529 21.149 27.570 1.00 15.58 359 ARG A C 1
ATOM 2543 O O . ARG A 1 359 ? 31.923 20.178 26.942 1.00 15.13 359 ARG A O 1
ATOM 2551 N N . VAL A 1 360 ? 31.398 21.132 28.887 1.00 14.38 360 VAL A N 1
ATOM 2552 C CA . VAL A 1 360 ? 31.660 19.937 29.698 1.00 13.63 360 VAL A CA 1
ATOM 2553 C C . VAL A 1 360 ? 30.694 18.818 29.342 1.00 13.54 360 VAL A C 1
ATOM 2554 O O . VAL A 1 360 ? 31.092 17.650 29.222 1.00 13.00 360 VAL A O 1
ATOM 2558 N N . ALA A 1 361 ? 29.421 19.174 29.166 1.00 13.47 361 ALA A N 1
ATOM 2559 C CA . ALA A 1 361 ? 28.393 18.201 28.791 1.00 13.89 361 ALA A CA 1
ATOM 2560 C C . ALA A 1 361 ? 28.625 17.640 27.397 1.00 14.31 361 ALA A C 1
ATOM 2561 O O . ALA A 1 361 ? 28.480 16.442 27.175 1.00 13.84 361 ALA A O 1
ATOM 2563 N N . GLU A 1 362 ? 28.969 18.516 26.454 1.00 15.15 362 GLU A N 1
ATOM 2564 C CA . GLU A 1 362 ? 29.220 18.085 25.087 1.00 16.25 362 GLU A CA 1
ATOM 2565 C C . GLU A 1 362 ? 30.416 17.150 25.085 1.00 14.85 362 GLU A C 1
ATOM 2566 O O . GLU A 1 362 ? 30.417 16.137 24.423 1.00 14.43 362 GLU A O 1
ATOM 2572 N N . TYR A 1 363 ? 31.420 17.478 25.873 1.00 13.88 363 TYR A N 1
ATOM 2573 C CA . TYR A 1 363 ? 32.581 16.604 25.961 1.00 13.18 363 TYR A CA 1
ATOM 2574 C C . TYR A 1 363 ? 32.179 15.227 26.517 1.00 13.14 363 TYR A C 1
ATOM 2575 O O . TYR A 1 363 ? 32.651 14.193 26.058 1.00 12.63 363 TYR A O 1
ATOM 2584 N N . TRP A 1 364 ? 31.315 15.252 27.530 1.00 13.14 364 TRP A N 1
ATOM 2585 C CA . TRP A 1 364 ? 30.853 14.041 28.203 1.00 13.67 364 TRP A CA 1
ATOM 2586 C C . TRP A 1 364 ? 30.168 13.138 27.203 1.00 14.23 364 TRP A C 1
ATOM 2587 O O . TRP A 1 364 ? 30.528 11.970 27.049 1.00 14.46 364 TRP A O 1
ATOM 2598 N N . ILE A 1 365 ? 29.211 13.710 26.481 1.00 14.63 365 ILE A N 1
ATOM 2599 C CA . ILE A 1 365 ? 28.339 12.937 25.621 1.00 15.24 365 ILE A CA 1
ATOM 2600 C C . ILE A 1 365 ? 29.040 12.527 24.337 1.00 15.97 365 ILE A C 1
ATOM 2601 O O . ILE A 1 365 ? 28.934 11.394 23.922 1.00 16.49 365 ILE A O 1
ATOM 2606 N N . GLU A 1 366 ? 29.812 13.427 23.747 1.00 16.53 366 GLU A N 1
ATOM 2607 C CA . GLU A 1 366 ? 30.380 13.201 22.427 1.00 17.54 366 GLU A CA 1
ATOM 2608 C C . GLU A 1 366 ? 31.767 12.623 22.440 1.00 16.69 366 GLU A C 1
ATOM 2609 O O . GLU A 1 366 ? 32.187 12.036 21.456 1.00 16.68 366 GLU A O 1
ATOM 2615 N N . THR A 1 367 ? 32.493 12.794 23.544 1.00 15.60 367 THR A N 1
ATOM 2616 C CA . THR A 1 367 ? 33.847 12.277 23.634 1.00 15.15 367 THR A CA 1
ATOM 2617 C C . THR A 1 367 ? 33.944 11.198 24.707 1.00 14.34 367 THR A C 1
ATOM 2618 O O . THR A 1 367 ? 34.208 10.030 24.395 1.00 14.18 367 THR A O 1
ATOM 2622 N N . ALA A 1 368 ? 33.707 11.578 25.966 1.00 13.73 368 ALA A N 1
ATOM 2623 C CA . ALA A 1 368 ? 33.885 10.631 27.085 1.00 13.24 368 ALA A CA 1
ATOM 2624 C C . ALA A 1 368 ? 33.083 9.345 26.864 1.00 13.70 368 ALA A C 1
ATOM 2625 O O . ALA A 1 368 ? 33.642 8.247 26.932 1.00 13.53 368 ALA A O 1
ATOM 2627 N N . ASN A 1 369 ? 31.812 9.472 26.516 1.00 13.90 369 ASN A N 1
ATOM 2628 C CA . ASN A 1 369 ? 30.983 8.280 26.316 1.00 14.79 369 ASN A CA 1
ATOM 2629 C C . ASN A 1 369 ? 31.492 7.319 25.244 1.00 15.66 369 ASN A C 1
ATOM 2630 O O . ASN A 1 369 ? 31.186 6.138 25.283 1.00 16.07 369 ASN A O 1
ATOM 2635 N N . LYS A 1 370 ? 32.305 7.822 24.319 1.00 16.37 370 LYS A N 1
ATOM 2636 C CA . LYS A 1 370 ? 32.849 7.013 23.230 1.00 17.39 370 LYS A CA 1
ATOM 2637 C C . LYS A 1 370 ? 34.211 6.423 23.512 1.00 17.08 370 LYS A C 1
ATOM 2638 O O . LYS A 1 370 ? 34.680 5.577 22.740 1.00 17.74 370 LYS A O 1
ATOM 2644 N N . VAL A 1 371 ? 34.850 6.838 24.603 1.00 15.95 371 VAL A N 1
ATOM 2645 C CA . VAL A 1 371 ? 36.172 6.335 24.936 1.00 15.95 371 VAL A CA 1
ATOM 2646 C C . VAL A 1 371 ? 36.083 4.865 25.328 1.00 16.23 371 VAL A C 1
ATOM 2647 O O . VAL A 1 371 ? 35.279 4.493 26.199 1.00 16.03 371 VAL A O 1
ATOM 2651 N N . ARG A 1 372 ? 36.916 4.044 24.703 1.00 16.61 372 ARG A N 1
ATOM 2652 C CA . ARG A 1 372 ? 36.776 2.588 24.812 1.00 17.54 372 ARG A CA 1
ATOM 2653 C C . ARG A 1 372 ? 37.615 2.020 25.964 1.00 17.01 372 ARG A C 1
ATOM 2654 O O . ARG A 1 372 ? 38.223 0.951 25.850 1.00 17.60 372 ARG A O 1
ATOM 2662 N N . ARG A 1 373 ? 37.590 2.737 27.082 1.00 15.87 373 ARG A N 1
ATOM 2663 C CA . ARG A 1 373 ? 38.216 2.320 28.321 1.00 15.36 373 ARG A CA 1
ATOM 2664 C C . ARG A 1 373 ? 37.290 2.604 29.490 1.00 14.89 373 ARG A C 1
ATOM 2665 O O . ARG A 1 373 ? 36.371 3.414 29.386 1.00 14.79 373 ARG A O 1
ATOM 2673 N N . SER A 1 374 ? 37.558 1.951 30.611 1.00 14.54 374 SER A N 1
ATOM 2674 C CA . SER A 1 374 ? 36.791 2.147 31.843 1.00 14.34 374 SER A CA 1
ATOM 2675 C C . SER A 1 374 ? 37.106 3.466 32.548 1.00 13.89 374 SER A C 1
ATOM 2676 O O . SER A 1 374 ? 37.982 3.528 33.436 1.00 15.44 374 SER A O 1
ATOM 2679 N N . TRP A 1 375 ? 36.334 4.494 32.250 1.00 13.34 375 TRP A N 1
ATOM 2680 C CA . TRP A 1 375 ? 36.521 5.773 32.868 1.00 12.73 375 TRP A CA 1
ATOM 2681 C C . TRP A 1 375 ? 35.344 6.093 33.799 1.00 13.15 375 TRP A C 1
ATOM 2682 O O . TRP A 1 375 ? 34.272 5.508 33.673 1.00 13.63 375 TRP A O 1
ATOM 2693 N N . TYR A 1 376 ? 35.580 6.972 34.766 1.00 13.26 376 TYR A N 1
ATOM 2694 C CA . TYR A 1 376 ? 34.483 7.562 35.538 1.00 13.78 376 TYR A CA 1
ATOM 2695 C C . TYR A 1 376 ? 34.813 8.990 35.899 1.00 13.22 376 TYR A C 1
ATOM 2696 O O . TYR A 1 376 ? 35.977 9.411 35.830 1.00 13.07 376 TYR A O 1
ATOM 2705 N N . ILE A 1 377 ? 33.770 9.733 36.252 1.00 12.96 377 ILE A N 1
ATOM 2706 C CA . ILE A 1 377 ? 33.906 11.056 36.826 1.00 12.61 377 ILE A CA 1
ATOM 2707 C C . ILE A 1 377 ? 33.121 11.092 38.146 1.00 12.55 377 ILE A C 1
ATOM 2708 O O . ILE A 1 377 ? 31.989 10.602 38.234 1.00 12.81 377 ILE A O 1
ATOM 2713 N N . ILE A 1 378 ? 33.742 11.650 39.172 1.00 12.04 378 ILE A N 1
ATOM 2714 C CA . ILE A 1 378 ? 33.040 11.900 40.416 1.00 12.10 378 ILE A CA 1
ATOM 2715 C C . ILE A 1 378 ? 32.949 13.411 40.583 1.00 11.79 378 ILE A C 1
ATOM 2716 O O . ILE A 1 378 ? 33.927 14.111 40.391 1.00 11.41 378 ILE A O 1
ATOM 2721 N N . ILE A 1 379 ? 31.759 13.912 40.889 1.00 11.46 379 ILE A N 1
ATOM 2722 C CA . ILE A 1 379 ? 31.581 15.304 41.227 1.00 11.47 379 ILE A CA 1
ATOM 2723 C C . ILE A 1 379 ? 31.052 15.297 42.646 1.00 11.47 379 ILE A C 1
ATOM 2724 O O . ILE A 1 379 ? 29.893 14.949 42.884 1.00 11.42 379 ILE A O 1
ATOM 2729 N N . ASP A 1 380 ? 31.897 15.679 43.594 1.00 11.37 380 ASP A N 1
ATOM 2730 C CA . ASP A 1 380 ? 31.495 15.654 44.992 1.00 11.49 380 ASP A CA 1
ATOM 2731 C C . ASP A 1 380 ? 30.702 16.899 45.309 1.00 11.53 380 ASP A C 1
ATOM 2732 O O . ASP A 1 380 ? 31.081 17.991 44.886 1.00 11.26 380 ASP A O 1
ATOM 2737 N N . MET A 1 381 ? 29.606 16.740 46.056 1.00 11.69 381 MET A N 1
ATOM 2738 C CA . MET A 1 381 ? 28.918 17.886 46.627 1.00 11.94 381 MET A CA 1
ATOM 2739 C C . MET A 1 381 ? 29.765 18.374 47.804 1.00 11.95 381 MET A C 1
ATOM 2740 O O . MET A 1 381 ? 29.665 17.889 48.910 1.00 12.11 381 MET A O 1
ATOM 2745 N N . TYR A 1 382 ? 30.612 19.353 47.533 1.00 11.56 382 TYR A N 1
ATOM 2746 C CA . TYR A 1 382 ? 31.765 19.643 48.373 1.00 11.27 382 TYR A CA 1
ATOM 2747 C C . TYR A 1 382 ? 31.537 20.847 49.282 1.00 11.38 382 TYR A C 1
ATOM 2748 O O . TYR A 1 382 ? 31.847 20.816 50.476 1.00 11.38 382 TYR A O 1
ATOM 2757 N N . GLY A 1 383 ? 31.022 21.923 48.694 1.00 11.23 383 GLY A N 1
ATOM 2758 C CA . GLY A 1 383 ? 30.918 23.207 49.351 1.00 11.55 383 GLY A CA 1
ATOM 2759 C C . GLY A 1 383 ? 29.482 23.601 49.655 1.00 11.95 383 GLY A C 1
ATOM 2760 O O . GLY A 1 383 ? 28.634 22.761 49.964 1.00 12.09 383 GLY A O 1
ATOM 2761 N N . GLY A 1 384 ? 29.221 24.902 49.610 1.00 12.32 384 GLY A N 1
ATOM 2762 C CA . GLY A 1 384 ? 27.921 25.426 49.939 1.00 12.73 384 GLY A CA 1
ATOM 2763 C C . GLY A 1 384 ? 27.776 25.738 51.415 1.00 13.29 384 GLY A C 1
ATOM 2764 O O . GLY A 1 384 ? 28.605 25.348 52.226 1.00 12.79 384 GLY A O 1
ATOM 2765 N N . PRO A 1 385 ? 26.678 26.406 51.779 1.00 14.16 385 PRO A N 1
ATOM 2766 C CA . PRO A 1 385 ? 26.467 26.967 53.119 1.00 14.93 385 PRO A CA 1
ATOM 2767 C C . PRO A 1 385 ? 26.478 25.985 54.290 1.00 15.10 385 PRO A C 1
ATOM 2768 O O . PRO A 1 385 ? 26.716 26.398 55.438 1.00 15.78 385 PRO A O 1
ATOM 2772 N N . ASN A 1 386 ? 26.221 24.709 54.028 1.00 14.86 386 ASN A N 1
ATOM 2773 C CA . ASN A 1 386 ? 26.149 23.708 55.091 1.00 15.12 386 ASN A CA 1
ATOM 2774 C C . ASN A 1 386 ? 27.333 22.778 55.219 1.00 14.54 386 ASN A C 1
ATOM 2775 O O . ASN A 1 386 ? 27.359 21.928 56.117 1.00 14.99 386 ASN A O 1
ATOM 2780 N N . SER A 1 387 ? 28.320 22.946 54.356 1.00 14.07 387 SER A N 1
ATOM 2781 C CA . SER A 1 387 ? 29.463 22.062 54.332 1.00 13.53 387 SER A CA 1
ATOM 2782 C C . SER A 1 387 ? 30.436 22.334 55.492 1.00 13.81 387 SER A C 1
ATOM 2783 O O . SER A 1 387 ? 30.863 23.472 55.720 1.00 14.30 387 SER A O 1
ATOM 2786 N N . ALA A 1 388 ? 30.784 21.279 56.224 1.00 13.77 388 ALA A N 1
ATOM 2787 C CA . ALA A 1 388 ? 31.806 21.381 57.239 1.00 13.81 388 ALA A CA 1
ATOM 2788 C C . ALA A 1 388 ? 33.173 21.657 56.604 1.00 13.43 388 ALA A C 1
ATOM 2789 O O . ALA A 1 388 ? 34.017 22.322 57.213 1.00 13.52 388 ALA A O 1
ATOM 2791 N N . VAL A 1 389 ? 33.384 21.174 55.375 1.00 13.01 389 VAL A N 1
ATOM 2792 C CA . VAL A 1 389 ? 34.669 21.369 54.701 1.00 12.58 389 VAL A CA 1
ATOM 2793 C C . VAL A 1 389 ? 34.974 22.855 54.550 1.00 13.07 389 VAL A C 1
ATOM 2794 O O . VAL A 1 389 ? 36.052 23.320 54.910 1.00 12.85 389 VAL A O 1
ATOM 2798 N N . THR A 1 390 ? 33.998 23.604 54.050 1.00 13.76 390 THR A N 1
ATOM 2799 C CA . THR A 1 390 ? 34.195 25.001 53.747 1.00 14.30 390 THR A CA 1
ATOM 2800 C C . THR A 1 390 ? 33.760 25.936 54.893 1.00 15.93 390 THR A C 1
ATOM 2801 O O . THR A 1 390 ? 33.613 27.134 54.699 1.00 16.04 390 THR A O 1
ATOM 2805 N N . ARG A 1 391 ? 33.557 25.387 56.090 1.00 17.76 391 ARG A N 1
ATOM 2806 C CA . ARG A 1 391 ? 33.418 26.195 57.297 1.00 19.96 391 ARG A CA 1
ATOM 2807 C C . ARG A 1 391 ? 34.754 26.364 58.016 1.00 20.32 391 ARG A C 1
ATOM 2808 O O . ARG A 1 391 ? 34.873 27.179 58.918 1.00 20.89 391 ARG A O 1
ATOM 2816 N N . VAL A 1 392 ? 35.753 25.579 57.640 1.00 20.19 392 VAL A N 1
ATOM 2817 C CA . VAL A 1 392 ? 37.080 25.761 58.194 1.00 20.91 392 VAL A CA 1
ATOM 2818 C C . VAL A 1 392 ? 37.581 27.136 57.733 1.00 22.08 392 VAL A C 1
ATOM 2819 O O . VAL A 1 392 ? 37.540 27.420 56.528 1.00 21.67 392 VAL A O 1
ATOM 2823 N N . PRO A 1 393 ? 38.047 27.989 58.677 1.00 23.64 393 PRO A N 1
ATOM 2824 C CA . PRO A 1 393 ? 38.522 29.332 58.308 1.00 25.00 393 PRO A CA 1
ATOM 2825 C C . PRO A 1 393 ? 39.677 29.320 57.300 1.00 25.63 393 PRO A C 1
ATOM 2826 O O . PRO A 1 393 ? 40.495 28.391 57.323 1.00 23.87 393 PRO A O 1
ATOM 2830 N N . PRO A 1 394 ? 39.736 30.349 56.423 1.00 26.93 394 PRO A N 1
ATOM 2831 C CA . PRO A 1 394 ? 40.734 30.405 55.346 1.00 27.31 394 PRO A CA 1
ATOM 2832 C C . PRO A 1 394 ? 42.185 30.443 55.815 1.00 27.54 394 PRO A C 1
ATOM 2833 O O . PRO A 1 394 ? 43.069 30.174 55.007 1.00 29.33 394 PRO A O 1
ATOM 2837 N N . GLY A 1 395 ? 42.435 30.808 57.073 1.00 26.17 395 GLY A N 1
ATOM 2838 C CA . GLY A 1 395 ? 43.794 30.789 57.625 1.00 25.70 395 GLY A CA 1
ATOM 2839 C C . GLY A 1 395 ? 44.179 29.537 58.406 1.00 24.56 395 GLY A C 1
ATOM 2840 O O . GLY A 1 395 ? 45.307 29.433 58.885 1.00 25.30 395 GLY A O 1
ATOM 2841 N N . ALA A 1 396 ? 43.265 28.577 58.542 1.00 23.16 396 ALA A N 1
ATOM 2842 C CA . ALA A 1 396 ? 43.496 27.413 59.411 1.00 22.30 396 ALA A CA 1
ATOM 2843 C C . ALA A 1 396 ? 44.615 26.471 58.971 1.00 20.90 396 ALA A C 1
ATOM 2844 O O . ALA A 1 396 ? 45.290 25.895 59.827 1.00 21.31 396 ALA A O 1
ATOM 2846 N N . GLY A 1 397 ? 44.802 26.290 57.666 1.00 18.10 397 GLY A N 1
ATOM 2847 C CA . GLY A 1 397 ? 45.746 25.291 57.160 1.00 16.33 397 GLY A CA 1
ATOM 2848 C C . GLY A 1 397 ? 46.118 25.561 55.718 1.00 15.04 397 GLY A C 1
ATOM 2849 O O . GLY A 1 397 ? 45.457 26.342 55.045 1.00 14.87 397 GLY A O 1
ATOM 2850 N N . SER A 1 398 ? 47.164 24.918 55.234 1.00 13.57 398 SER A N 1
ATOM 2851 C CA . SER A 1 398 ? 47.619 25.170 53.867 1.00 13.11 398 SER A CA 1
ATOM 2852 C C . SER A 1 398 ? 46.654 24.624 52.820 1.00 12.84 398 SER A C 1
ATOM 2853 O O . SER A 1 398 ? 46.633 25.109 51.688 1.00 13.33 398 SER A O 1
ATOM 2856 N N . TYR A 1 399 ? 45.847 23.628 53.184 1.00 12.36 399 TYR A N 1
ATOM 2857 C CA . TYR A 1 399 ? 44.821 23.130 52.268 1.00 11.95 399 TYR A CA 1
ATOM 2858 C C . TYR A 1 399 ? 43.999 24.333 51.740 1.00 12.19 399 TYR A C 1
ATOM 2859 O O . TYR A 1 399 ? 43.473 25.116 52.522 1.00 12.61 399 TYR A O 1
ATOM 2868 N N . ALA A 1 400 ? 43.862 24.456 50.417 1.00 11.80 400 ALA A N 1
ATOM 2869 C CA . ALA A 1 400 ? 43.515 25.742 49.806 1.00 12.26 400 ALA A CA 1
ATOM 2870 C C . ALA A 1 400 ? 42.032 26.006 49.619 1.00 12.44 400 ALA A C 1
ATOM 2871 O O . ALA A 1 400 ? 41.620 27.138 49.382 1.00 13.58 400 ALA A O 1
ATOM 2873 N N . PHE A 1 401 ? 41.229 24.964 49.681 1.00 11.89 401 PHE A N 1
ATOM 2874 C CA . PHE A 1 401 ? 39.889 25.028 49.118 1.00 11.60 401 PHE A CA 1
ATOM 2875 C C . PHE A 1 401 ? 38.806 25.028 50.186 1.00 11.88 401 PHE A C 1
ATOM 2876 O O . PHE A 1 401 ? 38.116 24.033 50.389 1.00 11.95 401 PHE A O 1
ATOM 2884 N N . ARG A 1 402 ? 38.660 26.180 50.832 1.00 12.47 402 ARG A N 1
ATOM 2885 C CA . ARG A 1 402 ? 37.772 26.347 51.978 1.00 12.93 402 ARG A CA 1
ATOM 2886 C C . ARG A 1 402 ? 36.632 27.345 51.838 1.00 13.59 402 ARG A C 1
ATOM 2887 O O . ARG A 1 402 ? 35.863 27.513 52.775 1.00 13.71 402 ARG A O 1
ATOM 2895 N N . ASP A 1 403 ? 36.567 28.052 50.719 1.00 13.82 403 ASP A N 1
ATOM 2896 C CA . ASP A 1 403 ? 35.506 29.016 50.457 1.00 14.88 403 ASP A CA 1
ATOM 2897 C C . ASP A 1 403 ? 34.197 28.314 50.106 1.00 14.83 403 ASP A C 1
ATOM 2898 O O . ASP A 1 403 ? 34.134 27.586 49.134 1.00 13.66 403 ASP A O 1
ATOM 2903 N N . PRO A 1 404 ? 33.139 28.557 50.893 1.00 15.74 404 PRO A N 1
ATOM 2904 C CA . PRO A 1 404 ? 31.900 27.801 50.676 1.00 16.22 404 PRO A CA 1
ATOM 2905 C C . PRO A 1 404 ? 31.186 28.079 49.339 1.00 17.13 404 PRO A C 1
ATOM 2906 O O . PRO A 1 404 ? 30.368 27.257 48.901 1.00 17.45 404 PRO A O 1
ATOM 2910 N N . GLU A 1 405 ? 31.482 29.210 48.695 1.00 18.27 405 GLU A N 1
ATOM 2911 C CA . GLU A 1 405 ? 30.936 29.488 47.366 1.00 19.49 405 GLU A CA 1
ATOM 2912 C C . GLU A 1 405 ? 31.939 29.251 46.209 1.00 18.08 405 GLU A C 1
ATOM 2913 O O . GLU A 1 405 ? 31.571 28.735 45.139 1.00 17.56 405 GLU A O 1
ATOM 2919 N N . ARG A 1 406 ? 33.194 29.620 46.410 1.00 16.95 406 ARG A N 1
ATOM 2920 C CA . ARG A 1 406 ? 34.208 29.489 45.365 1.00 16.39 406 ARG A CA 1
ATOM 2921 C C . ARG A 1 406 ? 34.633 28.020 45.169 1.00 14.80 406 ARG A C 1
ATOM 2922 O O . ARG A 1 406 ? 35.003 27.598 44.058 1.00 13.93 406 ARG A O 1
ATOM 2930 N N . HIS A 1 407 ? 34.566 27.244 46.248 1.00 13.38 407 HIS A N 1
ATOM 2931 C CA . HIS A 1 407 ? 34.975 25.850 46.218 1.00 12.36 407 HIS A CA 1
ATOM 2932 C C . HIS A 1 407 ? 33.756 25.020 46.484 1.00 11.90 407 HIS A C 1
ATOM 2933 O O . HIS A 1 407 ? 33.490 24.598 47.600 1.00 11.75 407 HIS A O 1
ATOM 2940 N N . LEU A 1 408 ? 33.008 24.819 45.411 1.00 11.28 408 LEU A N 1
ATOM 2941 C CA . LEU A 1 408 ? 31.691 24.216 45.493 1.00 11.17 408 LEU A CA 1
ATOM 2942 C C . LEU A 1 408 ? 31.717 22.732 45.190 1.00 10.69 408 LEU A C 1
ATOM 2943 O O . LEU A 1 408 ? 30.951 21.967 45.799 1.00 10.74 408 LEU A O 1
ATOM 2948 N N . PHE A 1 409 ? 32.566 22.350 44.226 1.00 10.23 409 PHE A N 1
ATOM 2949 C CA . PHE A 1 409 ? 32.640 20.981 43.718 1.00 10.02 409 PHE A CA 1
ATOM 2950 C C . PHE A 1 409 ? 34.082 20.518 43.701 1.00 10.02 409 PHE A C 1
ATOM 2951 O O . PHE A 1 409 ? 34.985 21.269 43.336 1.00 10.35 409 PHE A O 1
ATOM 2959 N N . LEU A 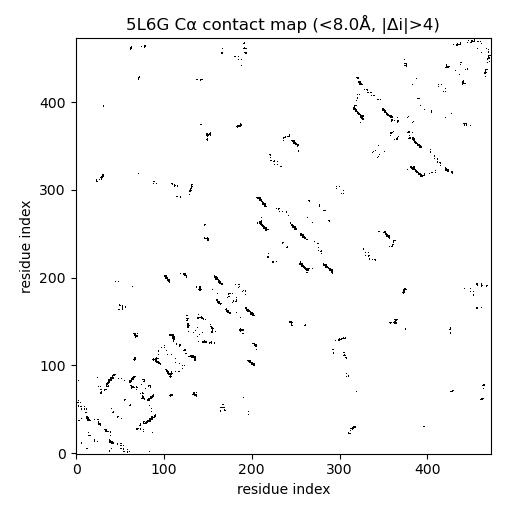1 410 ? 34.258 19.261 44.073 1.00 10.15 410 LEU A N 1
ATOM 2960 C CA . LEU A 1 410 ? 35.497 18.532 43.912 1.00 10.12 410 LEU A CA 1
ATOM 2961 C C . LEU A 1 410 ? 35.279 17.388 42.941 1.00 10.05 410 LEU A C 1
ATOM 2962 O O . LEU A 1 410 ? 34.266 16.665 42.991 1.00 10.12 410 LEU A O 1
ATOM 2967 N N . TYR A 1 411 ? 36.254 17.189 42.072 1.00 10.03 411 TYR A N 1
ATOM 2968 C CA . TYR A 1 411 ? 36.119 16.227 41.001 1.00 10.27 411 TYR A CA 1
ATOM 2969 C C . TYR A 1 411 ? 37.269 15.243 40.981 1.00 10.68 411 TYR A C 1
ATOM 2970 O O . TYR A 1 411 ? 38.428 15.625 41.201 1.00 11.24 411 TYR A O 1
ATOM 2979 N N . GLU A 1 412 ? 36.930 13.992 40.678 1.00 11.02 412 GLU A N 1
ATOM 2980 C CA . GLU A 1 412 ? 37.896 12.988 40.330 1.00 11.75 412 GLU A CA 1
ATOM 2981 C C . GLU A 1 412 ? 37.542 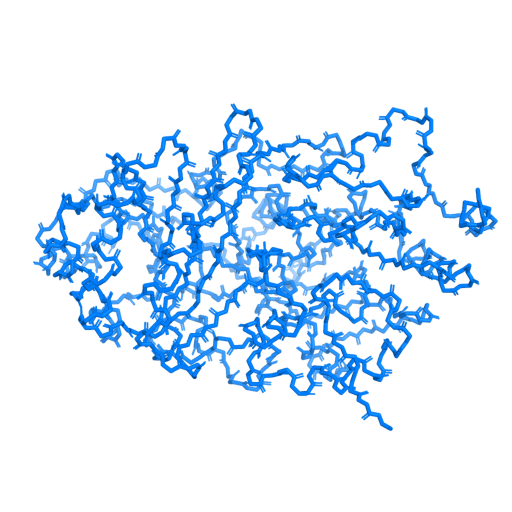12.513 38.921 1.00 11.64 412 GLU A C 1
ATOM 2982 O O . GLU A 1 412 ? 36.399 12.126 38.673 1.00 11.59 412 GLU A O 1
ATOM 2988 N N . LEU A 1 413 ? 38.523 12.559 38.024 1.00 11.70 413 LEU A N 1
ATOM 2989 C CA . LEU A 1 413 ? 38.385 12.028 36.677 1.00 12.32 413 LEU A CA 1
ATOM 2990 C C . LEU A 1 413 ? 39.373 10.888 36.542 1.00 12.31 413 LEU A C 1
ATOM 2991 O O . LEU A 1 413 ? 40.544 11.041 36.823 1.00 11.83 413 LEU A O 1
ATOM 2996 N N . TYR A 1 414 ? 38.885 9.732 36.113 1.00 12.63 414 TYR A N 1
ATOM 2997 C CA . TYR A 1 414 ? 39.647 8.495 36.231 1.00 12.64 414 TYR A CA 1
ATOM 2998 C C . TYR A 1 414 ? 39.511 7.715 34.950 1.00 12.81 414 TYR A C 1
ATOM 2999 O O . TYR A 1 414 ? 38.405 7.479 34.481 1.00 13.46 414 TYR A O 1
ATOM 3008 N N . ASP A 1 415 ? 40.635 7.281 34.396 1.00 12.50 415 ASP A N 1
ATOM 3009 C CA . ASP A 1 415 ? 40.655 6.652 33.070 1.00 12.52 415 ASP A CA 1
ATOM 3010 C C . ASP A 1 415 ? 41.531 5.404 33.183 1.00 12.58 415 ASP A C 1
ATOM 3011 O O . ASP A 1 415 ? 42.751 5.502 33.230 1.00 11.80 415 ASP A O 1
ATOM 3016 N N . ARG A 1 416 ? 40.886 4.245 33.270 1.00 12.77 416 ARG A N 1
ATOM 3017 C CA . ARG A 1 416 ? 41.531 2.996 33.677 1.00 13.34 416 ARG A CA 1
ATOM 3018 C C . ARG A 1 416 ? 41.578 2.042 32.497 1.00 14.22 416 ARG A C 1
ATOM 3019 O O . ARG A 1 416 ? 40.585 1.907 31.783 1.00 14.46 416 ARG A O 1
ATOM 3027 N N . SER A 1 417 ? 42.721 1.407 32.280 1.00 14.56 417 SER A N 1
ATOM 3028 C CA . SER A 1 417 ? 42.823 0.386 31.241 1.00 15.57 417 SER A CA 1
ATOM 3029 C C . SER A 1 417 ? 43.071 -0.962 31.897 1.00 16.04 417 SER A C 1
ATOM 3030 O O . SER A 1 417 ? 43.691 -1.016 32.965 1.00 15.50 417 SER A O 1
ATOM 3033 N N . PHE A 1 418 ? 42.555 -2.030 31.277 1.00 17.24 418 PHE A N 1
ATOM 3034 C CA . PHE A 1 418 ? 42.876 -3.395 31.692 1.00 18.23 418 PHE A CA 1
ATOM 3035 C C . PHE A 1 418 ? 43.911 -3.933 30.715 1.00 19.28 418 PHE A C 1
ATOM 3036 O O . PHE A 1 418 ? 43.592 -4.522 29.695 1.00 22.22 418 PHE A O 1
ATOM 3044 N N . GLY A 1 419 ? 45.160 -3.745 31.031 1.00 19.61 419 GLY A N 1
ATOM 3045 C CA . GLY A 1 419 ? 46.191 -3.870 30.008 1.00 19.87 419 GLY A CA 1
ATOM 3046 C C . GLY A 1 419 ? 46.849 -2.514 29.911 1.00 18.90 419 GLY A C 1
ATOM 3047 O O . GLY A 1 419 ? 46.441 -1.572 30.609 1.00 18.26 419 GLY A O 1
ATOM 3048 N N . PRO A 1 420 ? 47.853 -2.401 29.039 1.00 18.41 420 PRO A N 1
ATOM 3049 C CA . PRO A 1 420 ? 48.676 -1.225 29.086 1.00 17.68 420 PRO A CA 1
ATOM 3050 C C . PRO A 1 420 ? 47.889 0.049 28.755 1.00 16.53 420 PRO A C 1
ATOM 3051 O O . PRO A 1 420 ? 46.996 0.053 27.911 1.00 16.59 420 PRO A O 1
ATOM 3055 N N . TYR A 1 421 ? 48.224 1.118 29.454 1.00 15.41 421 TYR A N 1
ATOM 3056 C CA . TYR A 1 421 ? 47.562 2.385 29.231 1.00 14.46 421 TYR A CA 1
ATOM 3057 C C . TYR A 1 421 ? 48.110 2.949 27.911 1.00 14.81 421 TYR A C 1
ATOM 3058 O O . TYR A 1 421 ? 49.317 2.979 27.706 1.00 14.92 421 TYR A O 1
ATOM 3067 N N . PRO A 1 422 ? 47.223 3.364 27.003 1.00 14.71 422 PRO A N 1
ATOM 3068 C CA . PRO A 1 422 ? 47.687 3.874 25.701 1.00 15.11 422 PRO A CA 1
ATOM 3069 C C . PRO A 1 422 ? 48.337 5.253 25.824 1.00 14.74 422 PRO A C 1
ATOM 3070 O O . PRO A 1 422 ? 47.866 6.090 26.568 1.00 14.05 422 PRO A O 1
ATOM 3074 N N . ASP A 1 423 ? 49.413 5.490 25.080 1.00 15.23 423 ASP A N 1
ATOM 3075 C CA . ASP A 1 423 ? 50.184 6.718 25.273 1.00 15.39 423 ASP A CA 1
ATOM 3076 C C . ASP A 1 423 ? 49.518 7.962 24.715 1.00 15.60 423 ASP A C 1
ATOM 3077 O O . ASP A 1 423 ? 49.910 9.094 25.067 1.00 15.49 423 ASP A O 1
ATOM 3082 N N . ASP A 1 424 ? 48.499 7.755 23.887 1.00 15.66 424 ASP A N 1
ATOM 3083 C CA . ASP A 1 424 ? 47.659 8.836 23.406 1.00 15.95 424 ASP A CA 1
ATOM 3084 C C . ASP A 1 424 ? 46.456 9.075 24.318 1.00 14.95 424 ASP A C 1
ATOM 3085 O O . ASP A 1 424 ? 45.636 9.964 24.040 1.00 15.12 424 ASP A O 1
ATOM 3090 N N . GLY A 1 425 ? 46.335 8.284 25.383 1.00 14.05 425 GLY A N 1
ATOM 3091 C CA . GLY A 1 425 ? 45.134 8.298 26.213 1.00 13.40 425 GLY A CA 1
ATOM 3092 C C . GLY A 1 425 ? 44.917 9.568 27.001 1.00 12.70 425 GLY A C 1
ATOM 3093 O O . GLY A 1 425 ? 43.786 9.948 27.287 1.00 12.42 425 GLY A O 1
ATOM 3094 N N . PHE A 1 426 ? 46.002 10.220 27.367 1.00 12.36 426 PHE A N 1
ATOM 3095 C CA . PHE A 1 426 ? 45.945 11.374 28.262 1.00 12.02 426 PHE A CA 1
ATOM 3096 C C . PHE A 1 426 ? 45.097 12.499 27.694 1.00 11.97 426 PHE A C 1
ATOM 3097 O O . PHE A 1 426 ? 44.530 13.261 28.442 1.00 11.73 426 PHE A O 1
ATOM 3105 N N . ALA A 1 427 ? 45.031 12.603 26.372 1.00 12.34 427 ALA A N 1
ATOM 3106 C CA . ALA A 1 427 ? 44.277 13.671 25.717 1.00 12.53 427 ALA A CA 1
ATOM 3107 C C . ALA A 1 427 ? 42.803 13.632 26.117 1.00 12.19 427 ALA A C 1
ATOM 3108 O O . ALA A 1 427 ? 42.124 14.663 26.110 1.00 12.06 427 ALA A O 1
ATOM 3110 N N . PHE A 1 428 ? 42.311 12.459 26.476 1.00 12.01 428 PHE A N 1
ATOM 3111 C CA . PHE A 1 428 ? 40.894 12.330 26.883 1.00 11.88 428 PHE A CA 1
ATOM 3112 C C . PHE A 1 428 ? 40.601 13.166 28.144 1.00 11.20 428 PHE A C 1
ATOM 3113 O O . PHE A 1 428 ? 39.846 14.131 28.096 1.00 11.21 428 PHE A O 1
ATOM 3121 N N . LEU A 1 429 ? 41.167 12.807 29.279 1.00 10.96 429 LEU A N 1
ATOM 3122 C CA . LEU A 1 429 ? 40.939 13.629 30.464 1.00 10.68 429 LEU A CA 1
ATOM 3123 C C . LEU A 1 429 ? 41.487 15.035 30.316 1.00 10.71 429 LEU A C 1
ATOM 3124 O O . LEU A 1 429 ? 40.905 15.971 30.864 1.00 10.53 429 LEU A O 1
ATOM 3129 N N . ASP A 1 430 ? 42.588 15.211 29.579 1.00 11.05 430 ASP A N 1
ATOM 3130 C CA . ASP A 1 430 ? 43.136 16.558 29.393 1.00 11.37 430 ASP A CA 1
ATOM 3131 C C . ASP A 1 430 ? 42.128 17.479 28.718 1.00 11.55 430 ASP A C 1
ATOM 3132 O O . ASP A 1 430 ? 41.980 18.649 29.112 1.00 11.74 430 ASP A O 1
ATOM 3137 N N . GLY A 1 431 ? 41.460 16.959 27.692 1.00 11.99 431 GLY A N 1
ATOM 3138 C CA . GLY A 1 431 ? 40.494 17.721 26.942 1.00 12.14 431 GLY A CA 1
ATOM 3139 C C . GLY A 1 431 ? 39.278 18.029 27.804 1.00 12.13 431 GLY A C 1
ATOM 3140 O O . GLY A 1 431 ? 38.697 19.111 27.712 1.00 11.91 431 GLY A O 1
ATOM 3141 N N . TRP A 1 432 ? 38.906 17.082 28.653 1.00 11.83 432 TRP A N 1
ATOM 3142 C CA . TRP A 1 432 ? 37.743 17.276 29.508 1.00 12.05 432 TRP A CA 1
ATOM 3143 C C . TRP A 1 432 ? 38.012 18.400 30.498 1.00 12.19 432 TRP A C 1
ATOM 3144 O O . TRP A 1 432 ? 37.168 19.271 30.698 1.00 12.54 432 TRP A O 1
ATOM 3155 N N . VAL A 1 433 ? 39.209 18.410 31.087 1.00 12.30 433 VAL A N 1
ATOM 3156 C CA . VAL A 1 433 ? 39.544 19.469 32.031 1.00 12.62 433 VAL A CA 1
ATOM 3157 C C . VAL A 1 433 ? 39.562 20.844 31.341 1.00 13.41 433 VAL A C 1
ATOM 3158 O O . VAL A 1 433 ? 39.042 21.825 31.883 1.00 13.02 433 VAL A O 1
ATOM 3162 N N . HIS A 1 434 ? 40.104 20.890 30.131 1.00 14.65 434 HIS A N 1
ATOM 3163 C CA . HIS A 1 434 ? 40.079 22.108 29.322 1.00 16.60 434 HIS A CA 1
ATOM 3164 C C . HIS A 1 434 ? 38.665 22.675 29.125 1.00 15.37 434 HIS A C 1
ATOM 3165 O O . HIS A 1 434 ? 38.486 23.879 29.084 1.00 14.87 434 HIS A O 1
ATOM 3172 N N . ALA A 1 435 ? 37.665 21.805 29.016 1.00 14.65 435 ALA A N 1
ATOM 3173 C CA . ALA A 1 435 ? 36.278 22.250 28.879 1.00 14.48 435 ALA A CA 1
ATOM 3174 C C . ALA A 1 435 ? 35.822 23.032 30.114 1.00 13.90 435 ALA A C 1
ATOM 3175 O O . ALA A 1 435 ? 34.970 23.916 30.005 1.00 14.21 435 ALA A O 1
ATOM 3177 N N . PHE A 1 436 ? 36.364 22.708 31.282 1.00 13.12 436 PHE A N 1
ATOM 3178 C CA . PHE A 1 436 ? 36.063 23.472 32.497 1.00 12.82 436 PHE A CA 1
ATOM 3179 C C . PHE A 1 436 ? 36.886 24.753 32.542 1.00 13.24 436 PHE A C 1
ATOM 3180 O O . PHE A 1 436 ? 36.357 25.859 32.712 1.00 13.32 436 PHE A O 1
ATOM 3188 N N . THR A 1 437 ? 38.204 24.609 32.398 1.00 13.20 437 THR A N 1
ATOM 3189 C CA . THR A 1 437 ? 39.109 25.695 32.755 1.00 13.77 437 THR A CA 1
ATOM 3190 C C . THR A 1 437 ? 39.108 26.823 31.722 1.00 14.46 437 THR A C 1
ATOM 3191 O O . THR A 1 437 ? 39.452 27.950 32.061 1.00 14.66 437 THR A O 1
ATOM 3195 N N . GLY A 1 438 ? 38.681 26.528 30.493 1.00 14.60 438 GLY A N 1
ATOM 3196 C CA . GLY A 1 438 ? 38.549 27.540 29.452 1.00 15.47 438 GLY A CA 1
ATOM 3197 C C . GLY A 1 438 ? 37.574 28.646 29.824 1.00 15.91 438 GLY A C 1
ATOM 3198 O O . GLY A 1 438 ? 37.712 29.783 29.366 1.00 16.70 438 GLY A O 1
ATOM 3199 N N . GLY A 1 439 ? 36.600 28.332 30.678 1.00 15.54 439 GLY A N 1
ATOM 3200 C CA . GLY A 1 439 ? 35.572 29.285 31.038 1.00 15.78 439 GLY A CA 1
ATOM 3201 C C . GLY A 1 439 ? 35.589 29.741 32.479 1.00 15.75 439 GLY A C 1
ATOM 3202 O O . GLY A 1 439 ? 34.643 30.383 32.909 1.00 16.13 439 GLY A O 1
ATOM 3203 N N . LEU A 1 440 ? 36.653 29.429 33.225 1.00 15.57 440 LEU A N 1
ATOM 3204 C CA . LEU A 1 440 ? 36.770 29.839 34.626 1.00 15.68 440 LEU A CA 1
ATOM 3205 C C . LEU A 1 440 ? 38.075 30.599 34.833 1.00 16.49 440 LEU A C 1
ATOM 3206 O O . LEU A 1 440 ? 39.123 30.160 34.339 1.00 16.48 440 LEU A O 1
ATOM 3211 N N . ASP A 1 441 ? 38.033 31.719 35.550 1.00 17.30 441 ASP A N 1
ATOM 3212 C CA . ASP A 1 441 ? 39.265 32.384 35.944 1.00 18.41 441 ASP A CA 1
ATOM 3213 C C . ASP A 1 441 ? 40.042 31.427 36.856 1.00 17.44 441 ASP A C 1
ATOM 3214 O O . ASP A 1 441 ? 39.465 30.548 37.493 1.00 15.82 441 ASP A O 1
ATOM 3219 N N . SER A 1 442 ? 41.349 31.641 36.945 1.00 17.56 442 SER A N 1
ATOM 3220 C CA . SER A 1 442 ? 42.195 30.820 37.797 1.00 17.45 442 SER A CA 1
ATOM 3221 C C . SER A 1 442 ? 41.864 30.955 39.282 1.00 16.99 442 SER A C 1
ATOM 3222 O O . SER A 1 442 ? 42.216 30.101 40.063 1.00 17.02 442 SER A O 1
ATOM 3225 N N . SER A 1 443 ? 41.196 32.023 39.673 1.00 17.01 443 SER A N 1
ATOM 3226 C CA . SER A 1 443 ? 40.668 32.139 41.029 1.00 17.19 443 SER A CA 1
ATOM 3227 C C . SER A 1 443 ? 39.460 31.240 41.294 1.00 16.47 443 SER A C 1
ATOM 3228 O O . SER A 1 443 ? 39.027 31.109 42.445 1.00 16.99 443 SER A O 1
ATOM 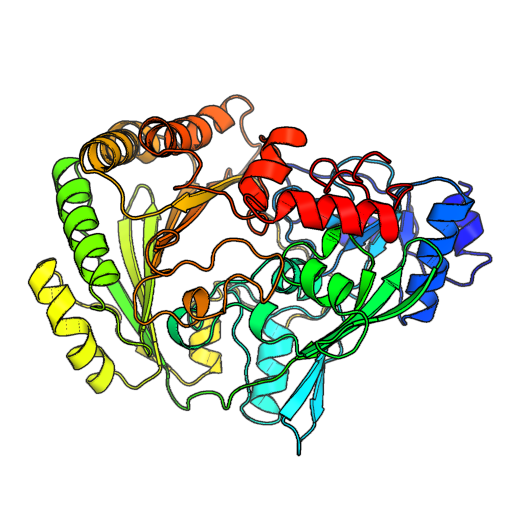3231 N N . ASP A 1 444 ? 38.908 30.619 40.254 1.00 15.73 444 ASP A N 1
ATOM 3232 C CA . ASP A 1 444 ? 37.705 29.808 40.399 1.00 14.96 444 ASP A CA 1
ATOM 3233 C C . ASP A 1 444 ? 37.923 28.323 40.102 1.00 13.61 444 ASP A C 1
ATOM 3234 O O . ASP A 1 444 ? 36.984 27.542 40.031 1.00 12.93 444 ASP A O 1
ATOM 3239 N N . TRP A 1 445 ? 39.179 27.903 39.997 1.00 12.77 445 TRP A N 1
ATOM 3240 C CA . TRP A 1 445 ? 39.452 26.480 39.961 1.00 11.79 445 TRP A CA 1
ATOM 3241 C C . TRP A 1 445 ? 40.827 26.170 40.488 1.00 11.59 445 TRP A C 1
ATOM 3242 O O . TRP A 1 445 ? 41.739 27.007 40.456 1.00 11.72 445 TRP A O 1
ATOM 3253 N N . GLY A 1 446 ? 40.944 24.953 41.001 1.00 11.46 446 GLY A N 1
ATOM 3254 C CA . GLY A 1 446 ? 42.220 24.402 41.415 1.00 11.28 446 GLY A CA 1
ATOM 3255 C C . GLY A 1 446 ? 42.206 22.911 41.188 1.00 10.97 446 GLY A C 1
ATOM 3256 O O . GLY A 1 446 ? 41.303 22.383 40.541 1.00 11.08 446 GLY A O 1
ATOM 3257 N N . MET A 1 447 ? 43.211 22.228 41.719 1.00 10.53 447 MET A N 1
ATOM 3258 C CA . MET A 1 447 ? 43.294 20.783 41.617 1.00 10.37 447 MET A CA 1
ATOM 3259 C C . MET A 1 447 ? 43.718 20.201 42.954 1.00 10.23 447 MET A C 1
ATOM 3260 O O . MET A 1 447 ? 44.154 20.922 43.834 1.00 10.27 447 MET A O 1
ATOM 3265 N N . TYR A 1 448 ? 43.587 18.893 43.082 1.00 10.43 448 TYR A N 1
ATOM 3266 C CA . TYR A 1 448 ? 43.613 18.226 44.375 1.00 10.54 448 TYR A CA 1
ATOM 3267 C C . TYR A 1 448 ? 44.614 17.112 44.333 1.00 10.43 448 TYR A C 1
ATOM 3268 O O . TYR A 1 448 ? 44.409 16.111 43.657 1.00 10.49 448 TYR A O 1
ATOM 3277 N N . ILE A 1 449 ? 45.706 17.303 45.057 1.00 10.40 449 ILE A N 1
ATOM 3278 C CA . ILE A 1 449 ? 46.858 16.399 45.001 1.00 10.15 449 ILE A CA 1
ATOM 3279 C C . ILE A 1 449 ? 46.596 14.983 45.545 1.00 9.76 449 ILE A C 1
ATOM 3280 O O . ILE A 1 449 ? 47.354 14.067 45.257 1.00 9.40 449 ILE A O 1
ATOM 3285 N N . ASN A 1 450 ? 45.513 14.768 46.299 1.00 9.59 450 ASN A N 1
ATOM 3286 C CA . ASN A 1 450 ? 45.144 13.413 46.629 1.00 9.49 450 ASN A CA 1
ATOM 3287 C C . ASN A 1 450 ? 44.692 12.624 45.403 1.00 9.62 450 ASN A C 1
ATOM 3288 O O . ASN A 1 450 ? 44.616 11.407 45.452 1.00 9.72 450 ASN A O 1
ATOM 3293 N N . TYR A 1 451 ? 44.421 13.317 44.296 1.00 9.75 451 TYR A N 1
ATOM 3294 C CA . TYR A 1 451 ? 44.310 12.681 42.974 1.00 10.28 451 TYR A CA 1
ATOM 3295 C C . TYR A 1 451 ? 45.444 13.224 42.068 1.00 10.40 451 TYR A C 1
ATOM 3296 O O . TYR A 1 451 ? 45.228 13.916 41.055 1.00 10.53 451 TYR A O 1
ATOM 3305 N N . ALA A 1 452 ? 46.651 12.868 42.452 1.00 10.37 452 ALA A N 1
ATOM 3306 C CA . ALA A 1 452 ? 47.848 13.455 41.884 1.00 10.66 452 ALA A CA 1
ATOM 3307 C C . ALA A 1 452 ? 47.938 13.193 40.392 1.00 10.62 452 ALA A C 1
ATOM 3308 O O . ALA A 1 452 ? 47.797 12.067 39.953 1.00 10.68 452 ALA A O 1
ATOM 3310 N N . ASP A 1 453 ? 48.159 14.258 39.640 1.00 10.68 453 ASP A N 1
ATOM 3311 C CA . ASP A 1 453 ? 48.143 14.209 38.186 1.00 10.78 453 ASP A CA 1
ATOM 3312 C C . ASP A 1 453 ? 49.550 14.544 37.689 1.00 11.25 453 ASP A C 1
ATOM 3313 O O . ASP A 1 453 ? 49.920 15.704 37.613 1.00 11.30 453 ASP A O 1
ATOM 3318 N N . PRO A 1 454 ? 50.333 13.523 37.315 1.00 11.81 454 PRO A N 1
ATOM 3319 C CA . PRO A 1 454 ? 51.711 13.793 36.884 1.00 12.51 454 PRO A CA 1
ATOM 3320 C C . PRO A 1 454 ? 51.800 14.441 35.510 1.00 13.32 454 PRO A C 1
ATOM 3321 O O . PRO A 1 454 ? 52.906 14.698 35.034 1.00 13.83 454 PRO A O 1
ATOM 3325 N N . GLY A 1 455 ? 50.660 14.715 34.879 1.00 14.08 455 GLY A N 1
ATOM 3326 C CA . GLY A 1 455 ? 50.632 15.470 33.620 1.00 14.91 455 GLY A CA 1
ATOM 3327 C C . GLY A 1 455 ? 50.976 16.940 33.818 1.00 15.37 455 GLY A C 1
ATOM 3328 O O . GLY A 1 455 ? 51.345 17.624 32.864 1.00 16.28 455 GLY A O 1
ATOM 3329 N N . LEU A 1 456 ? 50.847 17.433 35.046 1.00 14.74 456 LEU A N 1
ATOM 3330 C CA . LEU A 1 456 ? 51.146 18.837 35.356 1.00 14.43 456 LEU A CA 1
ATOM 3331 C C . LEU A 1 456 ? 52.639 18.978 35.575 1.00 15.23 456 LEU A C 1
ATOM 3332 O O . LEU A 1 456 ? 53.225 18.192 36.323 1.00 14.30 456 LEU A O 1
ATOM 3337 N N . ASP A 1 457 ? 53.247 19.992 34.967 1.00 16.76 457 ASP A N 1
ATOM 3338 C CA . ASP A 1 457 ? 54.640 20.298 35.297 1.00 18.18 457 ASP A CA 1
ATOM 3339 C C . ASP A 1 457 ? 54.728 20.864 36.712 1.00 17.46 457 ASP A C 1
ATOM 3340 O O . ASP A 1 457 ? 53.712 21.215 37.331 1.00 16.47 457 ASP A O 1
ATOM 3345 N N . ARG A 1 458 ? 55.937 20.886 37.247 1.00 17.00 458 ARG A N 1
ATOM 3346 C CA . ARG A 1 458 ? 56.124 21.241 38.637 1.00 16.99 458 ARG A CA 1
ATOM 3347 C C . ARG A 1 458 ? 55.538 22.607 38.978 1.00 17.08 458 ARG A C 1
ATOM 3348 O O . ARG A 1 458 ? 54.837 22.744 39.984 1.00 16.97 458 ARG A O 1
ATOM 3356 N N . ALA A 1 459 ? 55.805 23.607 38.142 1.00 17.11 459 ALA A N 1
ATOM 3357 C CA . ALA A 1 459 ? 55.279 24.950 38.383 1.00 17.28 459 ALA A CA 1
ATOM 3358 C C . ALA A 1 459 ? 53.753 24.979 38.396 1.00 16.81 459 ALA A C 1
ATOM 3359 O O . ALA A 1 459 ? 53.148 25.571 39.305 1.00 16.09 459 ALA A O 1
ATOM 3361 N N . GLU A 1 460 ? 53.129 24.354 37.398 1.00 16.55 460 GLU A N 1
ATOM 3362 C CA . GLU A 1 460 ? 51.689 24.372 37.337 1.00 16.97 460 GLU A CA 1
ATOM 3363 C C . GLU A 1 460 ? 51.126 23.631 38.533 1.00 15.23 460 GLU A C 1
ATOM 3364 O O . GLU A 1 460 ? 50.179 24.109 39.140 1.00 15.16 460 GLU A O 1
ATOM 3370 N N . ALA A 1 461 ? 51.717 22.489 38.879 1.00 14.06 461 ALA A N 1
ATOM 3371 C CA . ALA A 1 461 ? 51.168 21.637 39.930 1.00 13.31 461 ALA A CA 1
ATOM 3372 C C . ALA A 1 461 ? 51.071 22.382 41.268 1.00 13.26 461 ALA A C 1
ATOM 3373 O O . ALA A 1 461 ? 50.009 22.396 41.923 1.00 12.59 461 ALA A O 1
ATOM 3375 N N . GLN A 1 462 ? 52.168 23.027 41.651 1.00 13.71 462 GLN A N 1
ATOM 3376 C CA . GLN A 1 462 ? 52.196 23.810 42.893 1.00 14.22 462 GLN A CA 1
ATOM 3377 C C . GLN A 1 462 ? 51.105 24.869 42.893 1.00 14.44 462 GLN A C 1
ATOM 3378 O O . GLN A 1 462 ? 50.434 25.080 43.915 1.00 13.78 462 GLN A O 1
ATOM 3384 N N . GLU A 1 463 ? 50.949 25.532 41.746 1.00 14.77 463 GLU A N 1
ATOM 3385 C CA . GLU A 1 463 ? 49.993 26.625 41.623 1.00 15.71 463 GLU A CA 1
ATOM 3386 C C . GLU A 1 463 ? 48.564 26.132 41.759 1.00 14.33 463 GLU A C 1
ATOM 3387 O O . GLU A 1 463 ? 47.791 26.691 42.539 1.00 14.07 463 GLU A O 1
ATOM 3393 N N . VAL A 1 464 ? 48.238 25.072 41.033 1.00 13.17 464 VAL A N 1
ATOM 3394 C CA . VAL A 1 464 ? 46.872 24.569 41.017 1.00 12.58 464 VAL A CA 1
ATOM 3395 C C . VAL A 1 464 ? 46.501 23.789 42.270 1.00 12.03 464 VAL A C 1
ATOM 3396 O O . VAL A 1 464 ? 45.326 23.788 42.673 1.00 11.69 464 VAL A O 1
ATOM 3400 N N . TYR A 1 465 ? 47.474 23.107 42.875 1.00 11.68 465 TYR A N 1
ATOM 3401 C CA . TYR A 1 465 ? 47.216 22.346 44.091 1.00 11.12 465 TYR A CA 1
ATOM 3402 C C . TYR A 1 465 ? 47.038 23.213 45.321 1.00 11.17 465 TYR A C 1
ATOM 3403 O O . TYR A 1 465 ? 46.239 22.875 46.183 1.00 11.35 465 TYR A O 1
ATOM 3412 N N . TYR A 1 466 ? 47.783 24.322 45.401 1.00 11.54 466 TYR A N 1
ATOM 3413 C CA . TYR A 1 466 ? 47.852 25.137 46.607 1.00 11.43 466 TYR A CA 1
ATOM 3414 C C . TYR A 1 466 ? 47.405 26.595 46.463 1.00 12.06 466 TYR A C 1
ATOM 3415 O O . TYR A 1 466 ? 47.171 27.277 47.487 1.00 12.14 466 TYR A O 1
ATOM 3424 N N . ARG A 1 467 ? 47.276 27.059 45.214 1.00 11.82 467 ARG A N 1
ATOM 3425 C CA . ARG A 1 467 ? 46.728 28.370 44.884 1.00 12.27 467 ARG A CA 1
ATOM 3426 C C . ARG A 1 467 ? 47.240 29.470 45.819 1.00 12.88 467 ARG A C 1
ATOM 3427 O O . ARG A 1 467 ? 48.438 29.724 45.863 1.00 13.11 467 ARG A O 1
ATOM 3435 N N . GLN A 1 468 ? 46.347 30.110 46.573 1.00 13.37 468 GLN A N 1
ATOM 3436 C CA . GLN A 1 468 ? 46.709 31.288 47.330 1.00 14.32 468 GLN A CA 1
ATOM 3437 C C . GLN A 1 468 ? 47.659 30.982 48.497 1.00 14.26 468 GLN A C 1
ATOM 3438 O O . GLN A 1 468 ? 48.245 31.886 49.064 1.00 14.64 468 GLN A O 1
ATOM 3444 N N . ASN A 1 469 ? 47.797 29.712 48.853 1.00 13.68 469 ASN A N 1
ATOM 3445 C CA . ASN A 1 469 ? 48.684 29.318 49.944 1.00 13.65 469 ASN A CA 1
ATOM 3446 C C . ASN A 1 469 ? 50.088 28.915 49.502 1.00 13.94 469 ASN A C 1
ATOM 3447 O O . ASN A 1 469 ? 50.962 28.651 50.346 1.00 13.98 469 ASN A O 1
ATOM 3452 N N . LEU A 1 470 ? 50.331 28.925 48.195 1.00 14.14 470 LEU A N 1
ATOM 3453 C CA . LEU A 1 470 ? 51.627 28.520 47.680 1.00 14.72 470 LEU A CA 1
ATOM 3454 C C . LEU A 1 470 ? 52.757 29.361 48.254 1.00 15.88 470 LEU A C 1
ATOM 3455 O O . LEU A 1 470 ? 53.779 28.825 48.668 1.00 16.00 470 LEU A O 1
ATOM 3460 N N . ASP A 1 471 ? 52.599 30.682 48.265 1.00 17.34 471 ASP A N 1
ATOM 3461 C CA . ASP A 1 471 ? 53.745 31.535 48.625 1.00 18.90 471 ASP A CA 1
ATOM 3462 C C . ASP A 1 471 ? 54.223 31.261 50.055 1.00 17.70 471 ASP A C 1
ATOM 3463 O O . ASP A 1 471 ? 55.414 31.102 50.298 1.00 17.69 471 ASP A O 1
ATOM 3468 N N . ARG A 1 472 ? 53.297 31.153 50.993 1.00 16.70 472 ARG A N 1
ATOM 3469 C CA . ARG A 1 472 ? 53.674 30.841 52.366 1.00 16.24 472 ARG A CA 1
ATOM 3470 C C . ARG A 1 472 ? 54.250 29.427 52.474 1.00 15.39 472 ARG A C 1
ATOM 3471 O O . ARG A 1 472 ? 55.252 29.208 53.165 1.00 15.00 472 ARG A O 1
ATOM 3479 N N . LEU A 1 473 ? 53.650 28.478 51.762 1.00 14.39 473 LEU A N 1
ATOM 3480 C CA . LEU A 1 473 ? 54.210 27.122 51.692 1.00 14.05 473 LEU A CA 1
ATOM 3481 C C . LEU A 1 473 ? 55.663 27.121 51.224 1.00 14.34 473 LEU A C 1
ATOM 3482 O O . LEU A 1 473 ? 56.469 26.368 51.756 1.00 14.09 473 LEU A O 1
ATOM 3487 N N . ARG A 1 474 ? 55.977 27.928 50.213 1.00 14.89 474 ARG A N 1
ATOM 3488 C CA . ARG A 1 474 ? 57.358 28.004 49.701 1.00 15.61 474 ARG A CA 1
ATOM 3489 C C . ARG A 1 474 ? 58.304 28.588 50.749 1.00 16.38 474 ARG A C 1
ATOM 3490 O O . ARG A 1 474 ? 59.463 28.166 50.870 1.00 15.96 474 ARG A O 1
ATOM 3498 N N . ARG A 1 475 ? 57.808 29.542 51.526 1.00 17.35 475 ARG A N 1
ATOM 3499 C CA . ARG A 1 475 ? 58.622 30.132 52.582 1.00 18.74 475 ARG A CA 1
ATOM 3500 C C . ARG A 1 475 ? 58.925 29.119 53.672 1.00 17.71 475 ARG A C 1
ATOM 3501 O O . ARG A 1 475 ? 60.061 29.012 54.106 1.00 17.93 475 ARG A O 1
ATOM 3509 N N . ILE A 1 476 ? 57.913 28.368 54.096 1.00 16.48 476 ILE A N 1
ATOM 3510 C CA . ILE A 1 476 ? 58.103 27.339 55.125 1.00 15.88 476 ILE A CA 1
ATOM 3511 C C . ILE A 1 476 ? 58.999 26.230 54.581 1.00 15.54 476 ILE A C 1
ATOM 3512 O O . ILE A 1 476 ? 59.814 25.662 55.294 1.00 15.55 476 ILE A O 1
ATOM 3517 N N . LYS A 1 477 ? 58.875 25.936 53.295 1.00 15.29 477 LYS A N 1
ATOM 3518 C CA . LYS A 1 477 ? 59.719 24.907 52.690 1.00 15.16 477 LYS A CA 1
ATOM 3519 C C . LYS A 1 477 ? 61.209 25.257 52.767 1.00 16.01 477 LYS A C 1
ATOM 3520 O O . LYS A 1 477 ? 62.034 24.414 53.091 1.00 15.70 477 LYS A O 1
ATOM 3526 N N . GLN A 1 478 ? 61.546 26.496 52.460 1.00 17.16 478 GLN A N 1
ATOM 3527 C CA . GLN A 1 478 ? 62.935 26.944 52.569 1.00 18.78 478 GLN A CA 1
ATOM 3528 C C . GLN A 1 478 ? 63.410 26.823 54.016 1.00 19.30 478 GLN A C 1
ATOM 3529 O O . GLN A 1 478 ? 64.561 26.469 54.271 1.00 18.89 478 GLN A O 1
ATOM 3535 N N . GLN A 1 479 ? 62.512 27.067 54.973 1.00 19.77 479 GLN A N 1
ATOM 3536 C CA . GLN A 1 479 ? 62.893 27.023 56.379 1.00 20.66 479 GLN A CA 1
ATOM 3537 C C . GLN A 1 479 ? 63.100 25.619 56.894 1.00 19.76 479 GLN A C 1
ATOM 3538 O O . GLN A 1 479 ? 63.983 25.406 57.721 1.00 20.14 479 GLN A O 1
ATOM 3544 N N . LEU A 1 480 ? 62.276 24.674 56.437 1.00 18.14 480 LEU A N 1
ATOM 3545 C CA . LEU A 1 480 ? 62.287 23.323 56.989 1.00 17.44 480 LEU A CA 1
ATOM 3546 C C . LEU A 1 480 ? 63.010 22.299 56.125 1.00 16.68 480 LEU A C 1
ATOM 3547 O O . LEU A 1 480 ? 63.551 21.335 56.658 1.00 16.81 480 LEU A O 1
ATOM 3552 N N . ASP A 1 481 ? 63.019 22.486 54.812 1.00 15.96 481 ASP A N 1
ATOM 3553 C CA . ASP A 1 481 ? 63.701 21.536 53.927 1.00 15.57 481 ASP A CA 1
ATOM 3554 C C . ASP A 1 481 ? 64.388 22.245 52.761 1.00 15.80 481 ASP A C 1
ATOM 3555 O O . ASP A 1 481 ? 64.074 21.987 51.589 1.00 15.56 481 ASP A O 1
ATOM 3560 N N . PRO A 1 482 ? 65.327 23.141 53.076 1.00 16.47 482 PRO A N 1
ATOM 3561 C CA . PRO A 1 482 ? 65.989 23.928 52.032 1.00 17.01 482 PRO A CA 1
ATOM 3562 C C . PRO A 1 482 ? 66.740 23.111 50.982 1.00 16.90 482 PRO A C 1
ATOM 3563 O O . PRO A 1 482 ? 66.891 23.576 49.849 1.00 17.18 482 PRO A O 1
ATOM 3567 N N . THR A 1 483 ? 67.237 21.932 51.348 1.00 16.56 483 THR A N 1
ATOM 3568 C CA . THR A 1 483 ? 67.943 21.091 50.376 1.00 16.66 483 THR A CA 1
ATOM 3569 C C . THR A 1 483 ? 66.975 20.203 49.583 1.00 15.65 483 THR A C 1
ATOM 3570 O O . THR A 1 483 ? 67.396 19.480 48.689 1.00 15.59 483 THR A O 1
ATOM 3574 N N . GLU A 1 484 ? 65.681 20.257 49.899 1.00 15.11 484 GLU A N 1
ATOM 3575 C CA . GLU A 1 484 ? 64.680 19.454 49.214 1.00 14.64 484 GLU A CA 1
ATOM 3576 C C . GLU A 1 484 ? 64.992 17.974 49.295 1.00 14.26 484 GLU A C 1
ATOM 3577 O O . GLU A 1 484 ? 64.929 17.239 48.300 1.00 13.70 484 GLU A O 1
ATOM 3583 N N . LEU A 1 485 ? 65.333 17.534 50.493 1.00 14.23 485 LEU A N 1
ATOM 3584 C CA . LEU A 1 485 ? 65.513 16.116 50.727 1.00 14.35 485 LEU A CA 1
ATOM 3585 C C . LEU A 1 485 ? 64.274 15.319 50.341 1.00 13.69 485 LEU A C 1
ATOM 3586 O O . LEU A 1 485 ? 64.385 14.212 49.805 1.00 13.41 485 LEU A O 1
ATOM 3591 N N . PHE A 1 486 ? 63.102 15.880 50.619 1.00 13.44 486 PHE A N 1
ATOM 3592 C CA . PHE A 1 486 ? 61.835 15.192 50.355 1.00 13.03 486 PHE A CA 1
ATOM 3593 C C . PHE A 1 486 ? 61.260 15.474 48.969 1.00 13.02 486 PHE A C 1
ATOM 3594 O O . PHE A 1 486 ? 60.058 15.392 48.765 1.00 12.76 486 PHE A O 1
ATOM 3602 N N . TYR A 1 487 ? 62.147 15.737 48.020 1.00 13.33 487 TYR A N 1
ATOM 3603 C CA . TYR A 1 487 ? 61.782 16.104 46.670 1.00 13.50 487 TYR A CA 1
ATOM 3604 C C . TYR A 1 487 ? 60.956 15.026 46.006 1.00 12.81 487 TYR A C 1
ATOM 3605 O O . TYR A 1 487 ? 61.210 13.844 46.170 1.00 12.26 487 TYR A O 1
ATOM 3614 N N . TYR A 1 488 ? 59.947 15.465 45.267 1.00 12.56 488 TYR A N 1
ATOM 3615 C CA . TYR A 1 488 ? 59.321 14.665 44.245 1.00 12.39 488 TYR A CA 1
ATOM 3616 C C . TYR A 1 488 ? 58.915 15.650 43.156 1.00 12.43 488 TYR A C 1
ATOM 3617 O O . TYR A 1 488 ? 58.982 16.848 43.385 1.00 12.51 488 TYR A O 1
ATOM 3626 N N . PRO A 1 489 ? 58.545 15.155 41.969 1.00 12.76 489 PRO A N 1
ATOM 3627 C CA . PRO A 1 489 ? 58.426 16.069 40.816 1.00 12.89 489 PRO A CA 1
ATOM 3628 C C . PRO A 1 489 ? 57.351 17.152 40.913 1.00 12.78 489 PRO A C 1
ATOM 3629 O O . PRO A 1 489 ? 57.396 18.111 40.158 1.00 12.99 489 PRO A O 1
ATOM 3633 N N . GLN A 1 490 ? 56.405 17.005 41.843 1.00 12.22 490 GLN A N 1
ATOM 3634 C CA . GLN A 1 490 ? 55.456 18.076 42.123 1.00 12.06 490 GLN A CA 1
ATOM 3635 C C . GLN A 1 490 ? 55.563 18.630 43.533 1.00 12.01 490 GLN A C 1
ATOM 3636 O O . GLN A 1 490 ? 54.595 19.186 44.061 1.00 12.51 490 GLN A O 1
ATOM 3642 N N . ALA A 1 491 ? 56.748 18.519 44.131 1.00 12.46 491 ALA A N 1
ATOM 3643 C CA . ALA A 1 491 ? 56.992 19.106 45.440 1.00 12.41 491 ALA A CA 1
ATOM 3644 C C . ALA A 1 491 ? 57.025 20.628 45.364 1.00 12.76 491 ALA A C 1
ATOM 3645 O O . ALA A 1 491 ? 57.451 21.235 44.363 1.00 12.32 491 ALA A O 1
ATOM 3647 N N . VAL A 1 492 ? 56.594 21.230 46.468 1.00 13.17 492 VAL A N 1
ATOM 3648 C CA . VAL A 1 492 ? 56.735 22.657 46.671 1.00 13.89 492 VAL A CA 1
ATOM 3649 C C . VAL A 1 492 ? 58.211 23.040 46.574 1.00 14.91 492 VAL A C 1
ATOM 3650 O O . VAL A 1 492 ? 59.052 22.402 47.193 1.00 15.19 492 VAL A O 1
ATOM 3654 N N . GLU A 1 493 ? 58.497 24.092 45.828 1.00 16.25 493 GLU A N 1
ATOM 3655 C CA . GLU A 1 493 ? 59.855 24.629 45.720 1.00 18.37 493 GLU A CA 1
ATOM 3656 C C . GLU A 1 493 ? 60.180 25.572 46.876 1.00 18.79 493 GLU A C 1
ATOM 3657 O O . GLU A 1 493 ? 59.391 26.465 47.180 1.00 18.48 493 GLU A O 1
ATOM 3663 N N . PRO A 1 494 ? 61.375 25.447 47.464 1.00 19.24 494 PRO A N 1
ATOM 3664 C CA . PRO A 1 494 ? 61.713 26.434 48.488 1.00 19.92 494 PRO A CA 1
ATOM 3665 C C . PRO A 1 494 ? 61.642 27.842 47.904 1.00 20.94 494 PRO A C 1
ATOM 3666 O O . PRO A 1 494 ? 61.953 28.042 46.725 1.00 20.68 494 PRO A O 1
ATOM 3670 N N . ALA A 1 495 ? 61.202 28.796 48.712 1.00 21.80 495 ALA A N 1
ATOM 3671 C CA . ALA A 1 495 ? 61.270 30.190 48.327 1.00 24.02 495 ALA A CA 1
ATOM 3672 C C . ALA A 1 495 ? 62.747 30.535 48.167 1.00 27.24 495 ALA A C 1
ATOM 3673 O O . ALA A 1 495 ? 63.603 29.983 48.869 1.00 26.07 495 ALA A O 1
ATOM 3675 N N . GLU A 1 496 ? 63.039 31.413 47.219 1.00 31.82 496 GLU A N 1
ATOM 3676 C CA . GLU A 1 496 ? 64.394 31.925 47.050 1.00 37.30 496 GLU A CA 1
ATOM 3677 C C . GLU A 1 496 ? 64.643 32.971 48.123 1.00 39.59 496 GLU A C 1
ATOM 3678 O O . GLU A 1 496 ? 63.757 33.761 48.433 1.00 40.59 496 GLU A O 1
ATOM 3684 N N . VAL A 1 497 ? 65.838 32.963 48.697 1.00 43.29 497 VAL A N 1
ATOM 3685 C CA . VAL A 1 497 ? 66.251 34.010 49.630 1.00 46.60 497 VAL A CA 1
ATOM 3686 C C . VAL A 1 497 ? 67.640 34.516 49.243 1.00 48.34 497 VAL A C 1
ATOM 3687 O O . VAL A 1 497 ? 68.005 34.507 48.066 1.00 49.15 497 VAL A O 1
#

Organism: Thermothelomyces thermophilus (strain ATCC 42464 / BCRC 31852 / DSM 1799) (NCBI:txid573729)

Solvent-accessible surface area: 17868 Å² total; per-residue (Å²): 99,63,4,56,110,20,0,158,128,37,173,7,45,63,6,55,152,152,36,117,77,20,161,39,2,11,35,12,21,1,68,54,22,85,49,64,5,36,4,0,0,56,0,64,42,43,109,39,0,36,20,0,0,79,3,0,52,141,47,60,37,68,0,4,33,17,12,8,14,31,31,28,1,4,20,14,4,0,9,62,94,34,4,0,0,0,2,4,9,65,5,71,92,17,84,18,55,111,144,81,64,40,0,51,0,44,0,2,0,14,0,0,20,0,3,12,20,0,35,134,113,37,128,35,2,2,0,14,3,31,54,4,4,20,3,0,8,36,21,0,13,14,0,0,23,6,18,7,0,2,19,55,1,0,0,1,46,40,12,39,16,0,43,0,0,17,11,105,6,52,92,36,46,0,17,136,133,83,60,80,69,6,6,12,0,2,29,3,0,0,25,0,0,2,1,6,5,18,0,38,0,113,14,21,67,12,23,109,66,0,0,0,1,35,0,70,13,81,11,108,70,32,57,48,0,17,151,11,1,19,24,2,17,113,24,2,53,114,27,29,1,34,79,77,0,2,4,22,0,36,0,44,24,187,95,10,13,0,5,0,7,17,23,19,70,14,77,40,0,108,108,25,0,97,83,0,17,73,93,27,134,16,123,35,39,57,45,77,97,9,63,18,17,68,1,26,115,50,4,5,150,51,84,106,20,60,12,39,88,56,39,38,97,116,46,45,23,0,3,3,13,1,0,0,0,14,26,3,44,90,88,0,2,68,90,0,0,92,41,2,22,118,51,0,43,135,28,234,54,56,8,59,0,14,1,7,1,0,0,1,57,34,0,23,0,5,130,30,85,116,56,33,8,0,10,2,3,18,57,42,88,98,16,0,0,0,0,7,0,8,0,68,12,153,40,128,17,41,131,115,3,54,69,14,0,60,24,0,9,124,8,0,29,53,31,19,96,61,58,36,32,0,4,6,17,32,35,3,1,52,57,12,98,58,59,71,0,3,92,3,6,3,53,117,14,19,96,81,0,60,129,6,0,50,121,42,0,74,103,36,9,0,48,6,39,3,0,0,58,23,21,163,172

Sequence (473 aa):
AAIDECLKNNAKVPVTARNSTEWKTDASSPFNDRLPYTPAAIAKPATTVEHIQAAVLCAAEVGVKANPKSGGHSYASFGLGGEDGHLVVELDRMYNVTLDPETHIATVQPGARLGHIATVLYEEGKRAFSHGTCPGVGVGGHSLHGGFGFSSHSHGLAVDWITSADVVLANGSLVTASETENPDLFWALRGAGSNFGIVASFRFKTFAAPPNVTSYEINLPWTNSSNVVKGWGALQEWLLNGGMPEEMNMRVLGNAFQTQLQGLYHGNASALKTAIQPLLALLDANLSSVQEHDWMEGFRHYAYSGEIDITDPGYDQSETFYSKSLVTSALPPDVLERVAEYWIETANKVRRSWYIIIDMYGGPNSAVTRVPPGAGSYAFRDPERHLFLYELYDRSFGPYPDDGFAFLDGWVHAFTGGLDSSDWGMYINYADPGLDRAEAQEVYYRQNLDRLRRIKQQLDPTELFYYPQAVEPAEV

GO terms:
  GO:0005576 extracellular region (C, EXP)

B-factor: mean 18.96, std 8.28, range [8.78, 55.44]

Radius of gyration: 21.56 Å; Cα contacts (8 Å, |Δi|>4): 1177; chains: 1; bounding box: 65×45×56 Å